Protein AF-A0A8R7VB41-F1 (afdb_monomer_lite)

InterPro domains:
  IPR052972 Sacsin chaperone regulator [PTHR15600] (1-373)

pLDDT: mean 88.52, std 8.67, range [40.16, 97.31]

Secondary structure (DSSP, 8-state):
--HHHHHHHHHHHHIIIIIIHHHHHHHHHHHTTT-S-HHHHHHTS--S---TTHHHHHHHHHHHHTTSS-EEE-GGG-EEE-TTT-EE--TTSTTHHHHHHHHHHTT--EE---HHHHHHHHHH-GGGPPEEP-HHHHHHHHTSGGGGGG--HHHHHHHHHHHTTT--TTTHHHHHTT---EEBTTS-EEPP--TTSS--EEE--HHHHHHTGGGTTTBBPTTS-HHHHHHHHHHHHHTSSSEEE--HHHHHHTHHHHS-TT-TT-SEEE--TT--SSS--HHHHHHHHHHHHHHT--GGGGTTSEEEEETTTEEEE--SSS-EE--TTS-HHHHHHHHHTT--BB-GGG----TTGGGTEE-SSHHHHHHHHHHHHT--

Radius of gyration: 35.0 Å; chains: 1; bounding box: 75×30×121 Å

Structure (mmCIF, N/CA/C/O backbone):
data_AF-A0A8R7VB41-F1
#
_entry.id   AF-A0A8R7VB41-F1
#
loop_
_atom_site.group_PDB
_atom_site.id
_atom_site.type_symbol
_atom_site.label_atom_id
_atom_site.label_alt_id
_atom_site.label_comp_id
_atom_site.label_asym_id
_atom_site.label_entity_id
_atom_site.label_seq_id
_atom_site.pdbx_PDB_ins_code
_atom_site.Cartn_x
_atom_site.Cartn_y
_atom_site.Cartn_z
_atom_site.occupancy
_atom_site.B_iso_or_equiv
_atom_site.auth_seq_id
_atom_site.auth_comp_id
_atom_site.auth_asym_id
_atom_site.auth_atom_id
_atom_site.pdbx_PDB_model_num
ATOM 1 N N . MET A 1 1 ? -24.100 -4.421 71.760 1.00 51.59 1 MET A N 1
ATOM 2 C CA . MET A 1 1 ? -23.356 -4.635 70.498 1.00 51.59 1 MET A CA 1
ATOM 3 C C . MET A 1 1 ? -24.367 -4.856 69.385 1.00 51.59 1 MET A C 1
ATOM 5 O O . MET A 1 1 ? -25.129 -5.814 69.440 1.00 51.59 1 MET A O 1
ATOM 9 N N . ASP A 1 2 ? -24.433 -3.907 68.458 1.00 56.69 2 ASP A N 1
ATOM 10 C CA . ASP A 1 2 ? -25.527 -3.685 67.507 1.00 56.69 2 ASP A CA 1
ATOM 11 C C . ASP A 1 2 ? -25.494 -4.652 66.304 1.00 56.69 2 ASP A C 1
ATOM 13 O O . ASP A 1 2 ? -25.084 -4.312 65.195 1.00 56.69 2 ASP A O 1
ATOM 17 N N . ARG A 1 3 ? -25.892 -5.913 66.529 1.00 62.94 3 ARG A N 1
ATOM 18 C CA . ARG A 1 3 ? -25.981 -6.930 65.460 1.00 62.94 3 ARG A CA 1
ATOM 19 C C . ARG A 1 3 ? -27.089 -6.627 64.438 1.00 62.94 3 ARG A C 1
ATOM 21 O O . ARG A 1 3 ? -27.022 -7.126 63.320 1.00 62.94 3 ARG A O 1
ATOM 28 N N . GLY A 1 4 ? -28.084 -5.816 64.809 1.00 80.31 4 GLY A N 1
ATOM 29 C CA . GLY A 1 4 ? -29.215 -5.466 63.949 1.00 80.31 4 GLY A CA 1
ATOM 30 C C . GLY A 1 4 ? -28.847 -4.459 62.861 1.00 80.31 4 GLY A C 1
ATOM 31 O O . GLY A 1 4 ? -29.252 -4.641 61.713 1.00 80.31 4 GLY A O 1
ATOM 32 N N . GLY A 1 5 ? -28.045 -3.440 63.194 1.00 85.69 5 GLY A N 1
ATOM 33 C CA . GLY A 1 5 ? -27.564 -2.453 62.221 1.00 85.69 5 GLY A CA 1
ATOM 34 C C . GLY A 1 5 ? -26.734 -3.083 61.099 1.00 85.69 5 GLY A C 1
ATOM 35 O O . GLY A 1 5 ? -27.013 -2.855 59.922 1.00 85.69 5 GLY A O 1
ATOM 36 N N . LYS A 1 6 ? -25.785 -3.961 61.456 1.00 87.19 6 LYS A N 1
ATOM 37 C CA . LYS A 1 6 ? -24.962 -4.685 60.475 1.00 87.19 6 LYS A CA 1
ATOM 38 C C . LYS A 1 6 ? -25.808 -5.562 59.545 1.00 87.19 6 LYS A C 1
ATOM 40 O O . LYS A 1 6 ? -25.666 -5.457 58.335 1.00 87.19 6 LYS A O 1
ATOM 45 N N . LEU A 1 7 ? -26.729 -6.358 60.097 1.00 90.19 7 LEU A N 1
ATOM 46 C CA . LEU A 1 7 ? -27.593 -7.239 59.302 1.00 90.19 7 LEU A CA 1
ATOM 47 C C . LEU A 1 7 ? -28.418 -6.456 58.265 1.00 90.19 7 LEU A C 1
ATOM 49 O O . LEU A 1 7 ? -28.534 -6.884 57.122 1.00 90.19 7 LEU A O 1
ATOM 53 N N . ARG A 1 8 ? -28.975 -5.297 58.645 1.00 90.06 8 ARG A N 1
ATOM 54 C CA . ARG A 1 8 ? -29.742 -4.439 57.722 1.00 90.06 8 ARG A CA 1
ATOM 55 C C . ARG A 1 8 ? -28.861 -3.847 56.624 1.00 90.06 8 ARG A C 1
ATOM 57 O O . ARG A 1 8 ? -29.284 -3.796 55.475 1.00 90.06 8 ARG A O 1
ATOM 64 N N . SER A 1 9 ? -27.650 -3.419 56.977 1.00 90.06 9 SER A N 1
ATOM 65 C CA . SER A 1 9 ? -26.672 -2.905 56.017 1.00 90.06 9 SER A CA 1
ATOM 66 C C . SER A 1 9 ? -26.260 -3.977 55.005 1.00 90.06 9 SER A C 1
ATOM 68 O O . SER A 1 9 ? -26.280 -3.719 53.803 1.00 90.06 9 SER A O 1
ATOM 70 N N . ASP A 1 10 ? -25.946 -5.184 55.481 1.00 91.25 10 ASP A N 1
ATOM 71 C CA . ASP A 1 10 ? -25.586 -6.327 54.636 1.00 91.25 10 ASP A CA 1
ATOM 72 C C . ASP A 1 10 ? -26.759 -6.715 53.715 1.00 91.25 10 ASP A C 1
ATOM 74 O O . ASP A 1 10 ? -26.560 -6.961 52.527 1.00 91.25 10 ASP A O 1
ATOM 78 N N . TRP A 1 11 ? -27.997 -6.686 54.223 1.00 92.94 11 TRP A N 1
ATOM 79 C CA . TRP A 1 11 ? -29.194 -6.959 53.420 1.00 92.94 11 TRP A CA 1
ATOM 80 C C . TRP A 1 11 ? -29.427 -5.917 52.320 1.00 92.94 11 TRP A C 1
ATOM 82 O O . TRP A 1 11 ? -29.677 -6.279 51.172 1.00 92.94 11 TRP A O 1
ATOM 92 N N . ASN A 1 12 ? -29.295 -4.624 52.639 1.00 93.50 12 ASN A N 1
ATOM 93 C CA . ASN A 1 12 ? -29.401 -3.552 51.645 1.00 93.50 12 ASN A CA 1
ATOM 94 C C . ASN A 1 12 ? -28.331 -3.684 50.561 1.00 93.50 12 ASN A C 1
ATOM 96 O O . ASN A 1 12 ? -28.622 -3.470 49.387 1.00 93.50 12 ASN A O 1
ATOM 100 N N . ARG A 1 13 ? -27.109 -4.069 50.940 1.00 93.94 13 ARG A N 1
ATOM 101 C CA . ARG A 1 13 ? -26.037 -4.327 49.982 1.00 93.94 13 ARG A CA 1
ATOM 102 C C . ARG A 1 13 ? -26.405 -5.468 49.034 1.00 93.94 13 ARG A C 1
ATOM 104 O O . ARG A 1 13 ? -26.387 -5.252 47.829 1.00 93.94 13 ARG A O 1
ATOM 111 N N . LEU A 1 14 ? -26.813 -6.626 49.554 1.00 94.50 14 LEU A N 1
ATOM 112 C CA . LEU A 1 14 ? -27.228 -7.767 48.725 1.00 94.50 14 LEU A CA 1
ATOM 113 C C . LEU A 1 14 ? -28.392 -7.409 47.788 1.00 94.50 14 LEU A C 1
ATOM 115 O O . LEU A 1 14 ? -28.397 -7.820 46.635 1.00 94.50 14 LEU A O 1
ATOM 119 N N . LEU A 1 15 ? -29.351 -6.589 48.233 1.00 95.62 15 LEU A N 1
ATOM 120 C CA . LEU A 1 15 ? -30.425 -6.105 47.357 1.00 95.62 15 LEU A CA 1
ATOM 121 C C . LEU A 1 15 ? -29.884 -5.301 46.165 1.00 95.62 15 LEU A C 1
ATOM 123 O O . LEU A 1 15 ? -30.336 -5.500 45.037 1.00 95.62 15 LEU A O 1
ATOM 127 N N . LEU A 1 16 ? -28.921 -4.407 46.392 1.00 96.12 16 LEU A N 1
ATOM 128 C CA . LEU A 1 16 ? -28.312 -3.624 45.315 1.00 96.12 16 LEU A CA 1
ATOM 129 C C . LEU A 1 16 ? -27.498 -4.510 44.364 1.00 96.12 16 LEU A C 1
ATOM 131 O O . LEU A 1 16 ? -27.636 -4.388 43.146 1.00 96.12 16 LEU A O 1
ATOM 135 N N . GLU A 1 17 ? -26.677 -5.400 44.921 1.00 95.12 17 GLU A N 1
ATOM 136 C CA . GLU A 1 17 ? -25.737 -6.221 44.157 1.00 95.12 17 GLU A CA 1
ATOM 137 C C . GLU A 1 17 ? -26.436 -7.359 43.391 1.00 95.12 17 GLU A C 1
ATOM 139 O O . GLU A 1 17 ? -26.193 -7.530 42.196 1.00 95.12 17 GLU A O 1
ATOM 144 N N . ASP A 1 18 ? -27.342 -8.091 44.043 1.00 94.69 18 ASP A N 1
ATOM 145 C CA . ASP A 1 18 ? -27.890 -9.353 43.527 1.00 94.69 18 ASP A CA 1
ATOM 146 C C . ASP A 1 18 ? -29.306 -9.230 42.945 1.00 94.69 18 ASP A C 1
ATOM 148 O O . ASP A 1 18 ? -29.751 -10.129 42.229 1.00 94.69 18 ASP A O 1
ATOM 152 N N . ALA A 1 19 ? -30.026 -8.133 43.211 1.00 95.50 19 ALA A N 1
ATOM 153 C CA . ALA A 1 19 ? -31.358 -7.903 42.643 1.00 95.50 19 ALA A CA 1
ATOM 154 C C . ALA A 1 19 ? -31.389 -6.695 41.699 1.00 95.50 19 ALA A C 1
ATOM 156 O O . ALA A 1 19 ? -31.744 -6.839 40.527 1.00 95.50 19 ALA A O 1
ATOM 157 N N . VAL A 1 20 ? -31.000 -5.507 42.173 1.00 96.94 20 VAL A N 1
ATOM 158 C CA . VAL A 1 20 ? -31.145 -4.268 41.389 1.00 96.94 20 VAL A CA 1
ATOM 159 C C . VAL A 1 20 ? -30.187 -4.236 40.196 1.00 96.94 20 VAL A C 1
ATOM 161 O O . VAL A 1 20 ? -30.629 -3.937 39.087 1.00 96.94 20 VAL A O 1
ATOM 164 N N . ALA A 1 21 ? -28.907 -4.577 40.373 1.00 96.12 21 ALA A N 1
ATOM 165 C CA . ALA A 1 21 ? -27.950 -4.569 39.263 1.00 96.12 21 ALA A CA 1
ATOM 166 C C . ALA A 1 21 ? -28.325 -5.550 38.124 1.00 96.12 21 ALA A C 1
ATOM 168 O O . ALA A 1 21 ? -28.351 -5.119 36.966 1.00 96.12 21 ALA A O 1
ATOM 169 N N . PRO A 1 22 ? -28.695 -6.823 38.388 1.00 96.81 22 PRO A N 1
ATOM 170 C CA . PRO A 1 22 ? -29.194 -7.721 37.345 1.00 96.81 22 PRO A CA 1
ATOM 171 C C . PRO A 1 22 ? -30.474 -7.224 36.664 1.00 96.81 22 PRO A C 1
ATOM 173 O O . PRO A 1 22 ? -30.584 -7.330 35.445 1.00 96.81 22 PRO A O 1
ATOM 176 N N . LEU A 1 23 ? -31.416 -6.633 37.409 1.00 97.31 23 LEU A N 1
ATOM 177 C CA . LEU A 1 23 ? -32.621 -6.037 36.817 1.00 97.31 23 LEU A CA 1
ATOM 178 C C . LEU A 1 23 ? -32.283 -4.862 35.892 1.00 97.31 23 LEU A C 1
ATOM 180 O O . LEU A 1 23 ? -32.893 -4.719 34.834 1.00 97.31 23 LEU A O 1
ATOM 184 N N . PHE A 1 24 ? -31.286 -4.052 36.250 1.00 96.81 24 PHE A N 1
ATOM 185 C CA . PHE A 1 24 ? -30.816 -2.963 35.397 1.00 96.81 24 PHE A CA 1
ATOM 186 C C . PHE A 1 24 ? -30.197 -3.481 34.089 1.00 96.81 24 PHE A C 1
ATOM 188 O O . PHE A 1 24 ? -30.430 -2.910 33.025 1.00 96.81 24 PHE A O 1
ATOM 195 N N . ARG A 1 25 ? -29.457 -4.599 34.132 1.00 96.31 25 ARG A N 1
ATOM 196 C CA . ARG A 1 25 ? -28.980 -5.277 32.913 1.00 96.31 25 ARG A CA 1
ATOM 197 C C . ARG A 1 25 ? -30.147 -5.687 32.016 1.00 96.31 25 ARG A C 1
ATOM 199 O O . ARG A 1 25 ? -30.114 -5.388 30.825 1.00 96.31 25 ARG A O 1
ATOM 206 N N . GLU A 1 26 ? -31.163 -6.352 32.567 1.00 97.31 26 GLU A N 1
ATOM 207 C CA . GLU A 1 26 ? -32.342 -6.766 31.788 1.00 97.31 26 GLU A CA 1
ATOM 208 C C . GLU A 1 26 ? -33.082 -5.562 31.194 1.00 97.31 26 GLU A C 1
ATOM 210 O O . GLU A 1 26 ? -33.504 -5.602 30.038 1.00 97.31 26 GLU A O 1
ATOM 215 N N . LEU A 1 27 ? -33.166 -4.458 31.943 1.00 95.88 27 LEU A N 1
ATOM 216 C CA . LEU A 1 27 ? -33.716 -3.200 31.448 1.00 95.88 27 LEU A CA 1
ATOM 217 C C . LEU A 1 27 ? -32.955 -2.705 30.208 1.00 95.88 27 LEU A C 1
ATOM 219 O O . LEU A 1 27 ? -33.589 -2.406 29.199 1.00 95.88 27 LEU A O 1
ATOM 223 N N . LEU A 1 28 ? -31.619 -2.660 30.235 1.00 95.75 28 LEU A N 1
ATOM 224 C CA . LEU A 1 28 ? -30.824 -2.266 29.063 1.00 95.75 28 LEU A CA 1
ATOM 225 C C . LEU A 1 28 ? -31.036 -3.213 27.870 1.00 95.75 28 LEU A C 1
ATOM 227 O O . LEU A 1 28 ? -31.197 -2.758 26.736 1.00 95.75 28 LEU A O 1
ATOM 231 N N . LEU A 1 29 ? -31.090 -4.525 28.120 1.00 95.44 29 LEU A N 1
ATOM 232 C CA . LEU A 1 29 ? -31.321 -5.535 27.081 1.00 95.44 29 LEU A CA 1
ATOM 233 C C . LEU A 1 29 ? -32.714 -5.444 26.445 1.00 95.44 29 LEU A C 1
ATOM 235 O O . LEU A 1 29 ? -32.854 -5.779 25.265 1.00 95.44 29 LEU A O 1
ATOM 239 N N . ALA A 1 30 ? -33.717 -4.985 27.192 1.00 95.00 30 ALA A N 1
ATOM 240 C CA . ALA A 1 30 ? -35.040 -4.676 26.663 1.00 95.00 30 ALA A CA 1
ATOM 241 C C . ALA A 1 30 ? -35.037 -3.343 25.897 1.00 95.00 30 ALA A C 1
ATOM 243 O O . ALA A 1 30 ? -35.517 -3.277 24.765 1.00 95.00 30 ALA A O 1
ATOM 244 N N . LEU A 1 31 ? -34.442 -2.291 26.467 1.00 92.81 31 LEU A N 1
ATOM 245 C CA . LEU A 1 31 ? -34.422 -0.947 25.882 1.00 92.81 31 LEU A CA 1
ATOM 246 C C . LEU A 1 31 ? -33.784 -0.906 24.497 1.00 92.81 31 LEU A C 1
ATOM 248 O O . LEU A 1 31 ? -34.325 -0.244 23.616 1.00 92.81 31 LEU A O 1
ATOM 252 N N . ARG A 1 32 ? -32.701 -1.655 24.265 1.00 91.00 32 ARG A N 1
ATOM 253 C CA . ARG A 1 32 ? -32.063 -1.749 22.938 1.00 91.00 32 ARG A CA 1
ATOM 254 C C . ARG A 1 32 ? -32.982 -2.262 21.817 1.00 91.00 32 ARG A C 1
ATOM 256 O O . ARG A 1 32 ? -32.634 -2.124 20.654 1.00 91.00 32 ARG A O 1
ATOM 263 N N . THR A 1 33 ? -34.112 -2.890 22.155 1.00 88.12 33 THR A N 1
ATOM 264 C CA . THR A 1 33 ? -35.121 -3.351 21.180 1.00 88.12 33 THR A CA 1
ATOM 265 C C . THR A 1 33 ? -36.237 -2.332 20.948 1.00 88.12 33 THR A C 1
ATOM 267 O O . THR A 1 33 ? -37.020 -2.484 20.018 1.00 88.12 33 THR A O 1
ATOM 270 N N . LEU A 1 34 ? -36.321 -1.309 21.804 1.00 87.75 34 LEU A N 1
ATOM 271 C CA . LEU A 1 34 ? -37.389 -0.308 21.821 1.00 87.75 34 LEU A CA 1
ATOM 272 C C . LEU A 1 34 ? -36.933 1.065 21.312 1.00 87.75 34 LEU A C 1
ATOM 274 O O . LEU A 1 34 ? -37.777 1.894 20.983 1.00 87.75 34 LEU A O 1
ATOM 278 N N . THR A 1 35 ? -35.624 1.330 21.298 1.00 81.94 35 THR A N 1
ATOM 279 C CA . THR A 1 35 ? -35.050 2.605 20.853 1.00 81.94 35 THR A CA 1
ATOM 280 C C . THR A 1 35 ? -34.163 2.416 19.634 1.00 81.94 35 THR A C 1
ATOM 282 O O . THR A 1 35 ? -33.235 1.610 19.653 1.00 81.94 35 THR A O 1
ATOM 285 N N . ASP A 1 36 ? -34.388 3.247 18.620 1.00 80.62 36 ASP A N 1
ATOM 286 C CA . ASP A 1 36 ? -33.506 3.350 17.453 1.00 80.62 36 ASP A CA 1
ATOM 287 C C . ASP A 1 36 ? -32.359 4.352 17.689 1.00 80.62 36 ASP A C 1
ATOM 289 O O . ASP A 1 36 ? -31.392 4.410 16.932 1.00 80.62 36 ASP A O 1
ATOM 293 N N . SER A 1 37 ? -32.443 5.164 18.753 1.00 89.25 37 SER A N 1
ATOM 294 C CA . SER A 1 37 ? -31.428 6.166 19.090 1.00 89.25 37 SER A CA 1
ATOM 295 C C . SER A 1 37 ? -30.439 5.630 20.119 1.00 89.25 37 SER A C 1
ATOM 297 O O . SER A 1 37 ? -30.760 5.488 21.305 1.00 89.25 37 SER A O 1
ATOM 299 N N . THR A 1 38 ? -29.201 5.406 19.676 1.00 89.44 38 THR A N 1
ATOM 300 C CA . THR A 1 38 ? -28.068 5.037 20.540 1.00 89.44 38 THR A CA 1
ATOM 301 C C . THR A 1 38 ? -27.709 6.147 21.529 1.00 89.44 38 THR A C 1
ATOM 303 O O . THR A 1 38 ? -27.314 5.862 22.656 1.00 89.44 38 THR A O 1
ATOM 306 N N . ILE A 1 39 ? -27.916 7.415 21.159 1.00 89.56 39 ILE A N 1
ATOM 307 C CA . ILE A 1 39 ? -27.680 8.573 22.035 1.00 89.56 39 ILE A CA 1
ATOM 308 C C . ILE A 1 39 ? -28.626 8.532 23.238 1.00 89.56 39 ILE A C 1
ATOM 310 O O . ILE A 1 39 ? -28.175 8.627 24.380 1.00 89.56 39 ILE A O 1
ATOM 314 N N . LEU A 1 40 ? -29.931 8.351 22.995 1.00 91.12 40 LEU A N 1
ATOM 315 C CA . LEU A 1 40 ? -30.912 8.236 24.078 1.00 91.12 40 LEU A CA 1
ATOM 316 C C . LEU A 1 40 ? -30.645 6.995 24.927 1.00 91.12 40 LEU A C 1
ATOM 318 O O . LEU A 1 40 ? -30.663 7.082 26.151 1.00 91.12 40 LEU A O 1
ATOM 322 N N . TYR A 1 41 ? -30.325 5.866 24.294 1.00 94.75 41 TYR A N 1
ATOM 323 C CA . TYR A 1 41 ? -29.972 4.638 25.000 1.00 94.75 41 TYR A CA 1
ATOM 324 C C . TYR A 1 41 ? -28.800 4.830 25.977 1.00 94.75 41 TYR A C 1
ATOM 326 O O . TYR A 1 41 ? -28.916 4.490 27.155 1.00 94.75 41 TYR A O 1
ATOM 334 N N . TYR A 1 42 ? -27.690 5.420 25.525 1.00 94.56 42 TYR A N 1
ATOM 335 C CA . TYR A 1 42 ? -26.520 5.646 26.376 1.00 94.56 42 TYR A CA 1
ATOM 336 C C . TYR A 1 42 ? -26.768 6.696 27.464 1.00 94.56 42 TYR A C 1
ATOM 338 O O . TYR A 1 42 ? -26.157 6.613 28.526 1.00 94.56 42 TYR A O 1
ATOM 346 N N . SER A 1 43 ? -27.698 7.635 27.262 1.00 93.19 43 SER A N 1
ATOM 347 C CA . SER A 1 43 ? -28.067 8.614 28.298 1.00 93.19 43 SER A CA 1
ATOM 348 C C . SER A 1 43 ? -28.702 7.989 29.551 1.00 93.19 43 SER A C 1
ATOM 350 O O . SER A 1 43 ? -28.708 8.612 30.609 1.00 93.19 43 SER A O 1
ATOM 352 N N . LEU A 1 44 ? -29.211 6.755 29.447 1.00 93.00 44 LEU A N 1
ATOM 353 C CA . LEU A 1 44 ? -29.829 6.020 30.554 1.00 93.00 44 LEU A CA 1
ATOM 354 C C . LEU A 1 44 ? -28.808 5.277 31.422 1.00 93.00 44 LEU A C 1
ATOM 356 O O . LEU A 1 44 ? -29.166 4.743 32.471 1.00 93.00 44 LEU A O 1
ATOM 360 N N . TRP A 1 45 ? -27.548 5.206 30.990 1.00 94.56 45 TRP A N 1
ATOM 361 C CA . TRP A 1 45 ? -26.500 4.546 31.755 1.00 94.56 45 TRP A CA 1
ATOM 362 C C . TRP A 1 45 ? -26.132 5.375 32.990 1.00 94.56 45 TRP A C 1
ATOM 364 O O . TRP A 1 45 ? -26.090 6.604 32.915 1.00 94.56 45 TRP A O 1
ATOM 374 N N . PRO A 1 46 ? -25.812 4.734 34.130 1.00 93.25 46 PRO A N 1
ATOM 375 C CA . PRO A 1 46 ? -25.389 5.468 35.306 1.00 93.25 46 PRO A CA 1
ATOM 376 C C . PRO A 1 46 ? -24.006 6.073 35.049 1.00 93.25 46 PRO A C 1
ATOM 378 O O . PRO A 1 46 ? -22.988 5.376 35.055 1.00 93.25 46 PRO A O 1
ATOM 381 N N . THR A 1 47 ? -23.985 7.382 34.807 1.00 91.06 47 THR A N 1
ATOM 382 C CA . THR A 1 47 ? -22.775 8.189 34.634 1.00 91.06 47 THR A CA 1
ATOM 383 C C . THR A 1 47 ? -22.744 9.298 35.675 1.00 91.06 47 THR A C 1
ATOM 385 O O . THR A 1 47 ? -23.710 10.048 35.793 1.00 91.06 47 THR A O 1
ATOM 388 N N . GLY A 1 48 ? -21.654 9.414 36.436 1.00 85.69 48 GLY A N 1
ATOM 389 C CA . GLY A 1 48 ? -21.512 10.461 37.447 1.00 85.69 48 GLY A CA 1
ATOM 390 C C . GLY A 1 48 ? -20.688 10.055 38.664 1.00 85.69 48 GLY A C 1
ATOM 391 O O . GLY A 1 48 ? -20.012 9.022 38.692 1.00 85.69 48 GLY A O 1
ATOM 392 N N . LEU A 1 49 ? -20.741 10.912 39.682 1.00 85.38 49 LEU A N 1
ATOM 393 C CA . LEU A 1 49 ? -20.160 10.661 40.994 1.00 85.38 49 LEU A CA 1
ATOM 394 C C . LEU A 1 49 ? -21.269 10.210 41.940 1.00 85.38 49 LEU A C 1
ATOM 396 O O . LEU A 1 49 ? -22.278 10.891 42.087 1.00 85.38 49 LEU A O 1
ATOM 400 N N . PHE A 1 50 ? -21.060 9.062 42.576 1.00 88.56 50 PHE A N 1
ATOM 401 C CA . PHE A 1 50 ? -22.013 8.458 43.495 1.00 88.56 50 PHE A CA 1
ATOM 402 C C . PHE A 1 50 ? -21.320 8.198 44.829 1.00 88.56 50 PHE A C 1
ATOM 404 O O . PHE A 1 50 ? -20.186 7.714 44.849 1.00 88.56 50 PHE A O 1
ATOM 411 N N . GLU A 1 51 ? -22.002 8.524 45.922 1.00 90.31 51 GLU A N 1
ATOM 412 C CA . GLU A 1 51 ? -21.603 8.138 47.276 1.00 90.31 51 GLU A CA 1
ATOM 413 C C . GLU A 1 51 ? -22.134 6.738 47.611 1.00 90.31 51 GLU A C 1
ATOM 415 O O . GLU A 1 51 ? -23.018 6.209 46.927 1.00 90.31 51 GLU A O 1
ATOM 420 N N . GLU A 1 52 ? -21.605 6.116 48.665 1.00 87.12 52 GLU A N 1
ATOM 421 C CA . GLU A 1 52 ? -22.165 4.860 49.164 1.00 87.12 52 GLU A CA 1
ATOM 422 C C . GLU A 1 52 ? -23.596 5.068 49.700 1.00 87.12 52 GLU A C 1
ATOM 424 O O . GLU A 1 52 ? -23.878 6.090 50.328 1.00 87.12 52 GLU A O 1
ATOM 429 N N . PRO A 1 53 ? -24.521 4.114 49.471 1.00 89.12 53 PRO A N 1
ATOM 430 C CA . PRO A 1 53 ? -24.304 2.793 48.871 1.00 89.12 53 PRO A CA 1
ATOM 431 C C . PRO A 1 53 ? -24.486 2.756 47.339 1.00 89.12 53 PRO A C 1
ATOM 433 O O . PRO A 1 53 ? -24.373 1.695 46.730 1.00 89.12 53 PRO A O 1
ATOM 436 N N . TRP A 1 54 ? -24.780 3.884 46.689 1.00 91.75 54 TRP A N 1
ATOM 437 C CA . TRP A 1 54 ? -25.085 3.937 45.253 1.00 91.75 54 TRP A CA 1
ATOM 438 C C . TRP A 1 54 ? -23.871 3.653 44.370 1.00 91.75 54 TRP A C 1
ATOM 440 O O . TRP A 1 54 ? -24.016 3.045 43.313 1.00 91.75 54 TRP A O 1
ATOM 450 N N . SER A 1 55 ? -22.671 4.026 44.816 1.00 91.56 55 SER A N 1
ATOM 451 C CA . SER A 1 55 ? -21.416 3.628 44.165 1.00 91.56 55 SER A CA 1
ATOM 452 C C . SER A 1 55 ? -21.283 2.107 44.029 1.00 91.56 55 SER A C 1
ATOM 454 O O . SER A 1 55 ? -20.873 1.637 42.971 1.00 91.56 55 SER A O 1
ATOM 456 N N . ILE A 1 56 ? -21.702 1.345 45.050 1.00 91.94 56 ILE A N 1
ATOM 457 C CA . ILE A 1 56 ? -21.697 -0.128 45.049 1.00 91.94 56 ILE A CA 1
ATOM 458 C C . ILE A 1 56 ? -22.647 -0.654 43.971 1.00 91.94 56 ILE A C 1
ATOM 460 O O . ILE A 1 56 ? -22.286 -1.545 43.203 1.00 91.94 56 ILE A O 1
ATOM 464 N N . LEU A 1 57 ? -23.852 -0.080 43.876 1.00 93.94 57 LEU A N 1
ATOM 465 C CA . LEU A 1 57 ? -24.808 -0.447 42.832 1.00 93.94 57 LEU A CA 1
ATOM 466 C C . LEU A 1 57 ? -24.226 -0.198 41.435 1.00 93.94 57 LEU A C 1
ATOM 468 O O . LEU A 1 57 ? -24.290 -1.081 40.584 1.00 93.94 57 LEU A O 1
ATOM 472 N N . VAL A 1 58 ? -23.656 0.986 41.194 1.00 93.44 58 VAL A N 1
ATOM 473 C CA . VAL A 1 58 ? -23.079 1.344 39.889 1.00 93.44 58 VAL A CA 1
ATOM 474 C C . VAL A 1 58 ? -21.918 0.418 39.532 1.00 93.44 58 VAL A C 1
ATOM 476 O O . VAL A 1 58 ? -21.866 -0.073 38.406 1.00 93.44 58 VAL A O 1
ATOM 479 N N . GLU A 1 59 ? -21.042 0.098 40.484 1.00 91.88 59 GLU A N 1
ATOM 480 C CA . GLU A 1 59 ? -19.979 -0.891 40.280 1.00 91.88 59 GLU A CA 1
ATOM 481 C C . GLU A 1 59 ? -20.544 -2.252 39.849 1.00 91.88 59 GLU A C 1
ATOM 483 O O . GLU A 1 59 ? -20.108 -2.813 38.836 1.00 91.88 59 GLU A O 1
ATOM 488 N N . GLN A 1 60 ? -21.551 -2.769 40.562 1.00 93.38 60 GLN A N 1
ATOM 489 C CA . GLN A 1 60 ? -22.151 -4.052 40.195 1.00 93.38 60 GLN A CA 1
ATOM 490 C C . GLN A 1 60 ? -22.878 -3.999 38.854 1.00 93.38 60 GLN A C 1
ATOM 492 O O . GLN A 1 60 ? -22.769 -4.961 38.096 1.00 93.38 60 GLN A O 1
ATOM 497 N N . ILE A 1 61 ? -23.560 -2.897 38.516 1.00 94.56 61 ILE A N 1
ATOM 498 C CA . ILE A 1 61 ? -24.190 -2.712 37.199 1.00 94.56 61 ILE A CA 1
ATOM 499 C C . ILE A 1 61 ? -23.145 -2.883 36.093 1.00 94.56 61 ILE A C 1
ATOM 501 O O . ILE A 1 61 ? -23.323 -3.720 35.209 1.00 94.56 61 ILE A O 1
ATOM 505 N N . TYR A 1 62 ? -22.028 -2.152 36.159 1.00 92.75 62 TYR A N 1
ATOM 506 C CA . TYR A 1 62 ? -20.983 -2.222 35.130 1.00 92.75 62 TYR A CA 1
ATOM 507 C C . TYR A 1 62 ? -20.328 -3.607 35.055 1.00 92.75 62 TYR A C 1
ATOM 509 O O . TYR A 1 62 ? -19.987 -4.073 33.966 1.00 92.75 62 TYR A O 1
ATOM 517 N N . LYS A 1 63 ? -20.226 -4.309 36.188 1.00 91.38 63 LYS A N 1
ATOM 518 C CA . LYS A 1 63 ? -19.746 -5.693 36.237 1.00 91.38 63 LYS A CA 1
ATOM 519 C C . LYS A 1 63 ? -20.710 -6.675 35.565 1.00 91.38 63 LYS A C 1
ATOM 521 O O . LYS A 1 63 ? -20.255 -7.517 34.792 1.00 91.38 63 LYS A O 1
ATOM 526 N N . VAL A 1 64 ? -22.019 -6.593 35.825 1.00 92.81 64 VAL A N 1
ATOM 527 C CA . VAL A 1 64 ? -22.994 -7.543 35.247 1.00 92.81 64 VAL A CA 1
ATOM 528 C C . VAL A 1 64 ? -23.259 -7.295 33.763 1.00 92.81 64 VAL A C 1
ATOM 530 O O . VAL A 1 64 ? -23.544 -8.246 33.034 1.00 92.81 64 VAL A O 1
ATOM 533 N N . ILE A 1 65 ? -23.151 -6.048 33.292 1.00 93.75 65 ILE A N 1
ATOM 534 C CA . ILE A 1 65 ? -23.341 -5.723 31.870 1.00 93.75 65 ILE A CA 1
ATOM 535 C C . ILE A 1 65 ? -22.082 -5.973 31.031 1.00 93.75 65 ILE A C 1
ATOM 537 O O . ILE A 1 65 ? -22.186 -6.023 29.809 1.00 93.75 65 ILE A O 1
ATOM 541 N N . TYR A 1 66 ? -20.908 -6.159 31.648 1.00 92.38 66 TYR A N 1
ATOM 542 C CA . TYR A 1 66 ? -19.626 -6.295 30.943 1.00 92.38 66 TYR A CA 1
ATOM 543 C C . TYR A 1 66 ? -19.612 -7.414 29.888 1.00 92.38 66 TYR A C 1
ATOM 545 O O . TYR A 1 66 ? -19.020 -7.270 28.821 1.00 92.38 66 TYR A O 1
ATOM 553 N N . THR A 1 67 ? -20.298 -8.521 30.167 1.00 92.69 67 THR A N 1
ATOM 554 C CA . THR A 1 67 ? -20.423 -9.675 29.262 1.00 92.69 67 THR A CA 1
ATOM 555 C C . THR A 1 67 ? -21.745 -9.695 28.492 1.00 92.69 67 THR A C 1
ATOM 557 O O . THR A 1 67 ? -22.045 -10.663 27.799 1.00 92.69 67 THR A O 1
ATOM 560 N N . SER A 1 68 ? -22.554 -8.641 28.605 1.00 94.75 68 SER A N 1
ATOM 561 C CA . SER A 1 68 ? -23.878 -8.558 27.989 1.00 94.75 68 SER A CA 1
ATOM 562 C C . SER A 1 68 ? -23.845 -7.689 26.734 1.00 94.75 68 SER A C 1
ATOM 564 O O . SER A 1 68 ? -23.152 -6.677 26.736 1.00 94.75 68 SER A O 1
ATOM 566 N N . PRO A 1 69 ? -24.603 -8.017 25.675 1.00 95.19 69 PRO A N 1
ATOM 567 C CA . PRO A 1 69 ? -24.616 -7.261 24.423 1.00 95.19 69 PRO A CA 1
ATOM 568 C C . PRO A 1 69 ? -25.358 -5.921 24.561 1.00 95.19 69 PRO A C 1
ATOM 570 O O . PRO A 1 69 ? -26.526 -5.796 24.182 1.00 95.19 69 PRO A O 1
ATOM 573 N N . VAL A 1 70 ? -24.677 -4.931 25.139 1.00 94.94 70 VAL A N 1
ATOM 574 C CA . VAL A 1 70 ? -25.247 -3.633 25.535 1.00 94.94 70 VAL A CA 1
ATOM 575 C C . VAL A 1 70 ? -24.600 -2.435 24.839 1.00 94.94 70 VAL A C 1
ATOM 577 O O . VAL A 1 70 ? -25.055 -1.318 25.065 1.00 94.94 70 VAL A O 1
ATOM 580 N N . LEU A 1 71 ? -23.571 -2.628 24.008 1.00 94.62 71 LEU A N 1
ATOM 581 C CA . LEU A 1 71 ? -22.950 -1.564 23.209 1.00 94.62 71 LEU A CA 1
ATOM 582 C C . LEU A 1 71 ? -23.297 -1.735 21.730 1.00 94.62 71 LEU A C 1
ATOM 584 O O . LEU A 1 71 ? -23.285 -2.852 21.220 1.00 94.62 71 LEU A O 1
ATOM 588 N N . HIS A 1 72 ? -23.585 -0.636 21.041 1.00 93.50 72 HIS A N 1
ATOM 589 C CA . HIS A 1 72 ? -23.929 -0.635 19.622 1.00 93.50 72 HIS A CA 1
ATOM 590 C C . HIS A 1 72 ? -22.686 -0.498 18.736 1.00 93.50 72 HIS A C 1
ATOM 592 O O . HIS A 1 72 ? -21.877 0.416 18.925 1.00 93.50 72 HIS A O 1
ATOM 598 N N . SER A 1 73 ? -22.570 -1.387 17.751 1.00 92.56 73 SER A N 1
ATOM 599 C CA . SER A 1 73 ? -21.578 -1.362 16.677 1.00 92.56 73 SER A CA 1
ATOM 600 C C . SER A 1 73 ? -22.280 -1.367 15.321 1.00 92.56 73 SER A C 1
ATOM 602 O O . SER A 1 73 ? -23.240 -2.103 15.120 1.00 92.56 73 SER A O 1
ATOM 604 N N . GLU A 1 74 ? -21.762 -0.619 14.349 1.00 88.88 74 GLU A N 1
ATOM 605 C CA . GLU A 1 74 ? -22.362 -0.506 13.007 1.00 88.88 74 GLU A CA 1
ATOM 606 C C . GLU A 1 74 ? -22.125 -1.734 12.101 1.00 88.88 74 GLU A C 1
ATOM 608 O O . GLU A 1 74 ? -22.487 -1.751 10.923 1.00 88.88 74 GLU A O 1
ATOM 613 N N . ILE A 1 75 ? -21.515 -2.800 12.625 1.00 86.38 75 ILE A N 1
ATOM 614 C CA . ILE A 1 75 ? -21.257 -4.034 11.869 1.00 86.38 75 ILE A CA 1
ATOM 615 C C . ILE A 1 75 ? -22.553 -4.613 11.334 1.00 86.38 75 ILE A C 1
ATOM 617 O O . ILE A 1 75 ? -23.536 -4.729 12.061 1.00 86.38 75 ILE A O 1
ATOM 621 N N . LYS A 1 76 ? -22.524 -5.026 10.059 1.00 80.88 76 LYS A N 1
ATOM 622 C CA . LYS A 1 76 ? -23.657 -5.653 9.358 1.00 80.88 76 LYS A CA 1
ATOM 623 C C . LYS A 1 76 ? -24.951 -4.820 9.423 1.00 80.88 76 LYS A C 1
ATOM 625 O O . LYS A 1 76 ? -26.033 -5.393 9.359 1.00 80.88 76 LYS A O 1
ATOM 630 N N . GLY A 1 77 ? -24.839 -3.492 9.518 1.00 77.31 77 GLY A N 1
ATOM 631 C CA . GLY A 1 77 ? -25.992 -2.589 9.580 1.00 77.31 77 GLY A CA 1
ATOM 632 C C . GLY A 1 77 ? -26.577 -2.397 10.982 1.00 77.31 77 GLY A C 1
ATOM 633 O O . GLY A 1 77 ? -27.726 -1.985 11.089 1.00 77.31 77 GLY A O 1
ATOM 634 N N . GLY A 1 78 ? -25.807 -2.707 12.030 1.00 86.50 78 GLY A N 1
ATOM 635 C CA . GLY A 1 78 ? -26.189 -2.502 13.427 1.00 86.50 78 GLY A CA 1
ATOM 636 C C . GLY A 1 78 ? -26.228 -3.814 14.205 1.00 86.50 78 GLY A C 1
ATOM 637 O O . GLY A 1 78 ? -27.062 -4.688 13.966 1.00 86.50 78 GLY A O 1
ATOM 638 N N . THR A 1 79 ? -25.315 -3.968 15.160 1.00 91.75 79 THR A N 1
ATOM 639 C CA . THR A 1 79 ? -25.246 -5.122 16.063 1.00 91.75 79 THR A CA 1
ATOM 640 C C . THR A 1 79 ? -24.914 -4.683 17.480 1.00 91.75 79 THR A C 1
ATOM 642 O O . THR A 1 79 ? -24.160 -3.740 17.711 1.00 91.75 79 THR A O 1
ATOM 645 N N . TRP A 1 80 ? -25.475 -5.402 18.448 1.00 93.81 80 TRP A N 1
ATOM 646 C CA . TRP A 1 80 ? -25.200 -5.184 19.861 1.00 93.81 80 TRP A CA 1
ATOM 647 C C . TRP A 1 80 ? -24.132 -6.163 20.342 1.00 93.81 80 TRP A C 1
ATOM 649 O O . TRP A 1 80 ? -24.317 -7.377 20.247 1.00 93.81 80 TRP A O 1
ATOM 659 N N . VAL A 1 81 ? -23.034 -5.634 20.872 1.00 94.81 81 VAL A N 1
ATOM 660 C CA . VAL A 1 81 ? -21.858 -6.384 21.331 1.00 94.81 81 VAL A CA 1
ATOM 661 C C . VAL A 1 81 ? -21.605 -6.152 22.814 1.00 94.81 81 VAL A C 1
ATOM 663 O O . VAL A 1 81 ? -22.073 -5.167 23.400 1.00 94.81 81 VAL A O 1
ATOM 666 N N . SER A 1 82 ? -20.897 -7.086 23.446 1.00 94.50 82 SER A N 1
ATOM 667 C CA . SER A 1 82 ? -20.538 -6.947 24.854 1.00 94.50 82 SER A CA 1
ATOM 668 C C . SER A 1 82 ? -19.355 -5.996 25.053 1.00 94.50 82 SER A C 1
ATOM 670 O O . SER A 1 82 ? -18.460 -5.964 24.209 1.00 94.50 82 SER A O 1
ATOM 672 N N . PRO A 1 83 ? -19.290 -5.241 26.167 1.00 93.19 83 PRO A N 1
ATOM 673 C CA . PRO A 1 83 ? -18.093 -4.484 26.538 1.00 93.19 83 PRO A CA 1
ATOM 674 C C . PRO A 1 83 ? -16.798 -5.314 26.558 1.00 93.19 83 PRO A C 1
ATOM 676 O O . PRO A 1 83 ? -15.725 -4.765 26.320 1.00 93.19 83 PRO A O 1
ATOM 679 N N . ALA A 1 84 ? -16.887 -6.624 26.812 1.00 91.06 84 ALA A N 1
ATOM 680 C CA . ALA A 1 84 ? -15.742 -7.533 26.779 1.00 91.06 84 ALA A CA 1
ATOM 681 C C . ALA A 1 84 ? -15.174 -7.760 25.364 1.00 91.06 84 ALA A C 1
ATOM 683 O O . ALA A 1 84 ? -13.968 -7.956 25.201 1.00 91.06 84 ALA A O 1
ATOM 684 N N . GLU A 1 85 ? -16.038 -7.740 24.349 1.00 91.50 85 GLU A N 1
ATOM 685 C CA . GLU A 1 85 ? -15.690 -7.972 22.940 1.00 91.50 85 GLU A CA 1
ATOM 686 C C . GLU A 1 85 ? -15.506 -6.668 22.155 1.00 91.50 85 GLU A C 1
ATOM 688 O O . GLU A 1 85 ? -14.870 -6.664 21.102 1.00 91.50 85 GLU A O 1
ATOM 693 N N . ALA A 1 86 ? -16.064 -5.566 22.651 1.00 93.19 86 ALA A N 1
ATOM 694 C CA . ALA A 1 86 ? -16.064 -4.279 21.981 1.00 93.19 86 ALA A CA 1
ATOM 695 C C . ALA A 1 86 ? -14.679 -3.613 21.942 1.00 93.19 86 ALA A C 1
ATOM 697 O O . ALA A 1 86 ? -13.870 -3.717 22.868 1.00 93.19 86 ALA A O 1
ATOM 698 N N . LEU A 1 87 ? -14.446 -2.855 20.871 1.00 93.38 87 LEU A N 1
ATOM 699 C CA . LEU A 1 87 ? -13.277 -2.005 20.685 1.00 93.38 87 LEU A CA 1
ATOM 700 C C . LEU A 1 87 ? -13.723 -0.545 20.585 1.00 93.38 87 LEU A C 1
ATOM 702 O O . LEU A 1 87 ? -14.374 -0.152 19.619 1.00 93.38 87 LEU A O 1
ATOM 706 N N . LEU A 1 88 ? -13.366 0.275 21.573 1.00 93.19 88 LEU A N 1
ATOM 707 C CA . LEU A 1 88 ? -13.599 1.717 21.527 1.00 93.19 88 LEU A CA 1
ATOM 708 C C . LEU A 1 88 ? -12.874 2.311 20.326 1.00 93.19 88 LEU A C 1
ATOM 710 O O . LEU A 1 88 ? -11.675 2.084 20.140 1.00 93.19 88 LEU A O 1
ATOM 714 N N . HIS A 1 89 ? -13.606 3.080 19.532 1.00 93.25 89 HIS A N 1
ATOM 715 C CA . HIS A 1 89 ? -13.049 3.760 18.379 1.00 93.25 89 HIS A CA 1
ATOM 716 C C . HIS A 1 89 ? -11.919 4.730 18.768 1.00 93.25 89 HIS A C 1
ATOM 718 O O . HIS A 1 89 ? -11.960 5.375 19.818 1.00 93.25 89 HIS A O 1
ATOM 724 N N . ASP A 1 90 ? -10.902 4.826 17.913 1.00 92.38 90 ASP A N 1
ATOM 725 C CA . ASP A 1 90 ? -9.769 5.722 18.114 1.00 92.38 90 ASP A CA 1
ATOM 726 C C . ASP A 1 90 ? -10.054 7.107 17.520 1.00 92.38 90 ASP A C 1
ATOM 728 O O . ASP A 1 90 ? -9.687 7.421 16.389 1.00 92.38 90 ASP A O 1
ATOM 732 N N . GLU A 1 91 ? -10.729 7.947 18.306 1.00 88.81 91 GLU A N 1
ATOM 733 C CA . GLU A 1 91 ? -11.048 9.333 17.927 1.00 88.81 91 GLU A CA 1
ATOM 734 C C . GLU A 1 91 ? -9.801 10.230 17.794 1.00 88.81 91 GLU A C 1
ATOM 736 O O . GLU A 1 91 ? -9.905 11.343 17.287 1.00 88.81 91 GLU A O 1
ATOM 741 N N . GLY A 1 92 ? -8.626 9.780 18.259 1.00 89.06 92 GLY A N 1
ATOM 742 C CA . GLY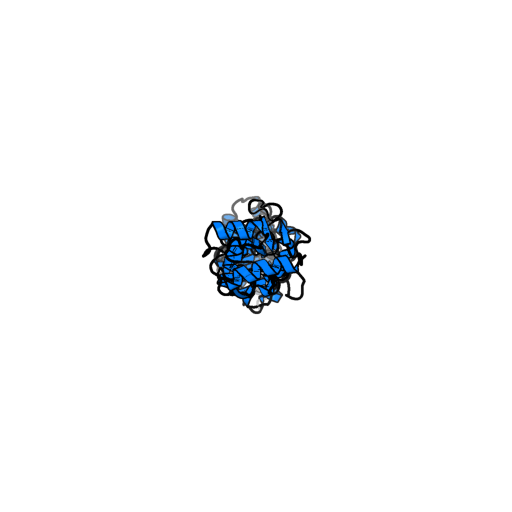 A 1 92 ? -7.377 10.541 18.156 1.00 89.06 92 GLY A CA 1
ATOM 743 C C . GLY A 1 92 ? -6.757 10.517 16.757 1.00 89.06 92 GLY A C 1
ATOM 744 O O . GLY A 1 92 ? -5.899 11.345 16.449 1.00 89.06 92 GLY A O 1
ATOM 745 N N . PHE A 1 93 ? -7.182 9.588 15.900 1.00 92.56 93 PHE A N 1
ATOM 746 C CA . PHE A 1 93 ? -6.704 9.492 14.527 1.00 92.56 93 PHE A CA 1
ATOM 747 C C . PHE A 1 93 ? -7.367 10.559 13.644 1.00 92.56 93 PHE A C 1
ATOM 749 O O . PHE A 1 93 ? -8.586 10.707 13.636 1.00 92.56 93 PHE A O 1
ATOM 756 N N . SER A 1 94 ? -6.578 11.288 12.850 1.00 89.44 94 SER A N 1
ATOM 757 C CA . SER A 1 94 ? -7.058 12.422 12.036 1.00 89.44 94 SER A CA 1
ATOM 758 C C . SER A 1 94 ? -8.193 12.057 11.072 1.00 89.44 94 SER A C 1
ATOM 760 O O . SER A 1 94 ? -9.050 12.888 10.775 1.00 89.44 94 SER A O 1
ATOM 762 N N . ARG A 1 95 ? -8.218 10.807 10.598 1.00 90.06 95 ARG A N 1
ATOM 763 C CA . ARG A 1 95 ? -9.236 10.254 9.695 1.00 90.06 95 ARG A CA 1
ATOM 764 C C . ARG A 1 95 ? -10.077 9.184 10.397 1.00 90.06 95 ARG A C 1
ATOM 766 O O . ARG A 1 95 ? -10.317 8.109 9.852 1.00 90.06 95 ARG A O 1
ATOM 773 N N . SER A 1 96 ? -10.494 9.460 11.631 1.00 91.56 96 SER A N 1
ATOM 774 C CA . SER A 1 96 ? -11.214 8.517 12.499 1.00 91.56 96 SER A CA 1
ATOM 775 C C . SER A 1 96 ? -12.486 7.946 11.847 1.00 91.56 96 SER A C 1
ATOM 777 O O . SER A 1 96 ? -12.680 6.734 11.826 1.00 91.56 96 SER A O 1
ATOM 779 N N . ASN A 1 97 ? -13.322 8.772 11.212 1.00 92.25 97 ASN A N 1
ATOM 780 C CA . ASN A 1 97 ? -14.562 8.316 10.558 1.00 92.25 97 ASN A CA 1
ATOM 781 C C . ASN A 1 9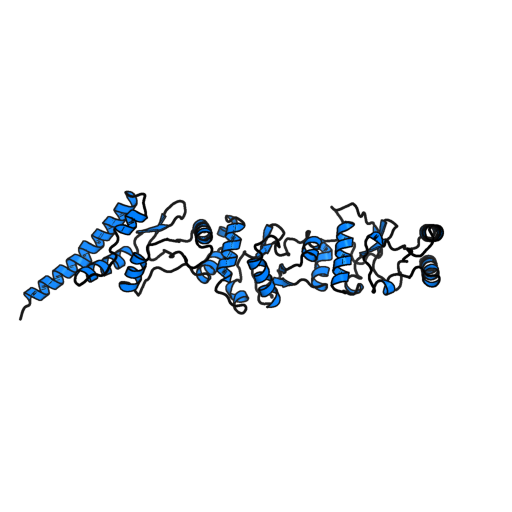7 ? -14.311 7.295 9.437 1.00 92.25 97 ASN A C 1
ATOM 783 O O . ASN A 1 97 ? -14.870 6.201 9.456 1.00 92.25 97 ASN A O 1
ATOM 787 N N . ASP A 1 98 ? -13.405 7.642 8.529 1.00 93.69 98 ASP A N 1
ATOM 788 C CA . ASP A 1 98 ? -12.890 6.807 7.443 1.00 93.69 98 ASP A CA 1
ATOM 789 C C . ASP A 1 98 ? -12.335 5.460 7.962 1.00 93.69 98 ASP A C 1
ATOM 791 O O . ASP A 1 98 ? -12.588 4.390 7.399 1.00 93.69 98 ASP A O 1
ATOM 795 N N . LEU A 1 99 ? -11.591 5.499 9.075 1.00 95.19 99 LEU A N 1
ATOM 796 C CA . LEU A 1 99 ? -11.079 4.306 9.751 1.00 95.19 99 LEU A CA 1
ATOM 797 C C . LEU A 1 99 ? -12.219 3.466 10.342 1.00 95.19 99 LEU A C 1
ATOM 799 O O . LEU A 1 99 ? -12.224 2.247 10.190 1.00 95.19 99 LEU A O 1
ATOM 803 N N . SER A 1 100 ? -13.189 4.104 11.000 1.00 93.25 100 SER A N 1
ATOM 804 C CA . SER A 1 100 ? -14.355 3.439 11.587 1.00 93.25 100 SER A CA 1
ATOM 805 C C . SER A 1 100 ? -15.107 2.633 10.534 1.00 93.25 100 SER A C 1
ATOM 807 O O . SER A 1 100 ? -15.413 1.467 10.772 1.00 93.25 100 SER A O 1
ATOM 809 N N . GLU A 1 101 ? -15.358 3.228 9.368 1.00 92.81 101 GLU A N 1
ATOM 810 C CA . GLU A 1 101 ? -16.021 2.561 8.245 1.00 92.81 101 GLU A CA 1
ATOM 811 C C . GLU A 1 101 ? -15.222 1.338 7.770 1.00 92.81 101 GLU A C 1
ATOM 813 O O . GLU A 1 101 ? -15.766 0.234 7.689 1.00 92.81 101 GLU A O 1
ATOM 818 N N . ALA A 1 102 ? -13.909 1.492 7.551 1.00 93.81 102 ALA A N 1
ATOM 819 C CA . ALA A 1 102 ? -13.041 0.394 7.124 1.00 93.81 102 ALA A CA 1
ATOM 820 C C . ALA A 1 102 ? -13.049 -0.789 8.113 1.00 93.81 102 ALA A C 1
ATOM 822 O O . ALA A 1 102 ? -13.160 -1.946 7.702 1.00 93.81 102 ALA A O 1
ATOM 823 N N . LEU A 1 103 ? -12.954 -0.513 9.418 1.00 93.25 103 LEU A N 1
ATOM 824 C CA . LEU A 1 103 ? -12.929 -1.542 10.465 1.00 93.25 103 LEU A CA 1
ATOM 825 C C . LEU A 1 103 ? -14.286 -2.248 10.617 1.00 93.25 103 LEU A C 1
ATOM 827 O O . LEU A 1 103 ? -14.336 -3.464 10.823 1.00 93.25 103 LEU A O 1
ATOM 831 N N . VAL A 1 104 ? -15.387 -1.510 10.466 1.00 91.88 104 VAL A N 1
ATOM 832 C CA . VAL A 1 104 ? -16.750 -2.063 10.475 1.00 91.88 104 VAL A CA 1
ATOM 833 C C . VAL A 1 104 ? -16.978 -2.985 9.274 1.00 91.88 104 VAL A C 1
ATOM 835 O O . VAL A 1 104 ? -17.510 -4.084 9.447 1.00 91.88 104 VAL A O 1
ATOM 838 N N . LEU A 1 105 ? -16.513 -2.605 8.077 1.00 91.31 105 LEU A N 1
ATOM 839 C CA . LEU A 1 105 ? -16.565 -3.453 6.874 1.00 91.31 105 LEU A CA 1
ATOM 840 C C . LEU A 1 105 ? -15.732 -4.737 7.019 1.00 91.31 105 LEU A C 1
ATOM 842 O O . LEU A 1 105 ? -16.097 -5.784 6.482 1.00 91.31 105 LEU A O 1
ATOM 846 N N . LEU A 1 106 ? -14.646 -4.679 7.792 1.00 89.75 106 LEU A N 1
ATOM 847 C CA . LEU A 1 106 ? -13.847 -5.842 8.189 1.00 89.75 106 LEU A CA 1
ATOM 848 C C . LEU A 1 106 ? -14.525 -6.710 9.268 1.00 89.75 106 LEU A C 1
ATOM 850 O O . LEU A 1 106 ? -14.061 -7.815 9.573 1.00 89.75 106 LEU A O 1
ATOM 854 N N . GLY A 1 107 ? -15.637 -6.240 9.835 1.00 89.81 107 GLY A N 1
ATOM 855 C CA . GLY A 1 107 ? -16.383 -6.919 10.887 1.00 89.81 107 GLY A CA 1
ATOM 856 C C . GLY A 1 107 ? -15.707 -6.856 12.255 1.00 89.81 107 GLY A C 1
ATOM 857 O O . GLY A 1 107 ? -15.925 -7.755 13.066 1.00 89.81 107 GLY A O 1
ATOM 858 N N . MET A 1 108 ? -14.867 -5.849 12.510 1.00 91.44 108 MET A N 1
ATOM 859 C CA . MET A 1 108 ? -14.317 -5.607 13.845 1.00 91.44 108 MET A CA 1
ATOM 860 C C . MET A 1 108 ? -15.370 -4.919 14.729 1.00 91.44 108 MET A C 1
ATOM 862 O O . MET A 1 108 ? -15.943 -3.942 14.247 1.00 91.44 108 MET A O 1
ATOM 866 N N . PRO A 1 109 ? -15.586 -5.365 15.992 1.00 92.12 109 PRO A N 1
ATOM 867 C CA . PRO A 1 109 ? -16.568 -4.863 16.981 1.00 92.12 109 PRO A CA 1
ATOM 868 C C . PRO A 1 109 ? -16.290 -3.431 17.460 1.00 92.12 109 PRO A C 1
ATOM 870 O O . PRO A 1 109 ? -16.180 -3.175 18.657 1.00 92.12 109 PRO A O 1
ATOM 873 N N . VAL A 1 110 ? -16.144 -2.485 16.532 1.00 93.88 110 VAL A N 1
ATOM 874 C CA . VAL A 1 110 ? -15.846 -1.084 16.832 1.00 93.88 110 VAL A CA 1
ATOM 875 C C . VAL A 1 110 ? -17.102 -0.389 17.336 1.00 93.88 110 VAL A C 1
ATOM 877 O O . VAL A 1 110 ? -18.156 -0.457 16.701 1.00 93.88 110 VAL A O 1
ATOM 880 N N . VAL A 1 111 ? -16.983 0.289 18.473 1.00 93.88 111 VAL A N 1
ATOM 881 C CA . VAL A 1 111 ? -18.080 1.006 19.126 1.00 93.88 111 VAL A CA 1
ATOM 882 C C . VAL A 1 111 ? -17.682 2.452 19.404 1.00 93.88 111 VAL A C 1
ATOM 884 O O . VAL A 1 111 ? -16.534 2.750 19.749 1.00 93.88 111 VAL A O 1
ATOM 887 N N . ARG A 1 112 ? -18.655 3.358 19.292 1.00 91.94 112 ARG A N 1
ATOM 888 C CA . ARG A 1 112 ? -18.538 4.746 19.752 1.00 91.94 112 ARG A CA 1
ATOM 889 C C . ARG A 1 112 ? -19.404 4.907 20.990 1.00 91.94 112 ARG A C 1
ATOM 891 O O . ARG A 1 112 ? -20.620 4.741 20.933 1.00 91.94 112 ARG A O 1
ATOM 898 N N . VAL A 1 113 ? -18.754 5.178 22.115 1.00 91.56 113 VAL A N 1
ATOM 899 C CA . VAL A 1 113 ? -19.385 5.247 23.435 1.00 91.56 113 VAL A CA 1
ATOM 900 C C . VAL A 1 113 ? -19.064 6.611 24.048 1.00 91.56 113 VAL A C 1
ATOM 902 O O . VAL A 1 113 ? -17.908 7.034 23.969 1.00 91.56 113 VAL A O 1
ATOM 905 N N . PRO A 1 114 ? -20.040 7.309 24.660 1.00 93.00 114 PRO A N 1
ATOM 906 C CA . PRO A 1 114 ? -19.783 8.554 25.377 1.00 93.00 114 PRO A CA 1
ATOM 907 C C . PRO A 1 114 ? -18.654 8.417 26.405 1.00 93.00 114 PRO A C 1
ATOM 909 O O . PRO A 1 114 ? -18.612 7.440 27.157 1.00 93.00 114 PRO A O 1
ATOM 912 N N . SER A 1 115 ? -17.774 9.421 26.488 1.00 90.31 115 SER A N 1
ATOM 913 C CA . SER A 1 115 ? -16.622 9.411 27.405 1.00 90.31 115 SER A CA 1
ATOM 914 C C . SER A 1 115 ? -17.034 9.174 28.857 1.00 90.31 115 SER A C 1
ATOM 916 O O . SER A 1 115 ? -16.400 8.385 29.543 1.00 90.31 115 SER A O 1
ATOM 918 N N . ALA A 1 116 ? -18.165 9.741 29.283 1.00 92.12 116 ALA A N 1
ATOM 919 C CA . ALA A 1 116 ? -18.697 9.559 30.630 1.00 92.12 116 ALA A CA 1
ATOM 920 C C . ALA A 1 116 ? -18.936 8.081 31.002 1.00 92.12 116 ALA A C 1
ATOM 922 O O . ALA A 1 116 ? -18.742 7.708 32.153 1.00 92.12 116 ALA A O 1
ATOM 923 N N . ILE A 1 117 ? -19.318 7.222 30.050 1.00 92.12 117 ILE A N 1
ATOM 924 C CA . ILE A 1 117 ? -19.476 5.775 30.286 1.00 92.12 117 ILE A CA 1
ATOM 925 C C . ILE A 1 117 ? -18.103 5.093 30.357 1.00 92.12 117 ILE A C 1
ATOM 927 O O . ILE A 1 117 ? -17.870 4.240 31.216 1.00 92.12 117 ILE A O 1
ATOM 931 N N . VAL A 1 118 ? -17.175 5.484 29.478 1.00 89.62 118 VAL A N 1
ATOM 932 C CA . VAL A 1 118 ? -15.792 4.971 29.464 1.00 89.62 118 VAL A CA 1
ATOM 933 C C . VAL A 1 118 ? -15.069 5.297 30.777 1.00 89.62 118 VAL A C 1
ATOM 935 O O . VAL A 1 118 ? -14.362 4.446 31.326 1.00 89.62 118 VAL A O 1
ATOM 938 N N . ASP A 1 119 ? -15.296 6.491 31.321 1.00 89.31 119 ASP A N 1
ATOM 939 C CA . ASP A 1 119 ? -14.734 6.943 32.594 1.00 89.31 119 ASP A CA 1
ATOM 940 C C . ASP A 1 119 ? -15.247 6.093 33.764 1.00 89.31 119 ASP A C 1
ATOM 942 O O . ASP A 1 119 ? -14.481 5.726 34.657 1.00 89.31 119 ASP A O 1
ATOM 946 N N . VAL A 1 120 ? -16.527 5.705 33.744 1.00 89.62 120 VAL A N 1
ATOM 947 C CA . VAL A 1 120 ? -17.120 4.848 34.782 1.00 89.62 120 VAL A CA 1
ATOM 948 C C . VAL A 1 120 ? -16.587 3.415 34.689 1.00 89.62 120 VAL A C 1
ATOM 950 O O . VAL A 1 120 ? -16.209 2.862 35.724 1.00 89.62 120 VAL A O 1
ATOM 953 N N . PHE A 1 121 ? -16.439 2.842 33.485 1.00 88.25 121 PHE A N 1
ATOM 954 C CA . PHE A 1 121 ? -15.731 1.560 33.307 1.00 88.25 121 PHE A CA 1
ATOM 955 C C . PHE A 1 121 ? -14.310 1.622 33.876 1.00 88.25 121 PHE A C 1
ATOM 957 O O . PHE A 1 121 ? -13.886 0.718 34.595 1.00 88.25 121 PHE A O 1
ATOM 964 N N . SER A 1 122 ? -13.589 2.706 33.587 1.00 84.88 122 SER A N 1
ATOM 965 C CA . SER A 1 122 ? -12.216 2.907 34.059 1.00 84.88 122 SER A CA 1
ATOM 966 C C . SER A 1 122 ? -12.141 3.062 35.577 1.00 84.88 122 SER A C 1
ATOM 968 O O . SER A 1 122 ? -11.206 2.562 36.193 1.00 84.88 122 SER A O 1
ATOM 970 N N . LYS A 1 123 ? -13.130 3.713 36.195 1.00 82.69 123 LYS A N 1
ATOM 971 C CA . LYS A 1 123 ? -13.174 3.957 37.641 1.00 82.69 123 LYS A CA 1
ATOM 972 C C . LYS A 1 123 ? -13.582 2.726 38.450 1.00 82.69 123 LYS A C 1
ATOM 974 O O . LYS A 1 123 ? -12.958 2.438 39.465 1.00 82.69 123 LYS A O 1
ATOM 979 N N . PHE A 1 124 ? -14.633 2.026 38.029 1.00 76.06 124 PHE A N 1
ATOM 980 C CA . PHE A 1 124 ? -15.259 0.968 38.830 1.00 76.06 124 PHE A CA 1
ATOM 981 C C . PHE A 1 124 ? -14.875 -0.446 38.385 1.00 76.06 124 PHE A C 1
ATOM 983 O O . PHE A 1 124 ? -15.086 -1.401 39.126 1.00 76.06 124 PHE A O 1
ATOM 990 N N . TYR A 1 125 ? -14.273 -0.609 37.202 1.00 70.00 125 TYR A N 1
ATOM 991 C CA . TYR A 1 125 ? -13.926 -1.927 36.670 1.00 70.00 125 TYR A CA 1
ATOM 992 C C . TYR A 1 125 ? -12.528 -1.967 36.032 1.00 70.00 125 TYR A C 1
ATOM 994 O O . TYR A 1 125 ? -12.327 -2.480 34.933 1.00 70.00 125 TYR A O 1
ATOM 1002 N N . MET A 1 126 ? -11.526 -1.472 36.772 1.00 60.78 126 MET A N 1
ATOM 1003 C CA . MET A 1 126 ? -10.125 -1.346 36.327 1.00 60.78 126 MET A CA 1
ATOM 1004 C C . MET A 1 126 ? -9.501 -2.637 35.770 1.00 60.78 126 MET A C 1
ATOM 1006 O O . MET A 1 126 ? -8.597 -2.570 34.943 1.00 60.78 126 MET A O 1
ATOM 1010 N N . LYS A 1 127 ? -9.952 -3.818 36.219 1.00 64.06 127 LYS A N 1
ATOM 1011 C CA . LYS A 1 127 ? -9.407 -5.112 35.767 1.00 64.06 127 LYS A CA 1
ATOM 1012 C C . LYS A 1 127 ? -9.841 -5.499 34.350 1.00 64.06 127 LYS A C 1
ATOM 1014 O O . LYS A 1 127 ? -9.172 -6.332 33.743 1.00 64.06 127 LYS A O 1
ATOM 1019 N N . SER A 1 128 ? -10.916 -4.907 33.830 1.00 66.69 128 SER A N 1
ATOM 1020 C CA . SER A 1 128 ? -11.471 -5.259 32.520 1.00 66.69 128 SER A CA 1
ATOM 1021 C C . SER A 1 128 ? -12.091 -4.026 31.855 1.00 66.69 128 SER A C 1
ATOM 1023 O O . SER A 1 128 ? -13.288 -3.954 31.590 1.00 66.69 128 SER A O 1
ATOM 1025 N N . THR A 1 129 ? -11.271 -3.010 31.602 1.00 75.19 129 THR A N 1
ATOM 1026 C CA . THR A 1 129 ? -11.704 -1.845 30.826 1.00 75.19 129 THR A CA 1
ATOM 1027 C C . THR A 1 129 ? -11.993 -2.232 29.375 1.00 75.19 129 THR A C 1
ATOM 1029 O O . THR A 1 129 ? -11.432 -3.192 28.837 1.00 75.19 129 THR A O 1
ATOM 1032 N N . VAL A 1 130 ? -12.901 -1.493 28.733 1.00 81.69 130 VAL A N 1
ATOM 1033 C CA . VAL A 1 130 ? -13.187 -1.683 27.306 1.00 81.69 130 VAL A CA 1
ATOM 1034 C C . VAL A 1 130 ? -11.933 -1.313 26.519 1.00 81.69 130 VAL A C 1
ATOM 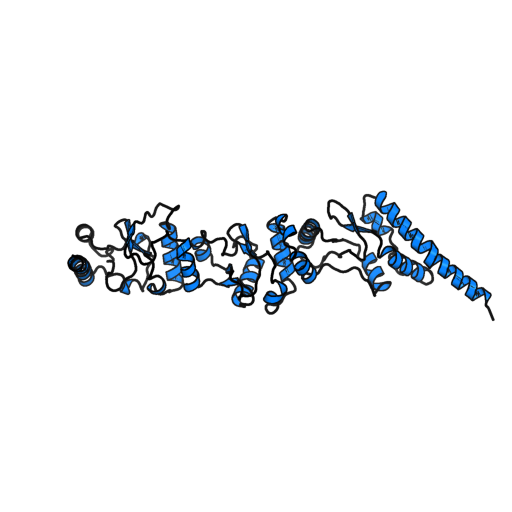1036 O O . VAL A 1 130 ? -11.379 -0.223 26.683 1.00 81.69 130 VAL A O 1
ATOM 1039 N N . LYS A 1 131 ? -11.456 -2.240 25.688 1.00 88.69 131 LYS A N 1
ATOM 104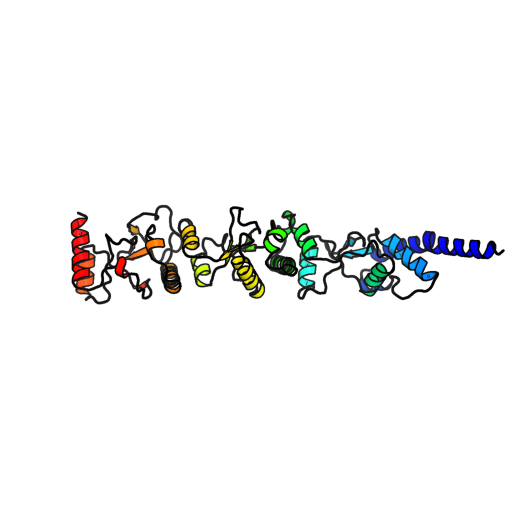0 C CA . LYS A 1 131 ? -10.225 -2.056 24.915 1.00 88.69 131 LYS A CA 1
ATOM 1041 C C . LYS A 1 131 ? -10.439 -0.978 23.859 1.00 88.69 131 LYS A C 1
ATOM 1043 O O . LYS A 1 131 ? -11.527 -0.857 23.308 1.00 88.69 131 LYS A O 1
ATOM 1048 N N . ARG A 1 132 ? -9.395 -0.215 23.544 1.00 91.06 132 ARG A N 1
ATOM 1049 C CA . ARG A 1 132 ? -9.404 0.723 22.414 1.00 91.06 132 ARG A CA 1
ATOM 1050 C C . ARG A 1 132 ? -8.855 0.045 21.165 1.00 91.06 132 ARG A C 1
ATOM 1052 O O . ARG A 1 132 ? -7.981 -0.817 21.268 1.00 91.06 132 ARG A O 1
ATOM 1059 N N . VAL A 1 133 ? -9.354 0.444 19.997 1.00 94.00 133 VAL A N 1
ATOM 1060 C CA . VAL A 1 133 ? -8.688 0.153 18.725 1.00 94.00 133 VAL A CA 1
ATOM 1061 C C . VAL A 1 133 ? -7.260 0.698 18.801 1.00 94.00 133 VAL A C 1
ATOM 1063 O O . VAL A 1 133 ? -7.039 1.834 19.208 1.00 94.00 133 VAL A O 1
ATOM 1066 N N . ALA A 1 134 ? -6.296 -0.143 18.447 1.00 93.31 134 ALA A N 1
ATOM 1067 C CA . ALA A 1 134 ? -4.890 0.220 18.364 1.00 93.31 134 ALA A CA 1
ATOM 1068 C C . ALA A 1 134 ? -4.318 -0.336 17.056 1.00 93.31 134 ALA A C 1
ATOM 1070 O O . ALA A 1 134 ? -4.743 -1.425 16.640 1.00 93.31 134 ALA A O 1
ATOM 1071 N N . PRO A 1 135 ? -3.330 0.328 16.431 1.00 95.06 135 PRO A N 1
ATOM 1072 C CA . PRO A 1 135 ? -2.748 -0.147 15.179 1.00 95.06 135 PRO A CA 1
ATOM 1073 C C . PRO A 1 135 ? -2.249 -1.595 15.250 1.00 95.06 135 PRO A C 1
ATOM 1075 O O . PRO A 1 135 ? -2.540 -2.385 14.358 1.00 95.06 135 PRO A O 1
ATOM 1078 N N . ALA A 1 136 ? -1.609 -1.999 16.353 1.00 92.94 136 ALA A N 1
ATOM 1079 C CA . ALA A 1 136 ? -1.164 -3.380 16.565 1.00 92.94 136 ALA A CA 1
ATOM 1080 C C . ALA A 1 136 ? -2.304 -4.413 16.509 1.00 92.94 136 ALA A C 1
ATOM 1082 O O . ALA A 1 136 ? -2.141 -5.484 15.923 1.00 92.94 136 ALA A O 1
ATOM 1083 N N . ALA A 1 137 ? -3.467 -4.087 17.083 1.00 91.19 137 ALA A N 1
ATOM 1084 C CA . ALA A 1 137 ? -4.637 -4.961 17.047 1.00 91.19 137 ALA A CA 1
ATOM 1085 C C . ALA A 1 137 ? -5.220 -5.055 15.629 1.00 91.19 137 ALA A C 1
ATOM 1087 O O . ALA A 1 137 ? -5.617 -6.138 15.203 1.00 91.19 137 ALA A O 1
ATOM 1088 N N . VAL A 1 138 ? -5.223 -3.942 14.886 1.00 93.56 138 VAL A N 1
ATOM 1089 C CA . VAL A 1 138 ? -5.642 -3.920 13.477 1.00 93.56 138 VAL A CA 1
ATOM 1090 C C . VAL A 1 138 ? -4.687 -4.755 12.627 1.00 93.56 138 VAL A C 1
ATOM 1092 O O . VAL A 1 138 ? -5.151 -5.626 11.901 1.00 93.56 138 VAL A O 1
ATOM 1095 N N . ARG A 1 139 ? -3.366 -4.585 12.767 1.00 93.31 139 ARG A N 1
ATOM 1096 C CA . ARG A 1 139 ? -2.366 -5.414 12.070 1.00 93.31 139 ARG A CA 1
ATOM 1097 C C . ARG A 1 139 ? -2.604 -6.902 12.314 1.00 93.31 139 ARG A C 1
ATOM 1099 O O . ARG A 1 139 ? -2.684 -7.663 11.360 1.00 93.31 139 ARG A O 1
ATOM 1106 N N . HIS A 1 140 ? -2.788 -7.310 13.568 1.00 89.88 140 HIS A N 1
ATOM 1107 C CA . HIS A 1 140 ? -3.061 -8.712 13.882 1.00 89.88 140 HIS A CA 1
ATOM 1108 C C . HIS A 1 140 ? -4.359 -9.216 13.234 1.00 89.88 140 HIS A C 1
ATOM 1110 O O . HIS A 1 140 ? -4.378 -10.297 12.658 1.00 89.88 140 HIS A O 1
ATOM 1116 N N . PHE A 1 141 ? -5.423 -8.409 13.249 1.00 88.94 141 PHE A N 1
ATOM 1117 C CA . PHE A 1 141 ? -6.692 -8.760 12.607 1.00 88.94 141 PHE A CA 1
ATOM 1118 C C . PHE A 1 141 ? -6.576 -8.888 11.078 1.00 88.94 141 PHE A C 1
ATOM 1120 O O . PHE A 1 141 ? -7.238 -9.722 10.465 1.00 88.94 141 PHE A O 1
ATOM 1127 N N . LEU A 1 142 ? -5.733 -8.067 10.448 1.00 89.69 142 LEU A N 1
ATOM 1128 C CA . LEU A 1 142 ? -5.532 -8.059 8.997 1.00 89.69 142 LEU A CA 1
ATOM 1129 C C . LEU A 1 142 ? -4.696 -9.237 8.475 1.00 89.69 142 LEU A C 1
ATOM 1131 O O . LEU A 1 142 ? -4.665 -9.448 7.263 1.00 89.69 142 LEU A O 1
ATOM 1135 N N . GLN A 1 143 ? -4.058 -10.018 9.353 1.00 83.06 143 GLN A N 1
ATOM 1136 C CA . GLN A 1 143 ? -3.377 -11.257 8.959 1.00 83.06 143 GLN A CA 1
ATOM 1137 C C . GLN A 1 143 ? -4.361 -12.307 8.408 1.00 83.06 143 GLN A C 1
ATOM 1139 O O . GLN A 1 143 ? -3.969 -13.161 7.615 1.00 83.06 143 GLN A O 1
ATOM 1144 N N . ASP A 1 144 ? -5.655 -12.202 8.731 1.00 74.25 144 ASP A N 1
ATOM 1145 C CA . ASP A 1 144 ? -6.714 -13.027 8.145 1.00 74.25 144 ASP A CA 1
ATOM 1146 C C . ASP A 1 144 ? -7.159 -12.464 6.776 1.00 74.25 144 ASP A C 1
ATOM 1148 O O . ASP A 1 144 ? -8.204 -11.820 6.622 1.00 74.25 144 ASP A O 1
ATOM 1152 N N . PHE A 1 145 ? -6.341 -12.734 5.752 1.00 64.88 145 PHE A N 1
ATOM 1153 C CA . PHE A 1 145 ? -6.407 -12.182 4.386 1.00 64.88 145 PHE A CA 1
ATOM 1154 C C . 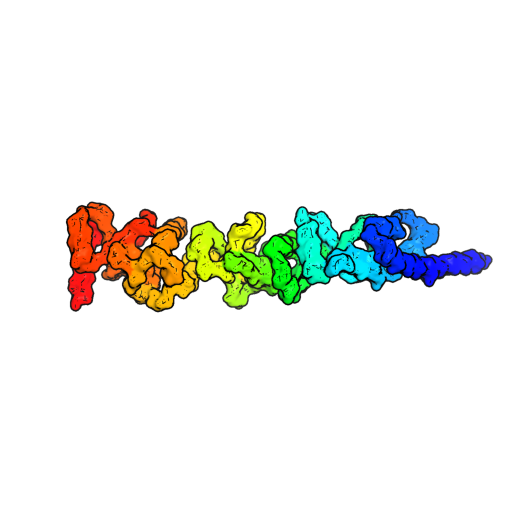PHE A 1 145 ? -7.787 -12.176 3.702 1.00 64.88 145 PHE A C 1
ATOM 1156 O O . PHE A 1 145 ? -8.045 -11.322 2.851 1.00 64.88 145 PHE A O 1
ATOM 1163 N N . VAL A 1 146 ? -8.681 -13.112 4.037 1.00 66.19 146 VAL A N 1
ATOM 1164 C CA . VAL A 1 146 ? -9.950 -13.336 3.316 1.00 66.19 146 VAL A CA 1
ATOM 1165 C C . VAL A 1 146 ? -10.845 -12.089 3.317 1.00 66.19 146 VAL A C 1
ATOM 1167 O O . VAL A 1 146 ? -11.565 -11.838 2.350 1.00 66.19 146 VAL A O 1
ATOM 1170 N N . LYS A 1 147 ? -10.775 -11.263 4.365 1.00 68.25 147 LYS A N 1
ATOM 1171 C CA . LYS A 1 147 ? -11.657 -10.096 4.526 1.00 68.25 147 LYS A CA 1
ATOM 1172 C C . LYS A 1 147 ? -11.180 -8.840 3.796 1.00 68.25 147 LYS A C 1
ATOM 1174 O O . LYS A 1 147 ? -11.973 -7.937 3.568 1.00 68.25 147 LYS A O 1
ATOM 1179 N N . LEU A 1 148 ? -9.915 -8.771 3.379 1.00 77.06 148 LEU A N 1
ATOM 1180 C CA . LEU A 1 148 ? -9.365 -7.596 2.686 1.00 77.06 148 LEU A CA 1
ATOM 1181 C C . LEU A 1 148 ? -9.829 -7.484 1.228 1.00 77.06 148 LEU A C 1
ATOM 1183 O O . LEU A 1 148 ? -9.750 -6.405 0.637 1.00 77.06 148 LEU A O 1
ATOM 1187 N N . GLY A 1 149 ? -10.325 -8.573 0.634 1.00 75.69 149 GLY A N 1
ATOM 1188 C CA . GLY A 1 149 ? -10.839 -8.579 -0.737 1.00 75.69 149 GLY A CA 1
ATOM 1189 C C . GLY A 1 149 ? -12.075 -7.696 -0.943 1.00 75.69 149 GLY A C 1
ATOM 1190 O O . GLY A 1 149 ? -12.284 -7.204 -2.047 1.00 75.69 149 GLY A O 1
ATOM 1191 N N . THR A 1 150 ? -12.862 -7.449 0.108 1.00 78.94 150 THR A N 1
ATOM 1192 C CA . THR A 1 150 ? -14.108 -6.665 0.039 1.00 78.94 150 THR A CA 1
ATOM 1193 C C . THR A 1 150 ? -13.882 -5.155 0.116 1.00 78.94 150 THR A C 1
ATOM 1195 O O . THR A 1 150 ? -14.769 -4.380 -0.236 1.00 78.94 150 THR A O 1
ATOM 1198 N N . LEU A 1 151 ? -12.701 -4.718 0.564 1.00 88.25 151 LEU A N 1
ATOM 1199 C CA . LEU A 1 151 ? -12.404 -3.307 0.780 1.00 88.25 151 LEU A CA 1
ATOM 1200 C C . LEU A 1 151 ? -11.974 -2.591 -0.504 1.00 88.25 151 LEU A C 1
ATOM 1202 O O . LEU A 1 151 ? -11.084 -3.041 -1.231 1.00 88.25 151 LEU A O 1
ATOM 1206 N N . GLY A 1 152 ? -12.550 -1.407 -0.721 1.00 90.88 152 GLY A N 1
ATOM 1207 C CA . GLY A 1 152 ? -12.114 -0.468 -1.757 1.00 90.88 152 GLY A CA 1
ATOM 1208 C C . GLY A 1 152 ? -10.734 0.156 -1.488 1.00 90.88 152 GLY A C 1
ATOM 1209 O O . GLY A 1 152 ? -10.189 0.068 -0.385 1.00 90.88 152 GLY A O 1
ATOM 1210 N N . LYS A 1 153 ? -10.181 0.837 -2.505 1.00 92.69 153 LYS A N 1
ATOM 1211 C CA . LYS A 1 153 ? -8.840 1.454 -2.452 1.00 92.69 153 LYS A CA 1
ATOM 1212 C C . LYS A 1 153 ? -8.682 2.446 -1.295 1.00 92.69 153 LYS A C 1
ATOM 1214 O O . LYS A 1 153 ? -7.670 2.401 -0.604 1.00 92.69 153 LYS A O 1
ATOM 1219 N N . SER A 1 154 ? -9.673 3.311 -1.067 1.00 93.88 154 SER A N 1
ATOM 1220 C CA . SER A 1 154 ? -9.655 4.307 0.016 1.00 93.88 154 SER A CA 1
ATOM 1221 C C . SER A 1 154 ? -9.464 3.654 1.386 1.00 93.88 154 SER A C 1
ATOM 1223 O O . SER A 1 154 ? -8.522 4.001 2.093 1.00 93.88 154 SER A O 1
ATOM 1225 N N . HIS A 1 155 ? -10.289 2.656 1.713 1.00 94.56 155 HIS A N 1
ATOM 1226 C CA . HIS A 1 155 ? -10.241 1.922 2.980 1.00 94.56 155 HIS A CA 1
ATOM 1227 C C . HIS A 1 155 ? -8.884 1.254 3.217 1.00 94.56 155 HIS A C 1
ATOM 1229 O O . HIS A 1 155 ? -8.314 1.378 4.297 1.00 94.56 155 HIS A O 1
ATOM 1235 N N . LYS A 1 156 ? -8.317 0.594 2.200 1.00 94.50 156 LYS A N 1
ATOM 1236 C CA . LYS A 1 156 ? -6.995 -0.045 2.318 1.00 94.50 156 LYS A CA 1
ATOM 1237 C C . LYS A 1 156 ? -5.876 0.962 2.570 1.00 94.50 156 LYS A C 1
ATOM 1239 O O . LYS A 1 156 ? -4.966 0.670 3.338 1.00 94.50 156 LYS A O 1
ATOM 1244 N N . LEU A 1 157 ? -5.950 2.146 1.959 1.00 95.94 157 LEU A N 1
ATOM 1245 C CA . LEU A 1 157 ? -4.976 3.212 2.200 1.00 95.94 157 LEU A CA 1
ATOM 1246 C C . LEU A 1 157 ? -5.093 3.785 3.617 1.00 95.94 157 LEU A C 1
ATOM 1248 O O . LEU A 1 157 ? -4.068 4.033 4.239 1.00 95.94 157 LEU A O 1
ATOM 1252 N N . ILE A 1 158 ? -6.311 3.935 4.147 1.00 96.31 158 ILE A N 1
ATOM 1253 C CA . ILE A 1 158 ? -6.534 4.345 5.545 1.00 96.31 158 ILE A CA 1
ATOM 1254 C C . ILE A 1 158 ? -5.976 3.299 6.516 1.00 96.31 158 ILE A C 1
ATOM 1256 O O . ILE A 1 158 ? -5.328 3.648 7.496 1.00 96.31 158 ILE A O 1
ATOM 1260 N N . LEU A 1 159 ? -6.188 2.010 6.237 1.00 95.81 159 LEU A N 1
ATOM 1261 C CA . LEU A 1 159 ? -5.642 0.931 7.061 1.00 95.81 159 LEU A CA 1
ATOM 1262 C C . LEU A 1 159 ? -4.115 0.898 7.016 1.00 95.81 159 LEU A C 1
ATOM 1264 O O . LEU A 1 159 ? -3.496 0.704 8.057 1.00 95.81 159 LEU A O 1
ATOM 1268 N N . LEU A 1 160 ? -3.509 1.118 5.845 1.00 95.94 160 LEU A N 1
ATOM 1269 C CA . LEU A 1 160 ? -2.060 1.270 5.719 1.00 95.94 160 LEU A CA 1
ATOM 1270 C C . LEU A 1 160 ? -1.555 2.457 6.549 1.00 95.94 160 LEU A C 1
ATOM 1272 O O . LEU A 1 160 ? -0.601 2.301 7.305 1.00 95.94 160 LEU A O 1
ATOM 1276 N N . GLU A 1 161 ? -2.211 3.613 6.437 1.00 95.81 161 GLU A N 1
ATOM 1277 C CA . GLU A 1 161 ? -1.892 4.823 7.203 1.00 95.81 161 GLU A CA 1
ATOM 1278 C C . GLU A 1 161 ? -1.935 4.558 8.712 1.00 95.81 161 GLU A C 1
ATOM 1280 O O . GLU A 1 161 ? -0.963 4.829 9.416 1.00 95.81 161 GLU A O 1
ATOM 1285 N N . TYR A 1 162 ? -3.022 3.951 9.191 1.00 96.31 162 TYR A N 1
ATOM 1286 C CA . TYR A 1 162 ? -3.206 3.623 10.601 1.00 96.31 162 TYR A CA 1
ATOM 1287 C C . TYR A 1 162 ? -2.209 2.564 11.088 1.00 96.31 162 TYR A C 1
ATOM 1289 O O . TYR A 1 162 ? -1.609 2.711 12.144 1.00 96.31 162 TYR A O 1
ATOM 1297 N N . CYS A 1 163 ? -1.957 1.510 10.306 1.00 95.19 163 CYS A N 1
ATOM 1298 C CA . CYS A 1 163 ? -1.007 0.457 10.679 1.00 95.19 163 CYS A CA 1
ATOM 1299 C C . CYS A 1 163 ? 0.448 0.942 10.739 1.00 95.19 163 CYS A C 1
ATOM 1301 O O . CYS A 1 163 ? 1.269 0.263 11.351 1.00 95.19 163 CYS A O 1
ATOM 1303 N N . LEU A 1 164 ? 0.771 2.072 10.107 1.00 93.81 164 LEU A N 1
ATOM 1304 C CA . LEU A 1 164 ? 2.096 2.692 10.138 1.00 93.81 164 LEU A CA 1
ATOM 1305 C C . LEU A 1 164 ? 2.205 3.836 11.161 1.00 93.81 164 LEU A C 1
ATOM 1307 O O . LEU A 1 164 ? 3.293 4.398 11.305 1.00 93.81 164 LEU A O 1
ATOM 1311 N N . SER A 1 165 ? 1.117 4.223 11.839 1.00 92.94 165 SER A N 1
ATOM 1312 C CA . SER A 1 165 ? 1.085 5.446 12.656 1.00 92.94 165 SER A CA 1
ATOM 1313 C C . SER A 1 165 ? 1.811 5.325 13.997 1.00 92.94 165 SER A C 1
ATOM 1315 O O . SER A 1 165 ? 2.258 6.336 14.528 1.00 92.94 165 SER A O 1
ATOM 1317 N N . ASP A 1 166 ? 1.911 4.117 14.554 1.00 91.88 166 ASP A N 1
ATOM 1318 C CA . ASP A 1 166 ? 2.587 3.807 15.825 1.00 91.88 166 ASP A CA 1
ATOM 1319 C C . ASP A 1 166 ? 3.975 3.175 15.639 1.00 91.88 166 ASP A C 1
ATOM 1321 O O . ASP A 1 166 ? 4.592 2.775 16.623 1.00 91.88 166 ASP A O 1
ATOM 1325 N N . LEU A 1 167 ? 4.445 3.030 14.395 1.00 88.56 167 LEU A N 1
ATOM 1326 C CA . LEU A 1 167 ? 5.697 2.344 14.087 1.00 88.56 167 LEU A CA 1
ATOM 1327 C C . LEU A 1 167 ? 6.823 3.328 13.772 1.00 88.56 167 LEU A C 1
ATOM 1329 O O . LEU A 1 167 ? 6.712 4.173 12.873 1.00 88.56 167 LEU A O 1
ATOM 1333 N N . ASP A 1 168 ? 7.947 3.120 14.453 1.00 80.88 168 ASP A N 1
ATOM 1334 C CA . ASP A 1 168 ? 9.243 3.673 14.081 1.00 80.88 168 ASP A CA 1
ATOM 1335 C C . ASP A 1 168 ? 9.894 2.829 12.983 1.00 80.88 168 ASP A C 1
ATOM 1337 O O . ASP A 1 168 ? 9.555 1.661 12.780 1.00 80.88 168 ASP A O 1
ATOM 1341 N N . SER A 1 169 ? 10.875 3.402 12.282 1.00 74.62 169 SER A N 1
ATOM 1342 C CA . SER A 1 169 ? 11.526 2.760 11.134 1.00 74.62 169 SER A CA 1
ATOM 1343 C C . SER A 1 169 ? 12.178 1.410 11.439 1.00 74.62 169 SER A C 1
ATOM 1345 O O . SER A 1 169 ? 12.445 0.689 10.487 1.00 74.62 169 SER A O 1
ATOM 1347 N N . ALA A 1 170 ? 12.432 1.080 12.712 1.00 78.00 170 ALA A N 1
ATOM 1348 C CA . ALA A 1 170 ? 13.107 -0.140 13.145 1.00 78.00 170 ALA A CA 1
ATOM 1349 C C . ALA A 1 170 ? 12.186 -1.368 13.313 1.00 78.00 170 ALA A C 1
ATOM 1351 O O . ALA A 1 170 ? 12.674 -2.499 13.260 1.00 78.00 170 ALA A O 1
ATOM 1352 N N . ASP A 1 171 ? 10.882 -1.156 13.520 1.00 85.00 171 ASP A N 1
ATOM 1353 C CA . ASP A 1 171 ? 9.921 -2.221 13.855 1.00 85.00 171 ASP A CA 1
ATOM 1354 C C . ASP A 1 171 ? 9.011 -2.609 12.679 1.00 85.00 171 ASP A C 1
ATOM 1356 O O . ASP A 1 171 ? 8.283 -3.606 12.740 1.00 85.00 171 ASP A O 1
ATOM 1360 N N . ILE A 1 172 ? 9.065 -1.850 11.579 1.00 87.31 172 ILE A N 1
ATOM 1361 C CA . ILE A 1 172 ? 8.185 -2.014 10.411 1.00 87.31 172 ILE A CA 1
ATOM 1362 C C . ILE A 1 172 ? 8.323 -3.413 9.811 1.00 87.31 172 ILE A C 1
ATOM 1364 O O . ILE A 1 172 ? 7.302 -4.045 9.538 1.00 87.31 172 ILE A O 1
ATOM 1368 N N . GLY A 1 173 ? 9.556 -3.917 9.674 1.00 85.25 173 GLY A N 1
ATOM 1369 C CA . GLY A 1 173 ? 9.836 -5.264 9.159 1.00 85.25 173 GLY A CA 1
ATOM 1370 C C . GLY A 1 173 ? 9.029 -6.352 9.862 1.00 85.25 173 GLY A C 1
ATOM 1371 O O . GLY A 1 173 ? 8.309 -7.122 9.230 1.00 85.25 173 GLY A O 1
ATOM 1372 N N . LYS A 1 174 ? 9.090 -6.361 11.194 1.00 87.50 174 LYS A N 1
ATOM 1373 C CA . LYS A 1 174 ? 8.434 -7.367 12.032 1.00 87.50 174 LYS A CA 1
ATOM 1374 C C . LYS A 1 174 ? 6.926 -7.150 12.129 1.00 87.50 174 LYS A C 1
ATOM 1376 O O . LYS A 1 174 ? 6.162 -8.110 12.068 1.00 87.50 174 LYS A O 1
ATOM 1381 N N . CYS A 1 175 ? 6.491 -5.908 12.328 1.00 90.38 175 CYS A N 1
ATOM 1382 C CA . CYS A 1 175 ? 5.091 -5.603 12.614 1.00 90.38 175 CYS A CA 1
ATOM 1383 C C . CYS A 1 175 ? 4.194 -5.657 11.377 1.00 90.38 175 CYS A C 1
ATOM 1385 O O . CYS A 1 175 ? 3.019 -5.995 11.514 1.00 90.38 175 CYS A O 1
ATOM 1387 N N . MET A 1 176 ? 4.722 -5.327 10.196 1.00 91.12 176 MET A N 1
ATOM 1388 C CA . MET A 1 176 ? 3.944 -5.313 8.954 1.00 91.12 176 MET A CA 1
ATOM 1389 C C . MET A 1 176 ? 3.992 -6.642 8.198 1.00 91.12 176 MET A C 1
ATOM 1391 O O . MET A 1 176 ? 3.221 -6.817 7.259 1.00 91.12 176 MET A O 1
ATOM 1395 N N . ASN A 1 177 ? 4.863 -7.577 8.588 1.00 90.38 177 ASN A N 1
ATOM 1396 C CA . ASN A 1 177 ? 5.022 -8.858 7.906 1.00 90.38 177 ASN A CA 1
ATOM 1397 C C . ASN A 1 177 ? 3.681 -9.599 7.738 1.00 90.38 177 ASN A C 1
ATOM 1399 O O . ASN A 1 177 ? 2.915 -9.775 8.690 1.00 90.38 177 ASN A O 1
ATOM 1403 N N . GLY A 1 178 ? 3.409 -10.036 6.510 1.00 89.44 178 GLY A N 1
ATOM 1404 C CA . GLY A 1 178 ? 2.180 -10.712 6.116 1.00 89.44 178 GLY A CA 1
ATOM 1405 C C . GLY A 1 178 ? 1.005 -9.787 5.793 1.00 89.44 178 GLY A C 1
ATOM 1406 O O . GLY A 1 178 ? -0.065 -10.288 5.481 1.00 89.44 178 GLY A O 1
ATOM 1407 N N . LEU A 1 179 ? 1.135 -8.458 5.829 1.00 92.25 179 LEU A N 1
ATOM 1408 C CA . LEU A 1 179 ? -0.007 -7.579 5.542 1.00 92.25 179 LEU A CA 1
ATOM 1409 C C . LEU A 1 179 ? -0.152 -7.272 4.040 1.00 92.25 179 LEU A C 1
ATOM 1411 O O . LEU A 1 179 ? 0.777 -6.722 3.447 1.00 92.25 179 LEU A O 1
ATOM 1415 N N . PRO A 1 180 ? -1.312 -7.536 3.403 1.00 92.06 180 PRO A N 1
ATOM 1416 C CA . PRO A 1 180 ? -1.555 -7.275 1.979 1.00 92.06 180 PRO A CA 1
ATOM 1417 C C . PRO A 1 180 ? -1.966 -5.813 1.728 1.00 92.06 180 PRO A C 1
ATOM 1419 O O . PRO A 1 180 ? -3.065 -5.531 1.241 1.00 92.06 180 PRO A O 1
ATOM 1422 N N . LEU A 1 181 ? -1.115 -4.866 2.125 1.00 94.31 181 LEU A N 1
ATOM 1423 C CA . LEU A 1 181 ? -1.430 -3.432 2.111 1.00 94.31 181 LEU A CA 1
ATOM 1424 C C . LEU A 1 181 ? -0.518 -2.593 1.207 1.00 94.31 181 LEU A C 1
ATOM 1426 O O . LEU A 1 181 ? -0.741 -1.389 1.117 1.00 94.31 181 LEU A O 1
ATOM 1430 N N . ILE A 1 182 ? 0.463 -3.181 0.512 1.00 94.62 182 ILE A N 1
ATOM 1431 C CA . ILE A 1 182 ? 1.359 -2.427 -0.384 1.00 94.62 182 ILE A CA 1
ATOM 1432 C C . ILE A 1 182 ? 0.589 -2.060 -1.661 1.00 94.62 182 ILE A C 1
ATOM 1434 O O . ILE A 1 182 ? 0.253 -2.962 -2.420 1.00 94.62 182 ILE A O 1
ATOM 1438 N N . PRO A 1 183 ? 0.291 -0.783 -1.946 1.00 96.25 183 PRO A N 1
ATOM 1439 C CA . PRO A 1 183 ? -0.477 -0.413 -3.132 1.00 96.25 183 PRO A CA 1
ATOM 1440 C C . PRO A 1 183 ? 0.395 -0.507 -4.392 1.00 96.25 183 PRO A C 1
ATOM 1442 O O . PRO A 1 183 ? 1.454 0.117 -4.454 1.00 96.25 183 PRO A O 1
ATOM 1445 N N . LEU A 1 184 ? -0.049 -1.255 -5.406 1.00 96.94 184 LEU A N 1
ATOM 1446 C CA . LEU A 1 184 ? 0.711 -1.507 -6.636 1.00 96.94 184 LEU A CA 1
ATOM 1447 C C . LEU A 1 184 ? 0.123 -0.780 -7.850 1.00 96.94 184 LEU A C 1
ATOM 1449 O O . LEU A 1 184 ? -1.087 -0.559 -7.942 1.00 96.94 184 LEU A O 1
ATOM 1453 N N . ALA A 1 185 ? 0.975 -0.437 -8.814 1.00 96.31 185 ALA A N 1
ATOM 1454 C CA . ALA A 1 185 ? 0.619 0.311 -10.019 1.00 96.31 185 ALA A CA 1
ATOM 1455 C C . ALA A 1 185 ? -0.410 -0.422 -10.899 1.00 96.31 185 ALA A C 1
ATOM 1457 O O . ALA A 1 185 ? -1.223 0.211 -11.577 1.00 96.31 185 ALA A O 1
ATOM 1458 N N . ASN A 1 186 ? -0.443 -1.757 -10.842 1.00 94.62 186 ASN A N 1
ATOM 1459 C CA . ASN A 1 186 ? -1.475 -2.579 -11.483 1.00 94.62 186 ASN A CA 1
ATOM 1460 C C . ASN A 1 186 ? -2.841 -2.549 -10.757 1.00 94.62 186 ASN A C 1
ATOM 1462 O O . ASN A 1 186 ? -3.745 -3.298 -11.131 1.00 94.62 186 ASN A O 1
ATOM 1466 N N . LYS A 1 187 ? -3.002 -1.692 -9.737 1.00 92.38 187 LYS A N 1
ATOM 1467 C CA . LYS A 1 187 ? -4.196 -1.533 -8.885 1.00 92.38 187 LYS A CA 1
ATOM 1468 C C . LYS A 1 187 ? -4.471 -2.718 -7.950 1.00 92.38 187 LYS A C 1
ATOM 1470 O O . LYS A 1 187 ? -5.547 -2.781 -7.352 1.00 92.38 187 LYS A O 1
ATOM 1475 N N . GLN A 1 188 ? -3.525 -3.645 -7.816 1.00 92.81 188 GLN A N 1
ATOM 1476 C CA . GLN A 1 188 ? -3.561 -4.713 -6.820 1.00 92.81 188 GLN A CA 1
ATOM 1477 C C . GLN A 1 188 ? -2.773 -4.312 -5.567 1.00 92.81 188 GLN A C 1
ATOM 1479 O O . GLN A 1 188 ? -2.290 -3.184 -5.449 1.00 92.81 188 GLN A O 1
ATOM 1484 N N . TYR A 1 189 ? -2.684 -5.238 -4.612 1.00 93.06 189 TYR A N 1
ATOM 1485 C CA . TYR A 1 189 ? -1.969 -5.034 -3.362 1.00 93.06 189 TYR A CA 1
ATOM 1486 C C . TYR A 1 189 ? -0.925 -6.124 -3.155 1.00 93.06 189 TYR A C 1
ATOM 1488 O O . TYR A 1 189 ? -1.240 -7.311 -3.231 1.00 93.06 189 TYR A O 1
ATOM 1496 N N . GLY A 1 190 ? 0.305 -5.697 -2.897 1.00 92.62 190 GLY A N 1
ATOM 1497 C CA . GLY A 1 190 ? 1.406 -6.542 -2.473 1.00 92.62 190 GLY A CA 1
ATOM 1498 C C . GLY A 1 190 ? 1.358 -6.816 -0.973 1.00 92.62 190 GLY A C 1
ATOM 1499 O O . GLY A 1 190 ? 0.702 -6.108 -0.203 1.00 92.62 190 GLY A O 1
ATOM 1500 N N . ILE A 1 191 ? 2.078 -7.857 -0.569 1.00 92.88 191 ILE A N 1
ATOM 1501 C CA . ILE A 1 191 ? 2.191 -8.298 0.821 1.00 92.88 191 ILE A CA 1
ATOM 1502 C C . ILE A 1 191 ? 3.529 -7.824 1.379 1.00 92.88 191 ILE A C 1
ATOM 1504 O O . ILE A 1 191 ? 4.567 -8.071 0.769 1.00 92.88 191 ILE A O 1
ATOM 1508 N N . PHE A 1 192 ? 3.507 -7.159 2.530 1.00 92.62 192 PHE A N 1
ATOM 1509 C CA . PHE A 1 192 ? 4.720 -6.860 3.288 1.00 92.62 192 PHE A CA 1
ATOM 1510 C C . PHE A 1 192 ? 5.397 -8.158 3.725 1.00 92.62 192 PHE A C 1
ATOM 1512 O O . PHE A 1 192 ? 4.752 -9.029 4.304 1.00 92.62 192 PHE A O 1
ATOM 1519 N N . SER A 1 193 ? 6.695 -8.276 3.479 1.00 89.69 193 SER A N 1
ATOM 1520 C CA . SER A 1 193 ? 7.499 -9.416 3.904 1.00 89.69 193 SER A CA 1
ATOM 1521 C C . SER A 1 193 ? 8.900 -8.994 4.319 1.00 89.69 193 SER A C 1
ATOM 1523 O O . SER A 1 193 ? 9.358 -7.893 4.005 1.00 89.69 193 SER A O 1
ATOM 1525 N N . GLU A 1 194 ? 9.603 -9.895 4.998 1.00 83.50 194 GLU A N 1
ATOM 1526 C CA . GLU A 1 194 ? 11.047 -9.774 5.187 1.00 83.50 194 GLU A CA 1
ATOM 1527 C C . GLU A 1 194 ? 11.780 -9.860 3.833 1.00 83.50 194 GLU A C 1
ATOM 1529 O O . GLU A 1 194 ? 11.297 -10.492 2.889 1.00 83.50 194 GLU A O 1
ATOM 1534 N N . ILE A 1 195 ? 12.960 -9.236 3.739 1.00 75.31 195 ILE A N 1
ATOM 1535 C CA . ILE A 1 195 ? 13.768 -9.132 2.502 1.00 75.31 195 ILE A CA 1
ATOM 1536 C C . ILE A 1 195 ? 14.186 -10.503 1.951 1.00 75.31 195 ILE A C 1
ATOM 1538 O O . ILE A 1 195 ? 14.402 -10.661 0.754 1.00 75.31 195 ILE A O 1
ATOM 1542 N N . SER A 1 196 ? 14.295 -11.507 2.818 1.00 67.00 196 SER A N 1
ATOM 1543 C CA . SER A 1 196 ? 14.664 -12.878 2.456 1.00 67.00 196 SER A CA 1
ATOM 1544 C C . SER A 1 196 ? 13.583 -13.619 1.658 1.00 67.00 196 SER A C 1
ATOM 1546 O O . SER A 1 196 ? 13.858 -14.696 1.131 1.00 67.00 196 SER A O 1
ATOM 1548 N N . GLN A 1 197 ? 12.367 -13.071 1.566 1.00 61.25 197 GLN A N 1
ATOM 1549 C CA . GLN A 1 197 ? 11.238 -13.672 0.857 1.00 61.25 197 GLN A CA 1
ATOM 1550 C C . GLN A 1 197 ? 11.108 -13.052 -0.546 1.00 61.25 197 GLN A C 1
ATOM 1552 O O . GLN A 1 197 ? 11.121 -11.835 -0.695 1.00 61.25 197 GLN A O 1
ATOM 1557 N N . GLU A 1 198 ? 10.992 -13.903 -1.574 1.00 62.81 198 GLU A N 1
ATOM 1558 C CA . GLU A 1 198 ? 11.274 -13.667 -3.012 1.00 62.81 198 GLU A CA 1
ATOM 1559 C C . GLU A 1 198 ? 10.477 -12.563 -3.756 1.00 62.81 198 GLU A C 1
ATOM 1561 O O . GLU A 1 198 ? 10.502 -12.495 -4.986 1.00 62.81 198 GLU A O 1
ATOM 1566 N N . SER A 1 199 ? 9.762 -11.673 -3.073 1.00 80.44 199 SER A N 1
ATOM 1567 C CA . SER A 1 199 ? 8.934 -10.650 -3.720 1.00 80.44 199 SER A CA 1
ATOM 1568 C C . SER A 1 199 ? 9.216 -9.250 -3.196 1.00 80.44 199 SER A C 1
ATOM 1570 O O . SER A 1 199 ? 8.488 -8.763 -2.336 1.00 80.44 199 SER A O 1
ATOM 1572 N N . THR A 1 200 ? 10.233 -8.593 -3.756 1.00 92.06 200 THR A N 1
ATOM 1573 C CA . THR A 1 200 ? 10.500 -7.163 -3.545 1.00 92.06 200 THR A CA 1
ATOM 1574 C C . THR A 1 200 ? 9.587 -6.300 -4.417 1.00 92.06 200 THR A C 1
ATOM 1576 O O . THR A 1 200 ? 9.356 -6.599 -5.593 1.00 92.06 200 THR A O 1
ATOM 1579 N N . TYR A 1 201 ? 9.071 -5.223 -3.831 1.00 95.25 201 TYR A N 1
ATOM 1580 C CA . TYR A 1 201 ? 8.332 -4.160 -4.502 1.00 95.25 201 TYR A CA 1
ATOM 1581 C C . TYR A 1 201 ? 9.170 -2.890 -4.549 1.00 95.25 201 TYR A C 1
ATOM 1583 O O . TYR A 1 201 ? 10.027 -2.664 -3.697 1.00 95.25 201 TYR A O 1
ATOM 1591 N N . TYR A 1 202 ? 8.903 -2.038 -5.530 1.00 95.50 202 TYR A N 1
ATOM 1592 C CA . TYR A 1 202 ? 9.800 -0.933 -5.820 1.00 95.50 202 TYR A CA 1
ATOM 1593 C C . TYR A 1 202 ? 9.105 0.419 -5.793 1.00 95.50 202 TYR A C 1
ATOM 1595 O O . TYR A 1 202 ? 8.056 0.609 -6.416 1.00 95.50 202 TYR A O 1
ATOM 1603 N N . VAL A 1 203 ? 9.718 1.375 -5.094 1.00 96.25 203 VAL A N 1
ATOM 1604 C CA . VAL A 1 203 ? 9.384 2.796 -5.237 1.00 96.25 203 VAL A CA 1
ATOM 1605 C C . VAL A 1 203 ? 10.129 3.359 -6.446 1.00 96.25 203 VAL A C 1
ATOM 1607 O O . VAL A 1 203 ? 11.300 3.059 -6.655 1.00 96.25 203 VAL A O 1
ATOM 1610 N N . CYS A 1 204 ? 9.439 4.154 -7.259 1.00 94.88 204 CYS A N 1
ATOM 1611 C CA . CYS A 1 204 ? 9.942 4.654 -8.543 1.00 94.88 204 CYS A CA 1
ATOM 1612 C C . CYS A 1 204 ? 9.747 6.150 -8.639 1.00 94.88 204 CYS A C 1
ATOM 1614 O O . CYS A 1 204 ? 8.666 6.624 -8.280 1.00 94.88 204 CYS A O 1
ATOM 1616 N N . ASP A 1 205 ? 10.709 6.885 -9.190 1.00 93.19 205 ASP A N 1
ATOM 1617 C CA . ASP A 1 205 ? 10.478 8.254 -9.642 1.00 93.19 205 ASP A CA 1
ATOM 1618 C C . ASP A 1 205 ? 9.456 8.310 -10.802 1.00 93.19 205 ASP A C 1
ATOM 1620 O O . ASP A 1 205 ? 8.911 7.298 -11.249 1.00 93.19 205 ASP A O 1
ATOM 1624 N N . LYS A 1 206 ? 9.113 9.518 -11.266 1.00 93.88 206 LYS A N 1
ATOM 1625 C CA . LYS A 1 206 ? 8.105 9.670 -12.326 1.00 93.88 206 LYS A CA 1
ATOM 1626 C C . LYS A 1 206 ? 8.545 9.029 -13.652 1.00 93.88 206 LYS A C 1
ATOM 1628 O O . LYS A 1 206 ? 7.711 8.428 -14.322 1.00 93.88 206 LYS A O 1
ATOM 1633 N N . THR A 1 207 ? 9.820 9.142 -14.009 1.00 93.88 207 THR A N 1
ATOM 1634 C CA . THR A 1 207 ? 10.371 8.592 -15.253 1.00 93.88 207 THR A CA 1
ATOM 1635 C C . THR A 1 207 ? 10.394 7.067 -15.200 1.00 93.88 207 THR A C 1
ATOM 1637 O O . THR A 1 207 ? 9.934 6.411 -16.132 1.00 93.88 207 THR A O 1
ATOM 1640 N N . GLU A 1 208 ? 10.866 6.503 -14.090 1.00 95.12 208 GLU A N 1
ATOM 1641 C CA . GLU A 1 208 ? 10.896 5.057 -13.842 1.00 95.12 208 GLU A CA 1
ATOM 1642 C C . GLU A 1 208 ? 9.493 4.450 -13.876 1.00 95.12 208 GLU A C 1
ATOM 1644 O O . GLU A 1 208 ? 9.275 3.423 -14.516 1.00 95.12 208 GLU A O 1
ATOM 1649 N N . TYR A 1 209 ? 8.520 5.115 -13.250 1.00 95.31 209 TYR A N 1
ATOM 1650 C CA . TYR A 1 209 ? 7.135 4.648 -13.215 1.00 95.31 209 TYR A CA 1
ATOM 1651 C C . TYR A 1 209 ? 6.503 4.553 -14.608 1.00 95.31 209 TYR A C 1
ATOM 1653 O O . TYR A 1 209 ? 5.776 3.603 -14.898 1.00 95.31 209 TYR A O 1
ATOM 1661 N N . ASP A 1 210 ? 6.796 5.519 -15.481 1.00 94.00 210 ASP A N 1
ATOM 1662 C CA . ASP A 1 210 ? 6.283 5.520 -16.851 1.00 94.00 210 ASP A CA 1
ATOM 1663 C C . ASP A 1 210 ? 6.986 4.441 -17.706 1.00 94.00 210 ASP A C 1
ATOM 1665 O O . ASP A 1 210 ? 6.332 3.737 -18.484 1.00 94.00 210 ASP A O 1
ATOM 1669 N N . LEU A 1 211 ? 8.295 4.236 -17.501 1.00 94.62 211 LEU A N 1
ATOM 1670 C CA . LEU A 1 211 ? 9.081 3.191 -18.172 1.00 94.62 211 LEU A CA 1
ATOM 1671 C C . LEU A 1 211 ? 8.669 1.767 -17.771 1.00 94.62 211 LEU A C 1
ATOM 1673 O O . LEU A 1 211 ? 8.701 0.865 -18.610 1.00 94.62 211 LEU A O 1
ATOM 1677 N N . LEU A 1 212 ? 8.269 1.566 -16.514 1.00 94.56 212 LEU A N 1
ATOM 1678 C CA . LEU A 1 212 ? 7.976 0.258 -15.916 1.00 94.56 212 LEU A CA 1
ATOM 1679 C C . LEU A 1 212 ? 6.479 -0.077 -15.860 1.00 94.56 212 LEU A C 1
ATOM 1681 O O . LEU A 1 212 ? 6.062 -0.985 -15.140 1.00 94.56 212 LEU A O 1
ATOM 1685 N N . SER A 1 213 ? 5.657 0.605 -16.657 1.00 90.50 213 SER A N 1
ATOM 1686 C CA . SER A 1 213 ? 4.204 0.386 -16.706 1.00 90.50 213 SER A CA 1
ATOM 1687 C C . SER A 1 213 ? 3.793 -1.073 -16.988 1.00 90.50 213 SER A C 1
ATOM 1689 O O . SER A 1 213 ? 2.787 -1.538 -16.452 1.00 90.50 213 SER A O 1
ATOM 1691 N N . ALA A 1 214 ? 4.590 -1.833 -17.752 1.00 90.56 214 ALA A N 1
ATOM 1692 C CA . ALA A 1 214 ? 4.340 -3.253 -18.047 1.00 90.56 214 ALA A CA 1
ATOM 1693 C C . ALA A 1 214 ? 4.613 -4.212 -16.866 1.00 90.56 214 ALA A C 1
ATOM 1695 O O . ALA A 1 214 ? 4.206 -5.376 -16.900 1.00 90.56 214 ALA A O 1
ATOM 1696 N N . VAL A 1 215 ? 5.292 -3.742 -15.815 1.00 93.38 215 VAL A N 1
ATOM 1697 C CA . VAL A 1 215 ? 5.613 -4.518 -14.604 1.00 93.38 215 VAL A CA 1
ATOM 1698 C C . VAL A 1 215 ? 4.938 -3.940 -13.361 1.00 93.38 215 VAL A C 1
ATOM 1700 O O . VAL A 1 215 ? 5.453 -4.040 -12.249 1.00 93.38 215 VAL A O 1
ATOM 1703 N N . GLY A 1 216 ? 3.755 -3.342 -13.535 1.00 93.69 216 GLY A N 1
ATOM 1704 C CA . GLY A 1 216 ? 3.022 -2.662 -12.464 1.00 93.69 216 GLY A CA 1
ATOM 1705 C C . GLY A 1 216 ? 2.630 -3.535 -11.261 1.00 93.69 216 GLY A C 1
ATOM 1706 O O . GLY A 1 216 ? 2.212 -2.996 -10.244 1.00 93.69 216 GLY A O 1
ATOM 1707 N N . ASP A 1 217 ? 2.770 -4.860 -11.347 1.00 95.19 217 ASP A N 1
ATOM 1708 C CA . ASP A 1 217 ? 2.664 -5.821 -10.235 1.00 95.19 217 ASP A CA 1
ATOM 1709 C C . ASP A 1 217 ? 3.868 -5.802 -9.276 1.00 95.19 217 ASP A C 1
ATOM 1711 O O . ASP A 1 217 ? 3.808 -6.390 -8.197 1.00 95.19 217 ASP A O 1
ATOM 1715 N N . ARG A 1 218 ? 4.964 -5.136 -9.651 1.00 95.00 218 ARG A N 1
ATOM 1716 C CA . ARG A 1 218 ? 6.159 -4.949 -8.810 1.00 95.00 218 ARG A CA 1
ATOM 1717 C C . ARG A 1 218 ? 6.390 -3.498 -8.402 1.00 95.00 218 ARG A C 1
ATOM 1719 O O . ARG A 1 218 ? 7.206 -3.242 -7.523 1.00 95.00 218 ARG A O 1
ATOM 1726 N N . ILE A 1 219 ? 5.674 -2.557 -9.009 1.00 96.62 219 ILE A N 1
ATOM 1727 C CA . ILE A 1 219 ? 5.874 -1.121 -8.803 1.00 96.62 219 ILE A CA 1
ATOM 1728 C C . ILE A 1 219 ? 4.818 -0.572 -7.852 1.00 96.62 219 ILE A C 1
ATOM 1730 O O . ILE A 1 219 ? 3.631 -0.838 -8.033 1.00 96.62 219 ILE A O 1
ATOM 1734 N N . ILE A 1 220 ? 5.235 0.220 -6.867 1.00 97.00 220 ILE A N 1
ATOM 1735 C CA . ILE A 1 220 ? 4.324 0.902 -5.943 1.00 97.00 220 ILE A CA 1
ATOM 1736 C C . ILE A 1 220 ? 3.546 1.998 -6.679 1.00 97.00 220 ILE A C 1
ATOM 1738 O O . ILE A 1 220 ? 4.117 2.800 -7.419 1.00 97.00 220 ILE A O 1
ATOM 1742 N N . ASP A 1 221 ? 2.231 2.039 -6.463 1.00 96.88 221 ASP A N 1
ATOM 1743 C CA . ASP A 1 221 ? 1.317 3.002 -7.080 1.00 96.88 221 ASP A CA 1
ATOM 1744 C C . ASP A 1 221 ? 1.656 4.440 -6.659 1.00 96.88 221 ASP A C 1
ATOM 1746 O O . ASP A 1 221 ? 1.509 4.817 -5.497 1.00 96.88 221 ASP A O 1
ATOM 1750 N N . ARG A 1 222 ? 2.049 5.282 -7.621 1.00 95.81 222 ARG A N 1
ATOM 1751 C CA . ARG A 1 222 ? 2.340 6.707 -7.379 1.00 95.81 222 ARG A CA 1
ATOM 1752 C C . ARG A 1 222 ? 1.091 7.582 -7.249 1.00 95.81 222 ARG A C 1
ATOM 1754 O O . ARG A 1 222 ? 1.218 8.756 -6.918 1.00 95.81 222 ARG A O 1
ATOM 1761 N N . SER A 1 223 ? -0.103 7.054 -7.530 1.00 94.62 223 SER A N 1
ATOM 1762 C CA . SER A 1 223 ? -1.372 7.792 -7.404 1.00 94.62 223 SER A CA 1
ATOM 1763 C C . SER A 1 223 ? -1.949 7.794 -5.983 1.00 94.62 223 SER A C 1
ATOM 1765 O O . SER A 1 223 ? -3.047 8.307 -5.760 1.00 94.62 223 SER A O 1
ATOM 1767 N N . ILE A 1 224 ? -1.252 7.185 -5.021 1.00 96.00 224 ILE A N 1
ATOM 1768 C CA . ILE A 1 224 ? -1.626 7.217 -3.603 1.00 96.00 224 ILE A CA 1
ATOM 1769 C C . ILE A 1 224 ? -1.352 8.602 -2.986 1.00 96.00 224 ILE A C 1
ATOM 1771 O O . ILE A 1 224 ? -0.607 9.394 -3.565 1.00 96.00 224 ILE A O 1
ATOM 1775 N N . PRO A 1 225 ? -1.928 8.914 -1.807 1.00 95.56 225 PRO A N 1
ATOM 1776 C CA . PRO A 1 225 ? -1.654 10.165 -1.109 1.00 95.56 225 PRO A CA 1
ATOM 1777 C C . PRO A 1 225 ? -0.144 10.416 -0.920 1.00 95.56 225 PRO A C 1
ATOM 1779 O O . PRO A 1 225 ? 0.549 9.503 -0.462 1.00 95.56 225 PRO A O 1
ATOM 1782 N N . PRO A 1 226 ? 0.369 11.634 -1.199 1.00 94.75 226 PRO A N 1
ATOM 1783 C CA . PRO A 1 226 ? 1.803 11.934 -1.134 1.00 94.75 226 PRO A CA 1
ATOM 1784 C C . PRO A 1 226 ? 2.448 11.588 0.210 1.00 94.75 226 PRO A C 1
ATOM 1786 O O . PRO A 1 226 ? 3.514 10.994 0.235 1.00 94.75 226 PRO A O 1
ATOM 1789 N N . VAL A 1 227 ? 1.750 11.847 1.321 1.00 92.81 227 VAL A N 1
ATOM 1790 C CA . VAL A 1 227 ? 2.230 11.532 2.678 1.00 92.81 227 VAL A CA 1
ATOM 1791 C C . VAL A 1 227 ? 2.519 10.035 2.852 1.00 92.81 227 VAL A C 1
ATOM 1793 O O . VAL A 1 227 ? 3.516 9.659 3.465 1.00 92.81 227 VAL A O 1
ATOM 1796 N N . LEU A 1 228 ? 1.675 9.166 2.284 1.00 94.62 228 LEU A N 1
ATOM 1797 C CA . LEU A 1 228 ? 1.896 7.719 2.310 1.00 94.62 228 LEU A CA 1
ATOM 1798 C C . LEU A 1 228 ? 3.014 7.303 1.361 1.00 94.62 228 LEU A C 1
ATOM 1800 O O . LEU A 1 228 ? 3.819 6.446 1.717 1.00 94.62 228 LEU A O 1
ATOM 1804 N N . LEU A 1 229 ? 3.082 7.910 0.174 1.00 96.06 229 LEU A N 1
ATOM 1805 C CA . LEU A 1 229 ? 4.157 7.639 -0.775 1.00 96.06 229 LEU A CA 1
ATOM 1806 C C . LEU A 1 229 ? 5.523 7.988 -0.170 1.00 96.06 229 LEU A C 1
ATOM 1808 O O . LEU A 1 229 ? 6.428 7.158 -0.207 1.00 96.06 229 LEU A O 1
ATOM 1812 N N . ASP A 1 230 ? 5.649 9.152 0.464 1.00 94.19 230 ASP A N 1
ATOM 1813 C CA . ASP A 1 230 ? 6.868 9.590 1.151 1.00 94.19 230 ASP A CA 1
ATOM 1814 C C . ASP A 1 230 ? 7.252 8.629 2.283 1.00 94.19 230 ASP A C 1
ATOM 1816 O O . ASP A 1 230 ? 8.423 8.268 2.430 1.00 94.19 230 ASP A O 1
ATOM 1820 N N . LYS A 1 231 ? 6.268 8.139 3.047 1.00 92.81 231 LYS A N 1
ATOM 1821 C CA . LYS A 1 231 ? 6.493 7.110 4.074 1.00 92.81 231 LYS A CA 1
ATOM 1822 C C . LYS A 1 231 ? 7.015 5.807 3.452 1.00 92.81 231 LYS A C 1
ATOM 1824 O O . LYS A 1 231 ? 7.952 5.222 3.988 1.00 92.81 231 LYS A O 1
ATOM 1829 N N . LEU A 1 232 ? 6.479 5.368 2.309 1.00 94.69 232 LEU A N 1
ATOM 1830 C CA . LEU A 1 232 ? 6.979 4.183 1.596 1.00 94.69 232 LEU A CA 1
ATOM 1831 C C . LEU A 1 232 ? 8.400 4.388 1.047 1.00 94.69 232 LEU A C 1
ATOM 1833 O O . LEU A 1 232 ? 9.196 3.455 1.107 1.00 94.69 232 LEU A O 1
ATOM 1837 N N . TYR A 1 233 ? 8.762 5.594 0.598 1.00 94.25 233 TYR A N 1
ATOM 1838 C CA . TYR A 1 233 ? 10.152 5.925 0.252 1.00 94.25 233 TYR A CA 1
ATOM 1839 C C . TYR A 1 233 ? 11.088 5.847 1.463 1.00 94.25 233 TYR A C 1
ATOM 1841 O O . TYR A 1 233 ? 12.182 5.293 1.365 1.00 94.25 233 TYR A O 1
ATOM 1849 N N . GLN A 1 234 ? 10.667 6.363 2.621 1.00 92.25 234 GLN A N 1
ATOM 1850 C CA . GLN A 1 234 ? 11.446 6.246 3.859 1.00 92.25 234 GLN A CA 1
ATOM 1851 C C . GLN A 1 234 ? 11.636 4.780 4.260 1.00 92.25 234 GLN A C 1
ATOM 1853 O O . GLN A 1 234 ? 12.729 4.387 4.662 1.00 92.25 234 GLN A O 1
ATOM 1858 N N . ILE A 1 235 ? 10.592 3.963 4.124 1.00 92.12 235 ILE A N 1
ATOM 1859 C CA . ILE A 1 235 ? 10.657 2.522 4.381 1.00 92.12 235 ILE A CA 1
ATOM 1860 C C . ILE A 1 235 ? 11.637 1.847 3.411 1.00 92.12 235 ILE A C 1
ATOM 1862 O O . ILE A 1 235 ? 12.498 1.089 3.856 1.00 92.12 235 ILE A O 1
ATOM 1866 N N . ALA A 1 236 ? 11.558 2.177 2.118 1.00 92.12 236 ALA A N 1
ATOM 1867 C CA . ALA A 1 236 ? 12.432 1.635 1.080 1.00 92.12 236 ALA A CA 1
ATOM 1868 C C . ALA A 1 236 ? 13.920 1.898 1.363 1.00 92.12 236 ALA A C 1
ATOM 1870 O O . ALA A 1 236 ? 14.761 1.021 1.180 1.00 92.12 236 ALA A O 1
ATOM 1871 N N . ASN A 1 237 ? 14.246 3.092 1.862 1.00 89.69 237 ASN A N 1
ATOM 1872 C CA . ASN A 1 237 ? 15.624 3.485 2.160 1.00 89.69 237 ASN A CA 1
ATOM 1873 C C . ASN A 1 237 ? 16.190 2.832 3.432 1.00 89.69 237 ASN A C 1
ATOM 1875 O O . ASN A 1 237 ? 17.406 2.745 3.578 1.00 89.69 237 ASN A O 1
ATOM 1879 N N . ASN A 1 238 ? 15.336 2.359 4.344 1.00 83.81 238 ASN A N 1
ATOM 1880 C CA . ASN A 1 238 ? 15.761 1.731 5.600 1.00 83.81 238 ASN A CA 1
ATOM 1881 C C . ASN A 1 238 ? 15.898 0.199 5.509 1.00 83.81 238 ASN A C 1
ATOM 1883 O O . ASN A 1 238 ? 16.351 -0.416 6.470 1.00 83.81 238 ASN A O 1
ATOM 1887 N N . SER A 1 239 ? 15.541 -0.414 4.370 1.00 69.69 239 SER A N 1
ATOM 1888 C CA . SER A 1 239 ? 15.785 -1.834 4.051 1.00 69.69 239 SER A CA 1
ATOM 1889 C C . SER A 1 239 ? 15.409 -2.816 5.173 1.00 69.69 239 SER A C 1
ATOM 1891 O O . SER A 1 239 ? 16.216 -3.648 5.583 1.00 69.69 239 SER A O 1
ATOM 1893 N N . GLN A 1 240 ? 14.176 -2.742 5.676 1.00 77.12 240 GLN A N 1
ATOM 1894 C CA . GLN A 1 240 ? 13.659 -3.713 6.657 1.00 77.12 240 GLN A CA 1
ATOM 1895 C C . GLN A 1 240 ? 12.561 -4.629 6.124 1.00 77.12 240 GLN A C 1
ATOM 1897 O O . GLN A 1 240 ? 12.291 -5.688 6.686 1.00 77.12 240 GLN A O 1
ATOM 1902 N N . VAL A 1 241 ? 11.909 -4.198 5.054 1.00 88.00 241 VAL A N 1
ATOM 1903 C CA . VAL A 1 241 ? 10.846 -4.927 4.371 1.00 88.00 241 VAL A CA 1
ATOM 1904 C C . VAL A 1 241 ? 11.248 -5.119 2.920 1.00 88.00 241 VAL A C 1
ATOM 1906 O O . VAL A 1 241 ? 12.182 -4.490 2.427 1.00 88.00 241 VAL A O 1
ATOM 1909 N N . ASN A 1 242 ? 10.490 -5.945 2.221 1.00 92.88 242 ASN A N 1
ATOM 1910 C CA . ASN A 1 242 ? 10.532 -6.164 0.782 1.00 92.88 242 ASN A CA 1
ATOM 1911 C C . ASN A 1 242 ? 10.100 -4.942 -0.061 1.00 92.88 242 ASN A C 1
ATOM 1913 O O . ASN A 1 242 ? 9.372 -5.083 -1.043 1.00 92.88 242 ASN A O 1
ATOM 1917 N N . ILE A 1 243 ? 10.535 -3.740 0.311 1.00 93.62 243 ILE A N 1
ATOM 1918 C CA . ILE A 1 243 ? 10.378 -2.518 -0.473 1.00 93.62 243 ILE A CA 1
ATOM 1919 C C . ILE A 1 243 ? 11.760 -1.902 -0.653 1.00 93.62 243 ILE A C 1
ATOM 1921 O O . ILE A 1 243 ? 12.467 -1.706 0.332 1.00 93.62 243 ILE A O 1
ATOM 1925 N N . SER A 1 244 ? 12.136 -1.566 -1.883 1.00 93.38 244 SER A N 1
ATOM 1926 C CA . SER A 1 244 ? 13.420 -0.922 -2.170 1.00 93.38 244 SER A CA 1
ATOM 1927 C C . SER A 1 244 ? 13.290 0.154 -3.253 1.00 93.38 244 SER A C 1
ATOM 1929 O O . SER A 1 244 ? 12.332 0.140 -4.033 1.00 93.38 244 SER A O 1
ATOM 1931 N N . PRO A 1 245 ? 14.225 1.115 -3.331 1.00 94.06 245 PRO A N 1
ATOM 1932 C CA . PRO A 1 245 ? 14.342 1.963 -4.512 1.00 94.06 245 PRO A CA 1
ATOM 1933 C C . PRO A 1 245 ? 14.772 1.140 -5.735 1.00 94.06 245 PRO A C 1
ATOM 1935 O O . PRO A 1 245 ? 15.274 0.019 -5.599 1.00 94.06 245 PRO A O 1
ATOM 1938 N N . ILE A 1 246 ? 14.565 1.699 -6.927 1.00 92.31 246 ILE A N 1
ATOM 1939 C CA . ILE A 1 246 ? 15.118 1.160 -8.173 1.00 92.31 246 ILE A CA 1
ATOM 1940 C C . ILE A 1 246 ? 16.495 1.763 -8.424 1.00 92.31 246 ILE A C 1
ATOM 1942 O O . ILE A 1 246 ? 16.709 2.961 -8.262 1.00 92.31 246 ILE A O 1
ATOM 1946 N N . ASP A 1 247 ? 17.419 0.910 -8.849 1.00 90.69 247 ASP A N 1
ATOM 1947 C CA . ASP A 1 247 ? 18.677 1.299 -9.469 1.00 90.69 247 ASP A CA 1
ATOM 1948 C C . ASP A 1 247 ? 18.789 0.679 -10.871 1.00 90.69 247 ASP A C 1
ATOM 1950 O O . ASP A 1 247 ? 17.908 -0.060 -11.321 1.00 90.69 247 ASP A O 1
ATOM 1954 N N . GLY A 1 248 ? 19.887 0.955 -11.576 1.00 91.00 248 GLY A N 1
ATOM 1955 C CA . GLY A 1 248 ? 20.097 0.451 -12.931 1.00 91.00 248 GLY A CA 1
ATOM 1956 C C . GLY A 1 248 ? 20.118 -1.080 -13.026 1.00 91.00 248 GLY A C 1
ATOM 1957 O O . GLY A 1 248 ? 19.638 -1.631 -14.019 1.00 91.00 248 GLY A O 1
ATOM 1958 N N . LEU A 1 249 ? 20.630 -1.783 -12.007 1.00 92.62 249 LEU A N 1
ATOM 1959 C CA . LEU A 1 249 ? 20.694 -3.249 -11.995 1.00 92.62 249 LEU A CA 1
ATOM 1960 C C . LEU A 1 249 ? 19.299 -3.850 -11.817 1.00 92.62 249 LEU A C 1
ATOM 1962 O O . LEU A 1 249 ? 18.930 -4.774 -12.542 1.00 92.62 249 LEU A O 1
ATOM 1966 N N . ILE A 1 250 ? 18.511 -3.303 -10.895 1.00 92.50 250 ILE A N 1
ATOM 1967 C CA . ILE A 1 250 ? 17.111 -3.674 -10.680 1.00 92.50 250 ILE A CA 1
ATOM 1968 C C . ILE A 1 250 ? 16.286 -3.350 -11.929 1.00 92.50 250 ILE A C 1
ATOM 1970 O O . ILE A 1 250 ? 15.518 -4.188 -12.398 1.00 92.50 250 ILE A O 1
ATOM 1974 N N . PHE A 1 251 ? 16.473 -2.168 -12.521 1.00 94.50 251 PHE A N 1
ATOM 1975 C CA . PHE A 1 251 ? 15.788 -1.774 -13.751 1.00 94.50 251 PHE A CA 1
ATOM 1976 C C . PHE A 1 251 ? 16.064 -2.774 -14.888 1.00 94.50 251 PHE A C 1
ATOM 1978 O O . PHE A 1 251 ? 15.135 -3.220 -15.568 1.00 94.50 251 PHE A O 1
ATOM 1985 N N . LEU A 1 252 ? 17.322 -3.206 -15.047 1.00 94.62 252 LEU A N 1
ATOM 1986 C CA . LEU A 1 252 ? 17.726 -4.227 -16.019 1.00 94.62 252 LEU A CA 1
ATOM 1987 C C . LEU A 1 252 ? 17.031 -5.582 -15.791 1.00 94.62 252 LEU A C 1
ATOM 1989 O O . LEU A 1 252 ? 16.698 -6.263 -16.764 1.00 94.62 252 LEU A O 1
ATOM 1993 N N . GLN A 1 253 ? 16.758 -5.975 -14.541 1.00 93.31 253 GLN A N 1
ATOM 1994 C CA . GLN A 1 253 ? 16.062 -7.236 -14.237 1.00 93.31 253 GLN A CA 1
ATOM 1995 C C . GLN A 1 253 ? 14.647 -7.292 -14.832 1.00 93.31 253 GLN A C 1
ATOM 1997 O O . GLN A 1 253 ? 14.137 -8.384 -15.089 1.00 93.31 253 GLN A O 1
ATOM 2002 N N . PHE A 1 254 ? 14.028 -6.142 -15.117 1.00 93.69 254 PHE A N 1
ATOM 2003 C CA . PHE A 1 254 ? 12.710 -6.078 -15.748 1.00 93.69 254 PHE A CA 1
ATOM 2004 C C . PHE A 1 254 ? 12.742 -6.151 -17.277 1.00 93.69 254 PHE A C 1
ATOM 2006 O O . PHE A 1 254 ? 11.695 -6.384 -17.883 1.00 93.69 254 PHE A O 1
ATOM 2013 N N . PHE A 1 255 ? 13.907 -6.043 -17.927 1.00 93.6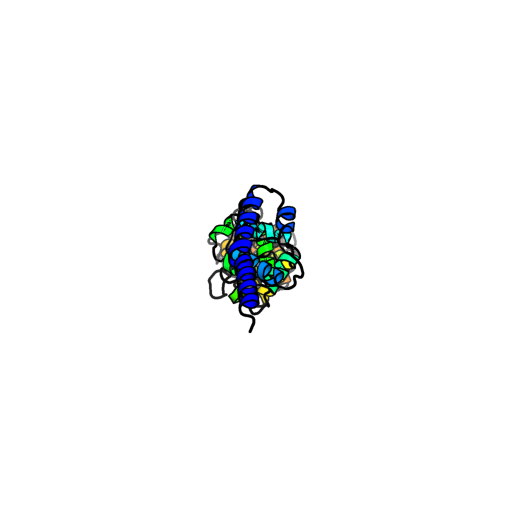9 255 PHE A N 1
ATOM 2014 C CA . PHE A 1 255 ? 14.006 -6.076 -19.395 1.00 93.69 255 PHE A CA 1
ATOM 2015 C C . PHE A 1 255 ? 13.344 -7.300 -20.045 1.00 93.69 255 PHE A C 1
ATOM 2017 O O . PHE A 1 255 ? 12.629 -7.110 -21.027 1.00 93.69 255 PHE A O 1
ATOM 2024 N N . PRO A 1 256 ? 13.470 -8.532 -19.511 1.00 92.44 256 PRO A N 1
ATOM 2025 C CA . PRO A 1 256 ? 12.763 -9.693 -20.056 1.00 92.44 256 PRO A CA 1
ATOM 2026 C C . PRO A 1 256 ? 11.237 -9.554 -20.121 1.00 92.44 256 PRO A C 1
ATOM 2028 O O . PRO A 1 256 ? 10.602 -10.284 -20.874 1.00 92.44 256 PRO A O 1
ATOM 2031 N N . ARG A 1 257 ? 10.648 -8.648 -19.329 1.00 91.81 257 ARG A N 1
ATOM 2032 C CA . ARG A 1 257 ? 9.213 -8.330 -19.345 1.00 91.81 257 ARG A CA 1
ATOM 2033 C C . ARG A 1 257 ? 8.880 -7.090 -20.183 1.00 91.81 257 ARG A C 1
ATOM 2035 O O . ARG A 1 257 ? 7.727 -6.930 -20.567 1.00 91.81 257 ARG A O 1
ATOM 2042 N N . LEU A 1 258 ? 9.858 -6.220 -20.442 1.00 91.31 258 LEU A N 1
ATOM 2043 C CA . LEU A 1 258 ? 9.705 -4.983 -21.225 1.00 91.31 258 LEU A CA 1
ATOM 2044 C C . LEU A 1 258 ? 9.955 -5.199 -22.725 1.00 91.31 258 LEU A C 1
ATOM 2046 O O . LEU A 1 258 ? 9.410 -4.478 -23.558 1.00 91.31 258 LEU A O 1
ATOM 2050 N N . PHE A 1 259 ? 10.787 -6.179 -23.069 1.00 91.00 259 PHE A N 1
ATOM 2051 C CA . PHE A 1 259 ? 11.204 -6.479 -24.435 1.00 91.00 259 PHE A CA 1
ATOM 2052 C C . PHE A 1 259 ? 10.653 -7.831 -24.911 1.00 91.00 259 PHE A C 1
ATOM 2054 O O . PHE A 1 259 ? 10.438 -8.727 -24.091 1.00 91.00 259 PHE A O 1
ATOM 2061 N N . PRO A 1 260 ? 10.476 -8.031 -26.233 1.00 90.81 260 PRO A N 1
ATOM 2062 C CA . PRO A 1 260 ? 10.081 -9.325 -26.774 1.00 90.81 260 PRO A CA 1
ATOM 2063 C C . PRO A 1 260 ? 11.010 -10.480 -26.366 1.00 90.81 260 PRO A C 1
ATOM 2065 O O . PRO A 1 260 ? 12.235 -10.303 -26.280 1.00 90.81 260 PRO A O 1
ATOM 2068 N N . PRO A 1 261 ? 10.466 -11.705 -26.232 1.00 88.31 261 PRO A N 1
ATOM 2069 C CA . PRO A 1 261 ? 11.269 -12.904 -26.040 1.00 88.31 261 PRO A CA 1
ATOM 2070 C C . PRO A 1 261 ? 12.322 -13.066 -27.145 1.00 88.31 261 PRO A C 1
ATOM 2072 O O . PRO A 1 261 ? 12.039 -12.919 -28.332 1.00 88.31 261 PRO A O 1
ATOM 2075 N N . GLY A 1 262 ? 13.554 -13.395 -26.752 1.00 88.88 262 GLY A N 1
ATOM 2076 C CA . GLY A 1 262 ? 14.645 -13.684 -27.686 1.00 88.88 262 GLY A CA 1
ATOM 2077 C C . GLY A 1 262 ? 15.414 -12.469 -28.212 1.00 88.88 262 GLY A C 1
ATOM 2078 O O . GLY A 1 262 ? 16.328 -12.667 -29.008 1.00 88.88 262 GLY A O 1
ATOM 2079 N N . TRP A 1 263 ? 15.102 -11.244 -27.771 1.00 92.94 263 TRP A N 1
ATOM 2080 C CA . TRP A 1 263 ? 15.921 -10.058 -28.074 1.00 92.94 263 TRP A CA 1
ATOM 2081 C C . TRP A 1 263 ? 17.258 -10.048 -27.334 1.00 92.94 263 TRP A C 1
ATOM 2083 O O . TRP A 1 263 ? 18.252 -9.553 -27.864 1.00 92.94 263 TRP A O 1
ATOM 2093 N N . LYS A 1 264 ? 17.299 -10.623 -26.127 1.00 93.94 264 LYS A N 1
ATOM 2094 C CA . LYS A 1 264 ? 18.522 -10.706 -25.330 1.00 93.94 264 LYS A CA 1
ATOM 2095 C C . LYS A 1 264 ? 19.644 -11.383 -26.129 1.00 93.94 264 LYS A C 1
ATOM 2097 O O . LYS A 1 264 ? 19.438 -12.411 -26.774 1.00 93.94 264 LYS A O 1
ATOM 2102 N N . CYS A 1 265 ? 20.829 -10.789 -26.084 1.00 92.56 265 CYS A N 1
ATOM 2103 C CA . CYS A 1 265 ? 22.051 -11.185 -26.779 1.00 92.56 265 CYS A CA 1
ATOM 2104 C C . CYS A 1 265 ? 21.999 -11.141 -28.317 1.00 92.56 265 CYS A C 1
ATOM 2106 O O . CYS A 1 265 ? 22.993 -11.495 -28.957 1.00 92.56 265 CYS A O 1
ATOM 2108 N N . LYS A 1 266 ? 20.905 -10.684 -28.944 1.00 92.75 266 LYS A N 1
ATOM 2109 C CA . LYS A 1 266 ? 20.861 -10.480 -30.400 1.00 92.75 266 LYS A CA 1
ATOM 2110 C C . LYS A 1 266 ? 21.606 -9.205 -30.776 1.00 92.75 266 LYS A C 1
ATOM 2112 O O . LYS A 1 266 ? 21.418 -8.158 -30.171 1.00 92.75 266 LYS A O 1
ATOM 2117 N N . SER A 1 267 ? 22.441 -9.293 -31.809 1.00 90.69 267 SER A N 1
ATOM 2118 C CA . SER A 1 267 ? 23.205 -8.149 -32.320 1.00 90.69 267 SER A CA 1
ATOM 2119 C C . SER A 1 267 ? 22.325 -7.114 -33.026 1.00 90.69 267 SER A C 1
ATOM 2121 O O . SER A 1 267 ? 22.627 -5.924 -32.969 1.00 90.69 267 SER A O 1
ATOM 2123 N N . ARG A 1 268 ? 21.250 -7.571 -33.682 1.00 92.94 268 ARG A N 1
ATOM 2124 C CA . ARG A 1 268 ? 20.293 -6.767 -34.448 1.00 92.94 268 ARG A CA 1
ATOM 2125 C C . ARG A 1 268 ? 18.895 -7.364 -34.321 1.00 92.94 268 ARG A C 1
ATOM 2127 O O . ARG A 1 268 ? 18.736 -8.577 -34.468 1.00 92.94 268 ARG A O 1
ATOM 2134 N N . VAL A 1 269 ? 17.891 -6.515 -34.121 1.00 93.38 269 VAL A N 1
ATOM 2135 C CA . VAL A 1 269 ? 16.468 -6.897 -34.128 1.00 93.38 269 VAL A CA 1
ATOM 2136 C C . VAL A 1 269 ? 15.645 -5.889 -34.936 1.00 93.38 269 VAL A C 1
ATOM 2138 O O . VAL A 1 269 ? 16.002 -4.709 -34.960 1.00 93.38 269 VAL A O 1
ATOM 2141 N N . PRO A 1 270 ? 14.573 -6.317 -35.629 1.00 92.25 270 PRO A N 1
ATOM 2142 C CA . PRO A 1 270 ? 13.633 -5.383 -36.240 1.00 92.25 270 PRO A CA 1
ATOM 2143 C C . PRO A 1 270 ? 12.894 -4.609 -35.146 1.00 92.25 270 PRO A C 1
ATOM 2145 O O . PRO A 1 270 ? 12.514 -5.185 -34.124 1.00 92.25 270 PRO A O 1
ATOM 2148 N N . TRP A 1 271 ? 12.688 -3.312 -35.359 1.00 91.88 271 TRP A N 1
ATOM 2149 C CA . TRP A 1 271 ? 11.987 -2.455 -34.411 1.00 91.88 271 TRP A CA 1
ATOM 2150 C C . TRP A 1 271 ? 11.013 -1.540 -35.139 1.00 91.88 271 TRP A C 1
ATOM 2152 O O . TRP A 1 271 ? 11.406 -0.763 -36.006 1.00 91.88 271 TRP A O 1
ATOM 2162 N N . ASP A 1 272 ? 9.742 -1.632 -34.757 1.00 88.62 272 ASP A N 1
ATOM 2163 C CA . ASP A 1 272 ? 8.702 -0.708 -35.185 1.00 88.62 272 ASP A CA 1
ATOM 2164 C C . ASP A 1 272 ? 8.446 0.313 -34.062 1.00 88.62 272 ASP A C 1
ATOM 2166 O O . ASP A 1 272 ? 7.858 -0.045 -33.038 1.00 88.62 272 ASP A O 1
ATOM 2170 N N . PRO A 1 273 ? 8.846 1.588 -34.234 1.00 86.06 273 PRO A N 1
ATOM 2171 C CA . PRO A 1 273 ? 8.675 2.620 -33.214 1.00 86.06 273 PRO A CA 1
ATOM 2172 C C . PRO A 1 273 ? 7.210 2.969 -32.919 1.00 86.06 273 PRO A C 1
ATOM 2174 O O . PRO A 1 273 ? 6.940 3.623 -31.906 1.00 86.06 273 PRO A O 1
ATOM 2177 N N . SER A 1 274 ? 6.288 2.587 -33.811 1.00 85.94 274 SER A N 1
ATOM 2178 C CA . SER A 1 274 ? 4.849 2.839 -33.692 1.00 85.94 274 SER A CA 1
ATOM 2179 C C . SER A 1 274 ? 4.082 1.688 -33.034 1.00 85.94 274 SER A C 1
ATOM 2181 O O . SER A 1 274 ? 2.974 1.893 -32.534 1.00 85.94 274 SER A O 1
ATOM 2183 N N . SER A 1 275 ? 4.683 0.497 -32.962 1.00 73.12 275 SER A N 1
ATOM 2184 C CA . SER A 1 275 ? 4.099 -0.653 -32.276 1.00 73.12 275 SER A CA 1
ATOM 2185 C C . SER A 1 275 ? 4.315 -0.535 -30.767 1.00 73.12 275 SER A C 1
ATOM 2187 O O . SER A 1 275 ? 5.446 -0.579 -30.292 1.00 73.12 275 SER A O 1
ATOM 2189 N N . GLY A 1 276 ? 3.224 -0.391 -30.007 1.00 65.75 276 GLY A N 1
ATOM 2190 C CA . GLY A 1 276 ? 3.231 -0.385 -28.534 1.00 65.75 276 GLY A CA 1
ATOM 2191 C C . GLY A 1 276 ? 2.742 -1.682 -27.885 1.00 65.75 276 GLY A C 1
ATOM 2192 O O . GLY A 1 276 ? 2.607 -1.735 -26.668 1.00 65.75 276 GLY A O 1
ATOM 2193 N N . VAL A 1 277 ? 2.428 -2.709 -28.682 1.00 65.69 277 VAL A N 1
ATOM 2194 C CA . VAL A 1 277 ? 1.826 -3.965 -28.193 1.00 65.69 277 VAL A CA 1
ATOM 2195 C C . VAL A 1 277 ? 2.880 -5.047 -27.962 1.00 65.69 277 VAL A C 1
ATOM 2197 O O . VAL A 1 277 ? 2.769 -5.822 -27.018 1.00 65.69 277 VAL A O 1
ATOM 2200 N N . SER A 1 278 ? 3.901 -5.109 -28.820 1.00 69.69 278 SER A N 1
ATOM 2201 C CA . SER A 1 278 ? 4.923 -6.160 -28.779 1.00 69.69 278 SER A CA 1
ATOM 2202 C C . SER A 1 278 ? 6.293 -5.664 -28.334 1.00 69.69 278 SER A C 1
ATOM 2204 O O . SER A 1 278 ? 7.059 -6.452 -27.801 1.00 69.69 278 SER A O 1
ATOM 2206 N N . SER A 1 279 ? 6.624 -4.393 -28.557 1.00 83.00 279 SER A N 1
ATOM 2207 C CA . SER A 1 279 ? 7.956 -3.823 -28.327 1.00 83.00 279 SER A CA 1
ATOM 2208 C C . SER A 1 279 ? 7.865 -2.411 -27.748 1.00 83.00 279 SER A C 1
ATOM 2210 O O . SER A 1 279 ? 6.826 -1.767 -27.895 1.00 83.00 279 SER A O 1
ATOM 2212 N N . PRO A 1 280 ? 8.939 -1.892 -27.130 1.00 90.69 280 PRO A N 1
ATOM 2213 C CA . PRO A 1 280 ? 8.953 -0.513 -26.659 1.00 90.69 280 PRO A CA 1
ATOM 2214 C C . PRO A 1 280 ? 8.778 0.501 -27.796 1.00 90.69 280 PRO A C 1
ATOM 2216 O O . PRO A 1 280 ? 9.372 0.361 -28.869 1.00 90.69 280 PRO A O 1
ATOM 2219 N N . THR A 1 281 ? 7.984 1.543 -27.551 1.00 92.38 281 THR A N 1
ATOM 2220 C CA . THR A 1 281 ? 7.685 2.596 -28.532 1.00 92.38 281 THR A CA 1
ATOM 2221 C C . THR A 1 281 ? 8.819 3.614 -28.663 1.00 92.38 281 THR A C 1
ATOM 2223 O O . THR A 1 281 ? 9.735 3.685 -27.840 1.00 92.38 281 THR A O 1
ATOM 2226 N N . ALA A 1 282 ? 8.721 4.476 -29.678 1.00 91.56 282 ALA A N 1
ATOM 2227 C CA . ALA A 1 282 ? 9.554 5.671 -29.822 1.00 91.56 282 ALA A CA 1
ATOM 2228 C C . ALA A 1 282 ? 9.643 6.516 -28.538 1.00 91.56 282 ALA A C 1
ATOM 2230 O O . ALA A 1 282 ? 10.728 6.945 -28.145 1.00 91.56 282 ALA A O 1
ATOM 2231 N N . ASP A 1 283 ? 8.502 6.781 -27.900 1.00 91.62 283 ASP A N 1
ATOM 2232 C CA . ASP A 1 283 ? 8.446 7.640 -26.717 1.00 91.62 283 ASP A CA 1
ATOM 2233 C C . ASP A 1 283 ? 9.000 6.938 -25.479 1.00 91.62 283 ASP A C 1
ATOM 2235 O O . ASP A 1 283 ? 9.687 7.577 -24.680 1.00 91.62 283 ASP A O 1
ATOM 2239 N N . TRP A 1 284 ? 8.807 5.619 -25.374 1.00 93.25 284 TRP A N 1
ATOM 2240 C CA . TRP A 1 284 ? 9.473 4.816 -24.352 1.00 93.25 284 TRP A CA 1
ATOM 2241 C C . TRP A 1 284 ? 10.996 4.923 -24.481 1.00 93.25 284 TRP A C 1
ATOM 2243 O O . TRP A 1 284 ? 11.668 5.216 -23.496 1.00 93.25 284 TRP A O 1
ATOM 2253 N N . PHE A 1 285 ? 11.553 4.788 -25.691 1.00 92.50 285 PHE A N 1
ATOM 2254 C CA . PHE A 1 285 ? 13.001 4.913 -25.893 1.00 92.50 285 PHE A CA 1
ATOM 2255 C C . PHE A 1 285 ? 13.527 6.311 -25.565 1.00 92.50 285 PHE A C 1
ATOM 2257 O O . PHE A 1 285 ? 14.556 6.424 -24.904 1.00 92.50 285 PHE A O 1
ATOM 2264 N N . LYS A 1 286 ? 12.819 7.383 -25.944 1.00 91.88 286 LYS A N 1
ATOM 2265 C CA . LYS A 1 286 ? 13.209 8.751 -25.549 1.00 91.88 286 LYS A CA 1
ATOM 2266 C C . LYS A 1 286 ? 13.266 8.907 -24.027 1.00 91.88 286 LYS A C 1
ATOM 2268 O O . LYS A 1 286 ? 14.195 9.531 -23.510 1.00 91.88 286 LYS A O 1
ATOM 2273 N N . LEU A 1 287 ? 12.282 8.354 -23.313 1.00 93.00 287 LEU A N 1
ATOM 2274 C CA . LEU A 1 287 ? 12.258 8.351 -21.848 1.00 93.00 287 LEU A CA 1
ATOM 2275 C C . LEU A 1 287 ? 13.392 7.501 -21.268 1.00 93.00 287 LEU A C 1
ATOM 2277 O O . LEU A 1 287 ? 14.040 7.934 -20.321 1.00 93.00 287 LEU A O 1
ATOM 2281 N N . PHE A 1 288 ? 13.673 6.340 -21.856 1.00 93.12 288 PHE A N 1
ATOM 2282 C CA . PHE A 1 288 ? 14.742 5.440 -21.427 1.00 93.12 288 PHE A CA 1
ATOM 2283 C C . PHE A 1 288 ? 16.118 6.094 -21.580 1.00 93.12 288 PHE A C 1
ATOM 2285 O O . PHE A 1 288 ? 16.903 6.119 -20.636 1.00 93.12 288 PHE A O 1
ATOM 2292 N N . TRP A 1 289 ? 16.387 6.725 -22.721 1.00 90.94 289 TRP A N 1
ATOM 2293 C CA . TRP A 1 289 ? 17.633 7.458 -22.943 1.00 90.94 289 TRP A CA 1
ATOM 2294 C C . TRP A 1 289 ? 17.760 8.683 -22.033 1.00 90.94 289 TRP A C 1
ATOM 2296 O O . TRP A 1 289 ? 18.849 8.972 -21.535 1.00 90.94 289 TRP A O 1
ATOM 2306 N N . HIS A 1 290 ? 16.651 9.367 -21.734 1.00 90.12 290 HIS A N 1
ATOM 2307 C CA . HIS A 1 290 ? 16.638 10.409 -20.707 1.00 90.12 290 HIS A CA 1
ATOM 2308 C C . HIS A 1 290 ? 16.940 9.850 -19.306 1.00 90.12 290 HIS A C 1
ATOM 2310 O O . HIS A 1 290 ? 17.710 10.460 -18.566 1.00 90.12 290 HIS A O 1
ATOM 2316 N N . TYR A 1 291 ? 16.371 8.693 -18.956 1.00 91.25 291 TYR A N 1
ATOM 2317 C CA . TYR A 1 291 ? 16.577 8.015 -17.677 1.00 91.25 291 TYR A CA 1
ATOM 2318 C C . TYR A 1 291 ? 18.031 7.600 -17.474 1.00 91.25 291 TYR A C 1
ATOM 2320 O O . TYR A 1 291 ? 18.618 7.960 -16.451 1.00 91.25 291 TYR A O 1
ATOM 2328 N N . ILE A 1 292 ? 18.628 6.923 -18.461 1.00 90.06 292 ILE A N 1
ATOM 2329 C CA . ILE A 1 292 ? 20.053 6.588 -18.428 1.00 90.06 292 ILE A CA 1
ATOM 2330 C C . ILE A 1 292 ? 20.851 7.884 -18.252 1.00 90.06 292 ILE A C 1
ATOM 2332 O O . ILE A 1 292 ? 21.738 7.940 -17.410 1.00 90.06 292 ILE A O 1
ATOM 2336 N N . GLY A 1 293 ? 20.521 8.949 -18.995 1.00 87.38 293 GLY A N 1
ATOM 2337 C CA . GLY A 1 293 ? 21.249 10.235 -19.017 1.00 87.38 293 GLY A CA 1
ATOM 2338 C C . GLY A 1 293 ? 21.286 10.927 -17.681 1.00 87.38 293 GLY A C 1
ATOM 2339 O O . GLY A 1 293 ? 22.346 11.298 -17.184 1.00 87.38 293 GLY A O 1
ATOM 2340 N N . LYS A 1 294 ? 20.112 11.036 -17.073 1.00 88.31 294 LYS A N 1
ATOM 2341 C CA . LYS A 1 294 ? 19.927 11.626 -15.754 1.00 88.31 294 LYS A CA 1
ATOM 2342 C C . LYS A 1 294 ? 20.774 10.927 -14.683 1.00 88.31 294 LYS A C 1
ATOM 2344 O O . LYS A 1 294 ? 21.295 11.606 -13.806 1.00 88.31 294 LYS A O 1
ATOM 2349 N N . HIS A 1 295 ? 20.918 9.604 -14.762 1.00 87.06 295 HIS A N 1
ATOM 2350 C CA . HIS A 1 295 ? 21.633 8.802 -13.763 1.00 87.06 295 HIS A CA 1
ATOM 2351 C C . HIS A 1 295 ? 23.090 8.495 -14.131 1.00 87.06 295 HIS A C 1
ATOM 2353 O O . HIS A 1 295 ? 23.803 7.913 -13.321 1.00 87.06 295 HIS A O 1
ATOM 2359 N N . SER A 1 296 ? 23.548 8.907 -15.320 1.00 87.44 296 SER A N 1
ATOM 2360 C CA . SER A 1 296 ? 24.903 8.632 -15.826 1.00 87.44 296 SER A CA 1
ATOM 2361 C C . SER A 1 296 ? 25.274 7.139 -15.808 1.00 87.44 296 SER A C 1
ATOM 2363 O O . SER A 1 296 ? 26.415 6.788 -15.507 1.00 87.44 296 SER A O 1
ATOM 2365 N N . TYR A 1 297 ? 24.311 6.253 -16.095 1.00 87.62 297 TYR A N 1
ATOM 2366 C CA . TYR A 1 297 ? 24.580 4.815 -16.171 1.00 87.62 297 TYR A CA 1
ATOM 2367 C C . TYR A 1 297 ? 25.463 4.483 -17.372 1.00 87.62 297 TYR A C 1
ATOM 2369 O O . TYR A 1 297 ? 25.201 4.945 -18.480 1.00 87.62 297 TYR A O 1
ATOM 2377 N N . ASP A 1 298 ? 26.449 3.614 -17.154 1.00 87.44 298 ASP A N 1
ATOM 2378 C CA . ASP A 1 298 ? 27.251 3.053 -18.237 1.00 87.44 298 ASP A CA 1
ATOM 2379 C C . ASP A 1 298 ? 26.381 2.164 -19.137 1.00 87.44 298 ASP A C 1
ATOM 2381 O O . ASP A 1 298 ? 25.622 1.316 -18.657 1.00 87.44 298 ASP A O 1
ATOM 2385 N N . LEU A 1 299 ? 26.501 2.337 -20.454 1.00 87.25 299 LEU A N 1
ATOM 2386 C CA . LEU A 1 299 ? 25.793 1.516 -21.435 1.00 87.25 299 LEU A CA 1
ATOM 2387 C C . LEU A 1 299 ? 26.242 0.055 -21.420 1.00 87.25 299 LEU A C 1
ATOM 2389 O O . LEU A 1 299 ? 25.460 -0.804 -21.838 1.00 87.25 299 LEU A O 1
ATOM 2393 N N . ASP A 1 300 ? 27.430 -0.243 -20.888 1.00 88.44 300 ASP A N 1
ATOM 2394 C CA . ASP A 1 300 ? 27.883 -1.622 -20.692 1.00 88.44 300 ASP A CA 1
ATOM 2395 C C . ASP A 1 300 ? 26.916 -2.430 -19.811 1.00 88.44 300 ASP A C 1
ATOM 2397 O O . ASP A 1 300 ? 26.715 -3.624 -20.055 1.00 88.44 300 ASP A O 1
ATOM 2401 N N . LEU A 1 301 ? 26.218 -1.777 -18.870 1.00 90.62 301 LEU A N 1
ATOM 2402 C CA . LEU A 1 301 ? 25.175 -2.395 -18.042 1.00 90.62 301 LEU A CA 1
ATOM 2403 C C . LEU A 1 301 ? 24.054 -3.022 -18.887 1.00 90.62 301 LEU A C 1
ATOM 2405 O O . LEU A 1 301 ? 23.503 -4.063 -18.534 1.00 90.62 301 LEU A O 1
ATOM 2409 N N . PHE A 1 302 ? 23.723 -2.399 -20.018 1.00 91.81 302 PHE A N 1
ATOM 2410 C CA . PHE A 1 302 ? 22.641 -2.816 -20.909 1.00 91.81 302 PHE A CA 1
ATOM 2411 C C . PHE A 1 302 ? 23.157 -3.511 -22.177 1.00 91.81 302 PHE A C 1
ATOM 2413 O O . PHE A 1 302 ? 22.375 -3.776 -23.091 1.00 91.81 302 PHE A O 1
ATOM 2420 N N . SER A 1 303 ? 24.455 -3.830 -22.240 1.00 89.38 303 SER A N 1
ATOM 2421 C CA . SER A 1 303 ? 25.133 -4.366 -23.429 1.00 89.38 303 SER A CA 1
ATOM 2422 C C . SER A 1 303 ? 24.602 -5.715 -23.909 1.00 89.38 303 SER A C 1
ATOM 2424 O O . SER A 1 303 ? 24.832 -6.075 -25.057 1.00 89.38 303 SER A O 1
ATOM 2426 N N . ASP A 1 304 ? 23.851 -6.450 -23.090 1.00 92.31 304 ASP A N 1
ATOM 2427 C CA . ASP A 1 304 ? 23.156 -7.671 -23.508 1.00 92.31 304 ASP A CA 1
ATOM 2428 C C . ASP A 1 304 ? 21.946 -7.394 -24.414 1.00 92.31 304 ASP A C 1
ATOM 2430 O O . ASP A 1 304 ? 21.454 -8.312 -25.076 1.00 92.31 304 ASP A O 1
ATOM 2434 N N . TRP A 1 305 ? 21.443 -6.160 -24.460 1.00 94.56 305 TRP A N 1
ATOM 2435 C CA . TRP A 1 305 ? 20.177 -5.826 -25.105 1.00 94.56 305 TRP A CA 1
ATOM 2436 C C . TRP A 1 305 ? 20.357 -4.902 -26.317 1.00 94.56 305 TRP A C 1
ATOM 2438 O O . TRP A 1 305 ? 21.172 -3.977 -26.294 1.00 94.56 305 TRP A O 1
ATOM 2448 N N . PRO A 1 306 ? 19.588 -5.120 -27.401 1.00 93.31 306 PRO A N 1
ATOM 2449 C CA . PRO A 1 306 ? 19.589 -4.224 -28.545 1.00 93.31 306 PRO A CA 1
ATOM 2450 C C . PRO A 1 306 ? 18.804 -2.949 -28.212 1.00 93.31 306 PRO A C 1
ATOM 2452 O O . PRO A 1 306 ? 17.579 -2.922 -28.303 1.00 93.31 306 PRO A O 1
ATOM 2455 N N . ILE A 1 307 ? 19.521 -1.900 -27.808 1.00 92.56 307 ILE A N 1
ATOM 2456 C CA . ILE A 1 307 ? 18.940 -0.622 -27.361 1.00 92.56 307 ILE A CA 1
ATOM 2457 C C . ILE A 1 307 ? 19.284 0.566 -28.268 1.00 92.56 307 ILE A C 1
ATOM 2459 O O . ILE A 1 307 ? 18.653 1.613 -28.145 1.00 92.56 307 ILE A O 1
ATOM 2463 N N . LEU A 1 308 ? 20.264 0.427 -29.172 1.00 91.94 308 LEU A N 1
ATOM 2464 C CA . LEU A 1 308 ? 20.720 1.510 -30.049 1.00 91.94 308 LEU A CA 1
ATOM 2465 C C . LEU A 1 308 ? 19.859 1.580 -31.321 1.00 91.94 308 LEU A C 1
ATOM 2467 O O . LEU A 1 308 ? 19.897 0.642 -32.123 1.00 91.94 308 LEU A O 1
ATOM 2471 N N . PRO A 1 309 ? 19.095 2.664 -31.542 1.00 92.50 309 PRO A N 1
ATOM 2472 C CA . PRO A 1 309 ? 18.223 2.794 -32.704 1.00 92.50 309 PRO A CA 1
ATOM 2473 C C . PRO A 1 309 ? 19.014 3.123 -33.971 1.00 92.50 309 PRO A C 1
ATOM 2475 O O . PRO A 1 309 ? 19.911 3.964 -33.968 1.00 92.50 309 PRO A O 1
ATOM 2478 N N . CYS A 1 310 ? 18.658 2.470 -35.076 1.00 91.25 310 CYS A N 1
ATOM 2479 C CA . CYS A 1 310 ? 19.234 2.708 -36.395 1.00 91.25 310 CYS A CA 1
ATOM 2480 C C . CYS A 1 310 ? 18.163 3.181 -37.380 1.00 91.25 310 CYS A C 1
ATOM 2482 O O . CYS A 1 310 ? 17.034 2.682 -37.379 1.00 91.25 310 CYS A O 1
ATOM 2484 N N . THR A 1 311 ? 18.549 4.075 -38.291 1.00 89.31 311 THR A N 1
ATOM 2485 C CA . THR A 1 311 ? 17.665 4.625 -39.336 1.00 89.31 311 THR A CA 1
ATOM 2486 C C . THR A 1 311 ? 17.119 3.556 -40.292 1.00 89.31 311 THR A C 1
ATOM 2488 O O . THR A 1 311 ? 16.128 3.788 -40.978 1.00 89.31 311 THR A O 1
ATOM 2491 N N . SER A 1 312 ? 17.713 2.356 -40.297 1.00 88.19 312 SER A N 1
ATOM 2492 C CA . SER A 1 312 ? 17.247 1.182 -41.049 1.00 88.19 312 SER A CA 1
ATOM 2493 C C . SER A 1 312 ? 16.011 0.483 -40.458 1.00 88.19 312 SER A C 1
ATOM 2495 O O . SER A 1 312 ? 15.629 -0.572 -40.963 1.00 88.19 312 SER A O 1
ATOM 2497 N N . GLY A 1 313 ? 15.414 0.995 -39.374 1.00 89.44 313 GLY A N 1
ATOM 2498 C CA . GLY A 1 313 ? 14.269 0.356 -38.702 1.00 89.44 313 GLY A CA 1
ATOM 2499 C C . GLY A 1 313 ? 14.658 -0.837 -37.819 1.00 89.44 313 GLY A C 1
ATOM 2500 O O . GLY A 1 313 ? 13.887 -1.778 -37.640 1.00 89.44 313 GLY A O 1
ATOM 2501 N N . HIS A 1 314 ? 15.887 -0.833 -37.305 1.00 92.81 314 HIS A N 1
ATOM 2502 C CA . HIS A 1 314 ? 16.417 -1.893 -36.450 1.00 92.81 314 HIS A CA 1
ATOM 2503 C C . HIS A 1 314 ? 17.009 -1.310 -35.171 1.00 92.81 314 HIS A C 1
ATOM 2505 O O . HIS A 1 314 ? 17.500 -0.180 -35.167 1.00 92.81 314 HIS A O 1
ATOM 2511 N N . LEU A 1 315 ? 17.018 -2.113 -34.110 1.00 93.56 315 LEU A N 1
ATOM 2512 C CA . LEU A 1 315 ? 17.806 -1.855 -32.909 1.00 93.56 315 LEU A CA 1
ATOM 2513 C C . LEU A 1 315 ? 19.061 -2.723 -32.921 1.00 93.56 315 LEU A C 1
ATOM 2515 O O . LEU A 1 315 ? 19.021 -3.891 -33.324 1.00 93.56 315 LEU A O 1
ATOM 2519 N N . TYR A 1 316 ? 20.163 -2.150 -32.454 1.00 92.94 316 TYR A N 1
ATOM 2520 C CA . TYR A 1 316 ? 21.458 -2.802 -32.351 1.00 92.94 316 TYR A CA 1
ATOM 2521 C C . TYR A 1 316 ? 21.931 -2.865 -30.908 1.00 92.94 316 TYR A C 1
ATOM 2523 O O . TYR A 1 316 ? 21.639 -2.002 -30.078 1.00 92.94 316 TYR A O 1
ATOM 2531 N N . ARG A 1 317 ? 22.699 -3.909 -30.625 1.00 92.94 317 ARG A N 1
ATOM 2532 C CA . ARG A 1 317 ? 23.404 -4.063 -29.359 1.00 92.94 317 ARG A CA 1
ATOM 2533 C C . ARG A 1 317 ? 24.599 -3.113 -29.299 1.00 92.94 317 ARG A C 1
ATOM 2535 O O . ARG A 1 317 ? 25.304 -2.963 -30.298 1.00 92.94 317 ARG A O 1
ATOM 2542 N N . ALA A 1 318 ? 24.851 -2.518 -28.136 1.00 88.56 318 ALA A N 1
ATOM 2543 C CA . ALA A 1 318 ? 26.074 -1.756 -27.913 1.00 88.56 318 ALA A CA 1
ATOM 2544 C C . ALA A 1 318 ? 27.300 -2.681 -28.049 1.00 88.56 318 ALA A C 1
ATOM 2546 O O . ALA A 1 318 ? 27.344 -3.775 -27.481 1.00 88.56 318 ALA A O 1
ATOM 2547 N N . SER A 1 319 ? 28.270 -2.280 -28.872 1.00 85.81 319 SER A N 1
ATOM 2548 C CA . SER A 1 319 ? 29.504 -3.031 -29.106 1.00 85.81 319 SER A CA 1
ATOM 2549 C C . SER A 1 319 ? 30.637 -2.084 -29.477 1.00 85.81 319 SER A C 1
ATOM 2551 O O . SER A 1 319 ? 30.475 -1.224 -30.338 1.00 85.81 319 SER A O 1
ATOM 2553 N N . THR A 1 320 ? 31.804 -2.283 -28.872 1.00 84.19 320 THR A N 1
ATOM 2554 C CA . THR A 1 320 ? 33.028 -1.543 -29.207 1.00 84.19 320 THR A CA 1
ATOM 2555 C C . THR A 1 320 ? 33.658 -2.008 -30.523 1.00 84.19 320 THR A C 1
ATOM 2557 O O . THR A 1 320 ? 34.341 -1.224 -31.179 1.00 84.19 320 THR A O 1
ATOM 2560 N N . ALA A 1 321 ? 33.401 -3.256 -30.932 1.00 81.69 321 ALA A N 1
ATOM 2561 C CA . ALA A 1 321 ? 33.917 -3.850 -32.167 1.00 81.69 321 ALA A CA 1
ATOM 2562 C C . ALA A 1 321 ? 33.053 -3.532 -33.397 1.00 81.69 321 ALA A C 1
ATOM 2564 O O . ALA A 1 321 ? 33.548 -3.529 -34.519 1.00 81.69 321 ALA A O 1
ATOM 2565 N N . SER A 1 322 ? 31.755 -3.284 -33.204 1.00 82.56 322 SER A N 1
ATOM 2566 C CA . SER A 1 322 ? 30.818 -3.021 -34.298 1.00 82.56 322 SER A CA 1
ATOM 2567 C C . SER A 1 322 ? 29.913 -1.841 -33.959 1.00 82.56 322 SER A C 1
ATOM 2569 O O . SER A 1 322 ? 28.768 -2.017 -33.537 1.00 82.56 322 SER A O 1
ATOM 2571 N N . LYS A 1 323 ? 30.470 -0.640 -34.124 1.00 87.75 323 LYS A N 1
ATOM 2572 C CA . LYS A 1 323 ? 29.840 0.627 -33.746 1.00 87.75 323 LYS A CA 1
ATOM 2573 C C . LYS A 1 323 ? 28.842 1.120 -34.794 1.00 87.75 323 LYS A C 1
ATOM 2575 O O . LYS A 1 323 ? 28.911 0.746 -35.968 1.00 87.75 323 LYS A O 1
ATOM 2580 N N . LEU A 1 324 ? 27.911 1.963 -34.356 1.00 89.94 324 LEU A N 1
ATOM 2581 C CA . LEU A 1 324 ? 27.060 2.753 -35.252 1.00 89.94 324 LEU A CA 1
ATOM 2582 C C . LEU A 1 324 ? 27.790 4.047 -35.629 1.00 89.94 324 LEU A C 1
ATOM 2584 O O . LEU A 1 324 ? 28.741 4.410 -34.955 1.00 89.94 324 LEU A O 1
ATOM 2588 N N . ILE A 1 325 ? 27.364 4.751 -36.673 1.00 89.44 325 ILE A N 1
ATOM 2589 C CA . ILE A 1 325 ? 27.902 6.074 -37.022 1.00 89.44 325 ILE A CA 1
ATOM 2590 C C . ILE A 1 325 ? 26.867 7.162 -36.780 1.00 89.44 325 ILE A C 1
ATOM 2592 O O . ILE A 1 325 ? 25.730 7.064 -37.256 1.00 89.44 325 ILE A O 1
ATOM 2596 N N . GLU A 1 326 ? 27.263 8.204 -36.054 1.00 88.50 326 GLU A N 1
ATOM 2597 C CA . GLU A 1 326 ? 26.500 9.441 -35.966 1.00 88.50 326 GLU A CA 1
ATOM 2598 C C . GLU A 1 326 ? 26.764 10.276 -37.217 1.00 88.50 326 GLU A C 1
ATOM 2600 O O . GLU A 1 326 ? 27.903 10.530 -37.596 1.00 88.50 326 GLU A O 1
ATOM 2605 N N . THR A 1 327 ? 25.699 10.685 -37.901 1.00 85.75 327 THR A N 1
ATOM 2606 C CA . THR A 1 327 ? 25.832 11.345 -39.206 1.00 85.75 327 THR A CA 1
ATOM 2607 C C . THR A 1 327 ? 25.290 12.765 -39.218 1.00 85.75 327 THR A C 1
ATOM 2609 O O . THR A 1 327 ? 25.256 13.363 -40.285 1.00 85.75 327 THR A O 1
ATOM 2612 N N . GLU A 1 328 ? 24.863 13.343 -38.089 1.00 83.56 328 GLU A N 1
ATOM 2613 C CA . GLU A 1 328 ? 24.205 14.662 -38.072 1.00 83.56 328 GLU A CA 1
ATOM 2614 C C . GLU A 1 328 ? 25.021 15.748 -38.787 1.00 83.56 328 GLU A C 1
ATOM 2616 O O . GLU A 1 328 ? 24.460 16.463 -39.620 1.00 83.56 328 GLU A O 1
ATOM 2621 N N . SER A 1 329 ? 26.337 15.772 -38.555 1.00 84.19 329 SER A N 1
ATOM 2622 C CA . SER A 1 329 ? 27.315 16.686 -39.163 1.00 84.19 329 SER A CA 1
ATOM 2623 C C . SER A 1 329 ? 27.595 16.444 -40.655 1.00 84.19 329 SER A C 1
ATOM 2625 O O . SER A 1 329 ? 28.188 17.299 -41.313 1.00 84.19 329 SER A O 1
ATOM 2627 N N . LEU A 1 330 ? 27.193 15.294 -41.207 1.00 87.19 330 LEU A N 1
ATOM 2628 C CA . LEU A 1 330 ? 27.482 14.894 -42.585 1.00 87.19 330 LEU A CA 1
ATOM 2629 C C . LEU A 1 330 ? 26.434 15.418 -43.580 1.00 87.19 330 LEU A C 1
ATOM 2631 O O . LEU A 1 330 ? 25.253 15.598 -43.261 1.00 87.19 330 LEU A O 1
ATOM 2635 N N . SER A 1 331 ? 26.861 15.597 -44.835 1.00 89.81 331 SER A N 1
ATOM 2636 C CA . SER A 1 331 ? 25.979 15.987 -45.941 1.00 89.81 331 SER A CA 1
ATOM 2637 C C . SER A 1 331 ? 24.920 14.917 -46.241 1.00 89.81 331 SER A C 1
ATOM 2639 O O . SER A 1 331 ? 25.116 13.728 -45.975 1.00 89.81 331 SER A O 1
ATOM 2641 N N . SER A 1 332 ? 23.795 15.322 -46.840 1.00 88.06 332 SER A N 1
ATOM 2642 C CA . SER A 1 332 ? 22.730 14.398 -47.267 1.00 88.06 332 SER A CA 1
ATOM 2643 C C . SER A 1 332 ? 23.246 13.313 -48.213 1.00 88.06 332 SER A C 1
ATOM 2645 O O . SER A 1 332 ? 22.939 12.141 -48.022 1.00 88.06 332 SER A O 1
ATOM 2647 N N . LEU A 1 333 ? 24.110 13.685 -49.162 1.00 90.44 333 LEU A N 1
ATOM 2648 C CA . LEU A 1 333 ? 24.745 12.746 -50.085 1.00 90.44 333 LEU A CA 1
ATOM 2649 C C . LEU A 1 333 ? 25.547 11.669 -49.340 1.00 90.44 333 LEU A C 1
ATOM 2651 O O . LEU A 1 333 ? 25.449 10.491 -49.667 1.00 90.44 333 LEU A O 1
ATOM 2655 N N . MET A 1 334 ? 26.320 12.055 -48.320 1.00 88.19 334 MET A N 1
ATOM 2656 C CA . MET A 1 334 ? 27.106 11.100 -47.538 1.00 88.19 334 MET A CA 1
ATOM 2657 C C . MET A 1 334 ? 26.205 10.152 -46.738 1.00 88.19 334 MET A C 1
ATOM 2659 O O . MET A 1 334 ? 26.447 8.947 -46.721 1.00 88.19 334 MET A O 1
ATOM 2663 N N . LYS A 1 335 ? 25.127 10.669 -46.134 1.00 88.31 335 LYS A N 1
ATOM 2664 C CA . LYS A 1 335 ? 24.119 9.852 -45.434 1.00 88.31 335 LYS A CA 1
ATOM 2665 C C . LYS A 1 335 ? 23.502 8.804 -46.363 1.00 88.31 335 LYS A C 1
ATOM 2667 O O . LYS A 1 335 ? 23.404 7.638 -45.988 1.00 88.31 335 LYS A O 1
ATOM 2672 N N . GLU A 1 336 ? 23.134 9.200 -47.582 1.00 88.38 336 GLU A N 1
ATOM 2673 C CA . GLU A 1 336 ? 22.580 8.294 -48.594 1.00 88.38 336 GLU A CA 1
ATOM 2674 C C . GLU A 1 336 ? 23.584 7.228 -49.049 1.00 88.38 336 GLU A C 1
ATOM 2676 O O . GLU A 1 336 ? 23.216 6.061 -49.196 1.00 88.38 336 GLU A O 1
ATOM 2681 N N . LEU A 1 337 ? 24.850 7.603 -49.257 1.00 90.56 337 LEU A N 1
ATOM 2682 C CA . LEU A 1 337 ? 25.907 6.663 -49.639 1.00 90.56 337 LEU A CA 1
ATOM 2683 C C . LEU A 1 337 ? 26.168 5.633 -48.539 1.00 90.56 337 LEU A C 1
ATOM 2685 O O . LEU A 1 337 ? 26.183 4.437 -48.820 1.00 90.56 337 LEU A O 1
ATOM 2689 N N . LEU A 1 338 ? 26.304 6.078 -47.288 1.00 89.62 338 LEU A N 1
ATOM 2690 C CA . LEU A 1 338 ? 26.477 5.192 -46.137 1.00 89.62 338 LEU A CA 1
ATOM 2691 C C . LEU A 1 338 ? 25.288 4.236 -45.984 1.00 89.62 338 LEU A C 1
ATOM 2693 O O . LEU A 1 338 ? 25.484 3.046 -45.745 1.00 89.62 338 LEU A O 1
ATOM 2697 N N . ALA A 1 339 ? 24.062 4.723 -46.188 1.00 88.44 339 ALA A N 1
ATOM 2698 C CA . ALA A 1 339 ? 22.872 3.880 -46.149 1.00 88.44 339 ALA A CA 1
ATOM 2699 C C . ALA A 1 339 ? 22.885 2.815 -47.261 1.00 88.44 339 ALA A C 1
ATOM 2701 O O . ALA A 1 339 ? 22.598 1.650 -46.991 1.00 88.44 339 ALA A O 1
ATOM 2702 N N . LYS A 1 340 ? 23.268 3.184 -48.494 1.00 88.44 340 LYS A N 1
ATOM 2703 C CA . LYS A 1 340 ? 23.390 2.247 -49.630 1.00 88.44 340 LYS A CA 1
ATOM 2704 C C . LYS A 1 340 ? 24.489 1.204 -49.436 1.00 88.44 340 LYS A C 1
ATOM 2706 O O . LYS A 1 340 ? 24.322 0.079 -49.892 1.00 88.44 340 LYS A O 1
ATOM 2711 N N . LEU A 1 341 ? 25.580 1.566 -48.761 1.00 88.38 341 LEU A N 1
ATOM 2712 C CA . LEU A 1 341 ? 26.658 0.642 -48.398 1.00 88.38 341 LEU A CA 1
ATOM 2713 C C . LEU A 1 341 ? 26.269 -0.308 -47.253 1.00 88.38 341 LEU A C 1
ATOM 2715 O O . LEU A 1 341 ? 26.995 -1.257 -46.987 1.00 88.38 341 LEU A O 1
ATOM 2719 N N . GLY A 1 342 ? 25.135 -0.076 -46.583 1.00 85.12 342 GLY A N 1
ATOM 2720 C CA . GLY A 1 342 ? 24.686 -0.882 -45.447 1.00 85.12 342 GLY A CA 1
ATOM 2721 C C . GLY A 1 342 ? 25.297 -0.465 -44.107 1.00 85.12 342 GLY A C 1
ATOM 2722 O O . GLY A 1 342 ? 25.237 -1.234 -43.145 1.00 85.12 342 GLY A O 1
ATOM 2723 N N . CYS A 1 343 ? 25.878 0.738 -44.014 1.00 88.44 343 CYS A N 1
ATOM 2724 C CA . CYS A 1 343 ? 26.429 1.257 -42.765 1.00 88.44 343 CYS A CA 1
ATOM 2725 C C . CYS A 1 343 ? 25.344 1.385 -41.696 1.00 88.44 343 CYS A C 1
ATOM 2727 O O . CYS A 1 343 ? 24.208 1.789 -41.958 1.00 88.44 343 CYS A O 1
ATOM 2729 N N . LYS A 1 344 ? 25.717 1.086 -40.450 1.00 90.88 344 LYS A N 1
ATOM 2730 C CA . LYS A 1 344 ? 24.818 1.181 -39.299 1.00 90.88 344 LYS A CA 1
ATOM 2731 C C . LYS A 1 344 ? 24.711 2.638 -38.851 1.00 90.88 344 LYS A C 1
ATOM 2733 O O . LYS A 1 344 ? 25.477 3.090 -38.008 1.00 90.88 344 LYS A O 1
ATOM 2738 N N . ILE A 1 345 ? 23.781 3.385 -39.433 1.00 91.19 345 ILE A N 1
ATOM 2739 C CA . ILE A 1 345 ? 23.587 4.805 -39.113 1.00 91.19 345 ILE A CA 1
ATOM 2740 C C . ILE A 1 345 ? 22.727 4.934 -37.852 1.00 91.19 345 ILE A C 1
ATOM 2742 O O . ILE A 1 345 ? 21.605 4.422 -37.814 1.00 91.19 345 ILE A O 1
ATOM 2746 N N . LEU A 1 346 ? 23.250 5.616 -36.832 1.00 90.62 346 LEU A N 1
ATOM 2747 C CA . LEU A 1 346 ? 22.534 5.916 -35.594 1.00 90.62 346 LEU A CA 1
ATOM 2748 C C . LEU A 1 346 ? 21.344 6.840 -35.866 1.00 90.62 346 LEU A C 1
ATOM 2750 O O . LEU A 1 346 ? 21.466 7.833 -36.582 1.00 90.62 346 LEU A O 1
ATOM 2754 N N . ASP A 1 347 ? 20.200 6.522 -35.269 1.00 89.38 347 ASP A N 1
ATOM 2755 C CA . ASP A 1 347 ? 19.015 7.368 -35.323 1.00 89.38 347 ASP A CA 1
ATOM 2756 C C . ASP A 1 347 ? 18.934 8.259 -34.076 1.00 89.38 347 ASP A C 1
ATOM 2758 O O . ASP A 1 347 ? 18.388 7.886 -33.032 1.00 89.38 347 ASP A O 1
ATOM 2762 N N . THR A 1 348 ? 19.507 9.455 -34.186 1.00 86.44 348 THR A N 1
ATOM 2763 C CA . THR A 1 348 ? 19.651 10.410 -33.080 1.00 86.44 348 THR A CA 1
ATOM 2764 C C . THR A 1 348 ? 18.327 10.996 -32.597 1.00 86.44 348 THR A C 1
ATOM 2766 O O . THR A 1 348 ? 18.264 11.488 -31.474 1.00 86.44 348 THR A O 1
ATOM 2769 N N . LYS A 1 349 ? 17.226 10.874 -33.358 1.00 86.44 349 LYS A N 1
ATOM 2770 C CA . LYS A 1 349 ? 15.921 11.459 -32.984 1.00 86.44 349 LYS A CA 1
ATOM 2771 C C . LYS A 1 349 ? 15.367 10.927 -31.651 1.00 86.44 349 LYS A C 1
ATOM 2773 O O . LYS A 1 349 ? 14.479 11.540 -31.053 1.00 86.44 349 LYS A O 1
ATOM 2778 N N . TYR A 1 350 ? 15.823 9.746 -31.231 1.00 83.25 350 TYR A N 1
ATOM 2779 C CA . TYR A 1 350 ? 15.392 9.071 -30.004 1.00 83.25 350 TYR A CA 1
ATOM 2780 C C . TYR A 1 350 ? 16.370 9.260 -28.841 1.00 83.25 350 TYR A C 1
ATOM 2782 O O . TYR A 1 350 ? 16.039 8.923 -27.706 1.00 83.25 350 TYR A O 1
ATOM 2790 N N . LEU A 1 351 ? 17.558 9.791 -29.122 1.00 81.81 351 LEU A N 1
ATOM 2791 C CA . LEU A 1 351 ? 18.631 9.988 -28.160 1.00 81.81 351 LEU A CA 1
ATOM 2792 C C . LEU A 1 351 ? 18.604 11.445 -27.692 1.00 81.81 351 LEU A C 1
ATOM 2794 O O . LEU A 1 351 ? 18.353 12.363 -28.470 1.00 81.81 351 LEU A O 1
ATOM 2798 N N . ARG A 1 352 ? 18.864 11.681 -26.406 1.00 65.94 352 ARG A N 1
ATOM 2799 C CA . ARG A 1 352 ? 19.218 13.020 -25.914 1.00 65.94 352 ARG A CA 1
ATOM 2800 C C . ARG A 1 352 ? 20.710 13.023 -25.604 1.00 65.94 352 ARG A C 1
ATOM 2802 O O . ARG A 1 352 ? 21.200 12.040 -25.061 1.00 65.94 352 ARG A O 1
ATOM 2809 N N . VAL A 1 353 ? 21.381 14.113 -25.993 1.00 54.94 353 VAL A N 1
ATOM 2810 C CA . VAL A 1 353 ? 22.838 14.351 -25.951 1.00 54.94 353 VAL A CA 1
ATOM 2811 C C . VAL A 1 353 ? 23.516 13.596 -24.809 1.00 54.94 353 VAL A C 1
ATOM 2813 O O . VAL A 1 353 ? 23.254 13.870 -23.638 1.00 54.94 353 VAL A O 1
ATOM 2816 N N . TYR A 1 354 ? 24.379 12.647 -25.167 1.00 58.81 354 TYR A N 1
ATOM 2817 C CA . TYR A 1 354 ? 24.986 11.710 -24.232 1.00 58.81 354 TYR A CA 1
ATOM 2818 C C . TYR A 1 354 ? 26.499 11.647 -24.455 1.00 58.81 354 TYR A C 1
ATOM 2820 O O . TYR A 1 354 ? 26.952 11.318 -25.547 1.00 58.81 354 TYR A O 1
ATOM 2828 N N . GLN A 1 355 ? 27.291 11.927 -23.416 1.00 55.84 355 GLN A N 1
ATOM 2829 C CA . GLN A 1 355 ? 28.761 11.974 -23.514 1.00 55.84 355 GLN A CA 1
ATOM 2830 C C . GLN A 1 355 ? 29.426 10.590 -23.657 1.00 55.84 355 GLN A C 1
ATOM 2832 O O . GLN A 1 355 ? 30.557 10.506 -24.119 1.00 55.84 355 GLN A O 1
ATOM 2837 N N . GLN A 1 356 ? 28.734 9.502 -23.301 1.00 62.41 356 GLN A N 1
ATOM 2838 C CA . GLN A 1 356 ? 29.270 8.130 -23.313 1.00 62.41 356 GLN A CA 1
ATOM 2839 C C . GLN A 1 356 ? 28.981 7.335 -24.602 1.00 62.41 356 GLN A C 1
ATOM 2841 O O . GLN A 1 356 ? 29.439 6.200 -24.738 1.00 62.41 356 GLN A O 1
ATOM 2846 N N . LEU A 1 357 ? 28.254 7.903 -25.576 1.00 75.75 357 LEU A N 1
ATOM 2847 C CA . LEU A 1 357 ? 27.990 7.219 -26.853 1.00 75.75 357 LEU A CA 1
ATOM 2848 C C . LEU A 1 357 ? 29.264 7.008 -27.687 1.00 75.75 357 LEU A C 1
ATOM 2850 O O . LEU A 1 357 ? 29.311 6.061 -28.465 1.00 75.75 357 LEU A O 1
ATOM 2854 N N . SER A 1 358 ? 30.313 7.808 -27.482 1.00 75.38 358 SER A N 1
ATOM 2855 C CA . SER A 1 358 ? 31.587 7.759 -28.228 1.00 75.38 358 SER A CA 1
ATOM 2856 C C . SER A 1 358 ? 32.292 6.391 -28.190 1.00 75.38 358 SER A C 1
ATOM 2858 O O . SER A 1 358 ? 33.013 6.001 -29.116 1.00 75.38 358 SER A O 1
ATOM 2860 N N . HIS A 1 359 ? 32.062 5.593 -27.144 1.00 82.38 359 HIS A N 1
ATOM 2861 C CA . HIS A 1 359 ? 32.615 4.239 -27.059 1.00 82.38 359 HIS A CA 1
ATOM 2862 C C . HIS A 1 359 ? 31.918 3.249 -28.005 1.00 82.38 359 HIS A C 1
ATOM 2864 O O . HIS A 1 359 ? 32.566 2.313 -28.480 1.00 82.38 359 HIS A O 1
ATOM 2870 N N . TYR A 1 360 ? 30.653 3.490 -28.356 1.00 85.06 360 TYR A N 1
ATOM 2871 C CA . TYR A 1 360 ? 29.794 2.579 -29.132 1.00 85.06 360 TYR A CA 1
ATOM 2872 C C . TYR A 1 360 ? 29.332 3.161 -30.472 1.00 85.06 360 TYR A C 1
ATOM 2874 O O . TYR A 1 360 ? 28.717 2.460 -31.280 1.00 85.06 360 TYR A O 1
ATOM 2882 N N . VAL A 1 361 ? 29.632 4.435 -30.711 1.00 86.50 361 VAL A N 1
ATOM 2883 C CA . VAL A 1 361 ? 29.251 5.202 -31.890 1.00 86.50 361 VAL A CA 1
ATOM 2884 C C . VAL A 1 361 ? 30.494 5.911 -32.425 1.00 86.50 361 VAL A C 1
ATOM 2886 O O . VAL A 1 361 ? 31.241 6.519 -31.667 1.00 86.50 361 VAL A O 1
ATOM 2889 N N . TYR A 1 362 ? 30.747 5.784 -33.723 1.00 88.38 362 TYR A N 1
ATOM 2890 C CA . TYR A 1 362 ? 31.725 6.578 -34.445 1.00 88.38 362 TYR A CA 1
ATOM 2891 C C . TYR A 1 362 ? 31.200 7.993 -34.668 1.00 88.38 362 TYR A C 1
ATOM 2893 O O . TYR A 1 362 ? 30.046 8.173 -35.070 1.00 88.38 362 TYR A O 1
ATOM 2901 N N . ASP A 1 363 ? 32.082 8.970 -34.491 1.00 85.75 363 ASP A N 1
ATOM 2902 C CA . ASP A 1 363 ? 31.805 10.355 -34.842 1.00 85.75 363 ASP A CA 1
ATOM 2903 C C . ASP A 1 363 ? 31.606 10.504 -36.358 1.00 85.75 363 ASP A C 1
ATOM 2905 O O . ASP A 1 363 ? 32.151 9.746 -37.168 1.00 85.75 363 ASP A O 1
ATOM 2909 N N . GLY A 1 364 ? 30.846 11.522 -36.758 1.00 84.62 364 GLY A N 1
ATOM 2910 C CA . GLY A 1 364 ? 30.639 11.891 -38.161 1.00 84.62 364 GLY A CA 1
ATOM 2911 C C . GLY A 1 364 ? 31.851 12.582 -38.794 1.00 84.62 364 GLY A C 1
ATOM 2912 O O . GLY A 1 364 ? 31.682 13.562 -39.519 1.00 84.62 364 GLY A O 1
ATOM 2913 N N . ASP A 1 365 ? 33.066 12.133 -38.485 1.00 86.81 365 ASP A N 1
ATOM 2914 C CA . ASP A 1 365 ? 34.318 12.625 -39.053 1.00 86.81 365 ASP A CA 1
ATOM 2915 C C . ASP A 1 365 ? 34.874 11.655 -40.114 1.00 86.81 365 ASP A C 1
ATOM 2917 O O . ASP A 1 365 ? 34.310 10.592 -40.393 1.00 86.81 365 ASP A O 1
ATOM 2921 N N . ALA A 1 366 ? 35.987 12.021 -40.757 1.00 86.69 366 ALA A N 1
ATOM 2922 C CA . ALA A 1 366 ? 36.585 11.186 -41.801 1.00 86.69 366 ALA A CA 1
ATOM 2923 C C . ALA A 1 366 ? 36.982 9.788 -41.281 1.00 86.69 366 ALA A C 1
ATOM 2925 O O . ALA A 1 366 ? 36.843 8.797 -42.000 1.00 86.69 366 ALA A O 1
ATOM 2926 N N . THR A 1 367 ? 37.438 9.702 -40.029 1.00 87.50 367 THR A N 1
ATOM 2927 C CA . THR A 1 367 ? 37.874 8.455 -39.389 1.00 87.50 367 THR A CA 1
ATOM 2928 C C . THR A 1 367 ? 36.688 7.531 -39.129 1.00 87.50 367 THR A C 1
ATOM 2930 O O . THR A 1 367 ? 36.734 6.347 -39.467 1.00 87.50 367 THR A O 1
ATOM 2933 N N . GLY A 1 368 ? 35.606 8.065 -38.566 1.00 87.31 368 GLY A N 1
ATOM 2934 C CA . GLY A 1 368 ? 34.380 7.337 -38.281 1.00 87.31 368 GLY A CA 1
ATOM 2935 C C . GLY A 1 368 ? 33.684 6.842 -39.543 1.00 87.31 368 GLY A C 1
ATOM 2936 O O . GLY A 1 368 ? 33.260 5.684 -39.592 1.00 87.31 368 GLY A O 1
ATOM 2937 N N . VAL A 1 369 ? 33.650 7.664 -40.598 1.00 88.12 369 VAL A N 1
ATOM 2938 C CA . VAL A 1 369 ? 33.133 7.272 -41.921 1.00 88.12 369 VAL A CA 1
ATOM 2939 C C . VAL A 1 369 ? 33.923 6.097 -42.496 1.00 88.12 369 VAL A C 1
ATOM 2941 O O . VAL A 1 369 ? 33.321 5.088 -42.868 1.00 88.12 369 VAL A O 1
ATOM 2944 N N . LEU A 1 370 ? 35.258 6.185 -42.529 1.00 87.56 370 LEU A N 1
ATOM 2945 C CA . LEU A 1 370 ? 36.099 5.100 -43.045 1.00 87.56 370 LEU A CA 1
ATOM 2946 C C . LEU A 1 370 ? 35.926 3.818 -42.226 1.00 87.56 370 LEU A C 1
ATOM 2948 O O . LEU A 1 370 ? 35.668 2.763 -42.801 1.00 87.56 370 LEU A O 1
ATOM 2952 N N . ASN A 1 371 ? 35.990 3.907 -40.896 1.00 87.88 371 ASN A N 1
ATOM 2953 C CA . ASN A 1 371 ? 35.822 2.748 -40.017 1.00 87.88 371 ASN A CA 1
ATOM 2954 C C . ASN A 1 371 ? 34.445 2.087 -40.173 1.00 87.88 371 ASN A C 1
ATOM 2956 O O . ASN A 1 371 ? 34.342 0.863 -40.131 1.00 87.88 371 ASN A O 1
ATOM 2960 N N . SER A 1 372 ? 33.395 2.877 -40.408 1.00 86.94 372 SER A N 1
ATOM 2961 C CA . SER A 1 372 ? 32.044 2.355 -40.645 1.00 86.94 372 SER A CA 1
ATOM 2962 C C . SER A 1 372 ? 31.943 1.570 -41.948 1.00 86.94 372 SER A C 1
ATOM 2964 O O . SER A 1 372 ? 31.286 0.533 -41.979 1.00 86.94 372 SER A O 1
ATOM 2966 N N . ILE A 1 373 ? 32.615 2.034 -43.007 1.00 87.00 373 ILE A N 1
ATOM 2967 C CA . ILE A 1 373 ? 32.661 1.345 -44.304 1.00 87.00 373 ILE A CA 1
ATOM 2968 C C . ILE A 1 373 ? 33.507 0.068 -44.196 1.00 87.00 373 ILE A C 1
ATOM 2970 O O . ILE A 1 373 ? 33.063 -1.006 -44.604 1.00 87.00 373 ILE A O 1
ATOM 2974 N N . PHE A 1 374 ? 34.698 0.150 -43.592 1.00 84.56 374 PHE A N 1
ATOM 2975 C CA . PHE A 1 374 ? 35.573 -1.014 -43.393 1.00 84.56 374 PHE A CA 1
ATOM 2976 C C . PHE A 1 374 ? 34.941 -2.089 -42.503 1.00 84.56 374 PHE A C 1
ATOM 2978 O O . PHE A 1 374 ? 35.138 -3.282 -42.742 1.00 84.56 374 PHE A O 1
ATOM 2985 N N . GLY A 1 375 ? 34.147 -1.683 -41.509 1.00 79.38 375 GLY A N 1
ATOM 2986 C CA . GLY A 1 375 ? 33.420 -2.599 -40.634 1.00 79.38 375 GLY A CA 1
ATOM 2987 C C . GLY A 1 375 ? 32.404 -3.478 -41.366 1.00 79.38 375 GLY A C 1
ATOM 2988 O O . GLY A 1 375 ? 32.111 -4.568 -40.888 1.00 79.38 375 GLY A O 1
ATOM 2989 N N . ILE A 1 376 ? 31.895 -3.044 -42.523 1.00 78.94 376 ILE A N 1
ATOM 2990 C CA . ILE A 1 376 ? 30.992 -3.836 -43.377 1.00 78.94 376 ILE A CA 1
ATOM 2991 C C . ILE A 1 376 ? 31.795 -4.792 -44.246 1.00 78.94 376 ILE A C 1
ATOM 2993 O O . ILE A 1 376 ? 31.480 -5.974 -44.298 1.00 78.94 376 ILE A O 1
ATOM 2997 N N . ALA A 1 377 ? 32.864 -4.291 -44.868 1.00 65.06 377 ALA A N 1
ATOM 2998 C CA . ALA A 1 377 ? 33.727 -5.079 -45.745 1.00 65.06 377 ALA A CA 1
ATOM 2999 C C . ALA A 1 377 ? 34.463 -6.221 -45.016 1.00 65.06 377 ALA A C 1
ATOM 3001 O O . ALA A 1 377 ? 34.943 -7.140 -45.661 1.00 65.06 377 ALA A O 1
ATOM 3002 N N . SER A 1 378 ? 34.562 -6.158 -43.683 1.00 60.62 378 SER A N 1
ATOM 3003 C CA . SER A 1 378 ? 35.175 -7.203 -42.844 1.00 60.62 378 SER A CA 1
ATOM 3004 C C . SER A 1 378 ? 34.170 -8.245 -42.311 1.00 60.62 378 SER A C 1
ATOM 3006 O O . SER A 1 378 ? 34.567 -9.142 -41.569 1.00 60.62 378 SER A O 1
ATOM 3008 N N . LEU A 1 379 ? 32.870 -8.078 -42.594 1.00 55.44 379 LEU A N 1
ATOM 3009 C CA . LEU A 1 379 ? 31.785 -9.000 -42.215 1.00 55.44 379 LEU A CA 1
ATOM 3010 C C . LEU A 1 379 ? 31.353 -9.925 -43.372 1.00 55.44 379 LEU A C 1
ATOM 3012 O O . LEU A 1 379 ? 30.585 -10.857 -43.123 1.00 55.44 379 LEU A O 1
ATOM 3016 N N . GLU A 1 380 ? 31.821 -9.651 -44.595 1.00 40.16 380 GLU A N 1
ATOM 3017 C CA . GLU A 1 380 ? 31.835 -10.576 -45.743 1.00 40.16 380 GLU A CA 1
ATOM 3018 C C . GLU A 1 380 ? 33.090 -11.455 -45.694 1.00 40.16 380 GLU A C 1
ATOM 3020 O O . GLU A 1 380 ? 32.963 -12.657 -46.027 1.00 40.16 380 GLU A O 1
#

Foldseek 3Di:
DCPPVVVVVVVVLCCLQVPVLVVVLVVLVVVVVVDPDPPVSLVPQDFDDDDPPVLSSNLNNCVVQQQPQRFWACAPNIGGGHLQQAAEFDPVDPPRVLQSVLCSLLVRRYGHHDVRVQVSCCVRPVVRRRHHDALLVLLVSQLVPPSCVPDDPSSLLVNLVRNCVPDDLVCCLPRQANHQRQQFQVRGTDGKHFLPDDQAAEEEDPLLCVLCSLVRVRYGHPPRDPVVSVVLQVNQVSRSISYHYDDLLNSLVCCPRQAAPPQFQDFKDAADQPDPPHHHHLVSLLSVLVVCQVVVDALVSVQRGQNFDFPVRMGGGQDLLQAAEEAPVPDPVLVVVCVVLVFRHTDCPSHDDDPNSVSRYFYNDPVRSVSRSVSSVVVD

Organism: Triticum urartu (NCBI:txid4572)

Sequence (380 aa):
MDRGGKLRSDWNRLLLEDAVAPLFRELLLALRTLTDSTILYYSLWPTGLFEEPWSILVEQIYKVIYTSPVLHSEIKGGTWVSPAEALLHDEGFSRSNDLSEALVLLGMPVVRVPSAIVDVFSKFYMKSTVKRVAPAAVRHFLQDFVKLGTLGKSHKLILLEYCLSDLDSADIGKCMNGLPLIPLANKQYGIFSEISQESTYYVCDKTEYDLLSAVGDRIIDRSIPPVLLDKLYQIANNSQVNISPIDGLIFLQFFPRLFPPGWKCKSRVPWDPSSGVSSPTADWFKLFWHYIGKHSYDLDLFSDWPILPCTSGHLYRASTASKLIETESLSSLMKELLAKLGCKILDTKYLRVYQQLSHYVYDGDATGVLNSIFGIASLE